Protein AF-0000000087428406 (afdb_homodimer)

Nearest PDB structures (foldseek):
  6ksy-assembly2_C-2  TM=9.044E-01  e=3.884E-27  Zymomonas mobilis subsp. mobilis ZM4 = ATCC 31821
  5zeh-assembly1_B  TM=7.906E-01  e=3.580E-17  Entamoeba histolytica
  5zeh-assembly1_A  TM=7.436E-01  e=1.240E-16  Entamoeba histolytica
  2ef4-assembly1_A  TM=6.966E-01  e=4.323E-14  Thermus thermophilus
  2eiv-assembly6_M  TM=6.649E-01  e=7.388E-13  Thermus thermophilus HB8

pLDDT: mean 95.69, std 5.15, range [63.97, 98.94]

Structure (mmCIF, N/CA/C/O backbone):
data_AF-0000000087428406-model_v1
#
loop_
_entity.id
_entity.type
_entity.pdbx_description
1 polymer Arginase
#
loop_
_atom_site.group_PDB
_atom_site.id
_atom_site.type_symbol
_atom_site.label_atom_id
_atom_site.label_alt_id
_atom_site.label_comp_id
_atom_site.label_asym_id
_atom_site.label_entity_id
_atom_site.label_seq_id
_atom_site.pdbx_PDB_ins_code
_atom_site.Cartn_x
_atom_site.Cartn_y
_atom_site.Cartn_z
_atom_site.occupancy
_atom_site.B_iso_or_equiv
_atom_site.auth_seq_id
_atom_site.auth_comp_id
_atom_site.auth_asym_id
_atom_site.auth_atom_id
_atom_site.pdbx_PDB_model_num
ATOM 1 N N . MET A 1 1 ? -5.113 -12.875 -32.406 1 76.5 1 MET A N 1
ATOM 2 C CA . MET A 1 1 ? -4.117 -13.367 -31.469 1 76.5 1 MET A CA 1
ATOM 3 C C . MET A 1 1 ? -3.248 -12.227 -30.953 1 76.5 1 MET A C 1
ATOM 5 O O . MET A 1 1 ? -2.801 -11.383 -31.734 1 76.5 1 MET A O 1
ATOM 9 N N . THR A 1 2 ? -3.277 -12.078 -29.562 1 89.12 2 THR A N 1
ATOM 10 C CA . THR A 1 2 ? -2.488 -11 -28.984 1 89.12 2 THR A CA 1
ATOM 11 C C . THR A 1 2 ? -1.161 -11.531 -28.453 1 89.12 2 THR A C 1
ATOM 13 O O . THR A 1 2 ? -1.06 -12.703 -28.078 1 89.12 2 THR A O 1
ATOM 16 N N . GLU A 1 3 ? -0.2 -10.797 -28.594 1 94.81 3 GLU A N 1
ATOM 17 C CA . GLU A 1 3 ? 1.14 -11.203 -28.188 1 94.81 3 GLU A CA 1
ATOM 18 C C . GLU A 1 3 ? 1.21 -11.43 -26.672 1 94.81 3 GLU A C 1
ATOM 20 O O . GLU A 1 3 ? 1.796 -12.406 -26.219 1 94.81 3 GLU A O 1
ATOM 25 N N . ALA A 1 4 ? 0.564 -10.539 -25.906 1 97.5 4 ALA A N 1
ATOM 26 C CA . ALA A 1 4 ? 0.574 -10.633 -24.453 1 97.5 4 ALA A CA 1
ATOM 27 C C . ALA A 1 4 ? -0.717 -10.078 -23.859 1 97.5 4 ALA A C 1
ATOM 29 O O . ALA A 1 4 ? -1.376 -9.234 -24.469 1 97.5 4 ALA A O 1
ATOM 30 N N . LEU A 1 5 ? -1.12 -10.656 -22.75 1 98.5 5 LEU A N 1
ATOM 31 C CA . LEU A 1 5 ? -2.293 -10.203 -22.016 1 98.5 5 LEU A CA 1
ATOM 32 C C . LEU A 1 5 ? -1.949 -9.977 -20.547 1 98.5 5 LEU A C 1
ATOM 34 O O . LEU A 1 5 ? -1.285 -10.805 -19.922 1 98.5 5 LEU A O 1
ATOM 38 N N . ARG A 1 6 ? -2.262 -8.859 -20.047 1 98.69 6 ARG A N 1
ATOM 39 C CA . ARG A 1 6 ? -2.268 -8.641 -18.609 1 98.69 6 ARG A CA 1
ATOM 40 C C . ARG A 1 6 ? -3.645 -8.922 -18.016 1 98.69 6 ARG A C 1
ATOM 42 O O . ARG A 1 6 ? -4.625 -8.266 -18.375 1 98.69 6 ARG A O 1
ATOM 49 N N . LEU A 1 7 ? -3.701 -9.867 -17.156 1 98.88 7 LEU A N 1
ATOM 50 C CA . LEU A 1 7 ? -4.941 -10.312 -16.531 1 98.88 7 LEU A CA 1
ATOM 51 C C . LEU A 1 7 ? -4.988 -9.922 -15.062 1 98.88 7 LEU A C 1
ATOM 53 O O . LEU A 1 7 ? -4.176 -10.391 -14.266 1 98.88 7 LEU A O 1
ATOM 57 N N . ILE A 1 8 ? -5.848 -9 -14.711 1 98.81 8 ILE A N 1
ATOM 58 C CA . ILE A 1 8 ? -6.129 -8.695 -13.312 1 98.81 8 ILE A CA 1
ATOM 59 C C . ILE A 1 8 ? -7.188 -9.656 -12.773 1 98.81 8 ILE A C 1
ATOM 61 O O . ILE A 1 8 ? -8.305 -9.711 -13.289 1 98.81 8 ILE A O 1
ATOM 65 N N . PHE A 1 9 ? -6.828 -10.43 -11.805 1 98.88 9 PHE A N 1
ATOM 66 C CA . PHE A 1 9 ? -7.711 -11.469 -11.289 1 98.88 9 PHE A CA 1
ATOM 67 C C . PHE A 1 9 ? -7.863 -11.344 -9.773 1 98.88 9 PHE A C 1
ATOM 69 O O . PHE A 1 9 ? -7.27 -12.125 -9.023 1 98.88 9 PHE A O 1
ATOM 76 N N . PRO A 1 10 ? -8.766 -10.406 -9.32 1 98.62 10 PRO A N 1
ATOM 77 C CA . PRO A 1 10 ? -8.828 -10.062 -7.895 1 98.62 10 PRO A CA 1
ATOM 78 C C . PRO A 1 10 ? -9.656 -11.062 -7.086 1 98.62 10 PRO A C 1
ATOM 80 O O . PRO A 1 10 ? -10.453 -10.664 -6.23 1 98.62 10 PRO A O 1
ATOM 83 N N . GLN A 1 11 ? -9.469 -12.328 -7.383 1 97.88 11 GLN A N 1
ATOM 84 C CA . GLN A 1 11 ? -10.18 -13.383 -6.672 1 97.88 11 GLN A CA 1
ATOM 85 C C . GLN A 1 11 ? -9.719 -13.477 -5.219 1 97.88 11 GLN A C 1
ATOM 87 O O . GLN A 1 11 ? -8.523 -13.453 -4.941 1 97.88 11 GLN A O 1
ATOM 92 N N . TRP A 1 12 ? -10.734 -13.492 -4.328 1 96.69 12 TRP A N 1
ATOM 93 C CA . TRP A 1 12 ? -10.438 -13.602 -2.906 1 96.69 12 TRP A CA 1
ATOM 94 C C . TRP A 1 12 ? -11.086 -14.844 -2.305 1 96.69 12 TRP A C 1
ATOM 96 O O . TRP A 1 12 ? -10.641 -15.336 -1.267 1 96.69 12 TRP A O 1
ATOM 106 N N . GLN A 1 13 ? -11.953 -15.453 -2.963 1 96.69 13 GLN A N 1
ATOM 107 C CA . GLN A 1 13 ? -12.82 -16.484 -2.406 1 96.69 13 GLN A CA 1
ATOM 108 C C . GLN A 1 13 ? -12.141 -17.859 -2.432 1 96.69 13 GLN A C 1
ATOM 110 O O . GLN A 1 13 ? -12.648 -18.812 -1.857 1 96.69 13 GLN A O 1
ATOM 115 N N . GLY A 1 14 ? -11.023 -17.953 -3.068 1 96.5 14 GLY A N 1
ATOM 116 C CA . GLY A 1 14 ? -10.281 -19.203 -2.994 1 96.5 14 GLY A CA 1
ATOM 117 C C . GLY A 1 14 ? -9.758 -19.5 -1.604 1 96.5 14 GLY A C 1
ATOM 118 O O . GLY A 1 14 ? -9.375 -20.625 -1.311 1 96.5 14 GLY A O 1
ATOM 119 N N . ALA A 1 15 ? -9.609 -18.484 -0.852 1 94.44 15 ALA A N 1
ATOM 120 C CA . ALA A 1 15 ? -9.156 -18.641 0.527 1 94.44 15 ALA A CA 1
ATOM 121 C C . ALA A 1 15 ? -10.336 -18.672 1.493 1 94.44 15 ALA A C 1
ATOM 123 O O . ALA A 1 15 ? -11.148 -17.75 1.52 1 94.44 15 ALA A O 1
ATOM 124 N N . ASP A 1 16 ? -10.461 -19.719 2.23 1 90.88 16 ASP A N 1
ATOM 125 C CA . ASP A 1 16 ? -11.516 -19.844 3.236 1 90.88 16 ASP A CA 1
ATOM 126 C C . ASP A 1 16 ? -11.445 -18.688 4.238 1 90.88 16 ASP A C 1
ATOM 128 O O . ASP A 1 16 ? -10.445 -18.547 4.949 1 90.88 16 ASP A O 1
ATOM 132 N N . SER A 1 17 ? -12.562 -17.938 4.367 1 85.81 17 SER A N 1
ATOM 133 C CA . SER A 1 17 ? -12.578 -16.688 5.133 1 85.81 17 SER A CA 1
ATOM 134 C C . SER A 1 17 ? -12.266 -16.953 6.602 1 85.81 17 SER A C 1
ATOM 136 O O . SER A 1 17 ? -11.602 -16.141 7.254 1 85.81 17 SER A O 1
ATOM 138 N N . ALA A 1 18 ? -12.781 -18.062 7.094 1 84.81 18 ALA A N 1
ATOM 139 C CA . ALA A 1 18 ? -12.516 -18.391 8.492 1 84.81 18 ALA A CA 1
ATOM 140 C C . ALA A 1 18 ? -11.031 -18.656 8.727 1 84.81 18 ALA A C 1
ATOM 142 O O . ALA A 1 18 ? -10.469 -18.203 9.727 1 84.81 18 ALA A O 1
ATOM 143 N N . GLY A 1 19 ? -10.43 -19.375 7.781 1 84.06 19 GLY A N 1
ATOM 144 C CA . GLY A 1 19 ? -9.008 -19.641 7.875 1 84.06 19 GLY A CA 1
ATOM 145 C C . GLY A 1 19 ? -8.156 -18.391 7.801 1 84.06 19 GLY A C 1
ATOM 146 O O . GLY A 1 19 ? -7.207 -18.234 8.562 1 84.06 19 GLY A O 1
ATOM 147 N N . ILE A 1 20 ? -8.477 -17.453 6.938 1 88.44 20 ILE A N 1
ATOM 148 C CA . ILE A 1 20 ? -7.695 -16.25 6.715 1 88.44 20 ILE A CA 1
ATOM 149 C C . ILE A 1 20 ? -7.852 -15.305 7.906 1 88.44 20 ILE A C 1
ATOM 151 O O . ILE A 1 20 ? -6.867 -14.734 8.383 1 88.44 20 ILE A O 1
ATOM 155 N N . SER A 1 21 ? -9.109 -15.18 8.391 1 87.75 21 SER A N 1
ATOM 156 C CA . SER A 1 21 ? -9.391 -14.266 9.5 1 87.75 21 SER A CA 1
ATOM 157 C C . SER A 1 21 ? -8.672 -14.711 10.766 1 87.75 21 SER A C 1
ATOM 159 O O . SER A 1 21 ? -8.352 -13.883 11.625 1 87.75 21 SER A O 1
ATOM 161 N N . HIS A 1 22 ? -8.43 -16 10.875 1 87.94 22 HIS A N 1
ATOM 162 C CA . HIS A 1 22 ? -7.699 -16.547 12.008 1 87.94 22 HIS A CA 1
ATOM 163 C C . HIS A 1 22 ? -6.309 -15.938 12.109 1 87.94 22 HIS A C 1
ATOM 165 O O . HIS A 1 22 ? -5.793 -15.742 13.219 1 87.94 22 HIS A O 1
ATOM 171 N N . TYR A 1 23 ? -5.758 -15.648 10.984 1 89.44 23 TYR A N 1
ATOM 172 C CA . TYR A 1 23 ? -4.383 -15.156 10.961 1 89.44 23 TYR A CA 1
ATOM 173 C C . TYR A 1 23 ? -4.348 -13.633 10.898 1 89.44 23 TYR A C 1
ATOM 175 O O . TYR A 1 23 ? -3.326 -13.016 11.219 1 89.44 23 TYR A O 1
ATOM 183 N N . LEU A 1 24 ? -5.41 -12.992 10.469 1 92.62 24 LEU A N 1
ATOM 184 C CA . LEU A 1 24 ? -5.457 -11.547 10.281 1 92.62 24 LEU A CA 1
ATOM 185 C C . LEU A 1 24 ? -6.344 -10.891 11.336 1 92.62 24 LEU A C 1
ATOM 187 O O . LEU A 1 24 ? -7.301 -10.195 10.992 1 92.62 24 LEU A O 1
ATOM 191 N N . THR A 1 25 ? -6 -11.023 12.594 1 90 25 THR A N 1
ATOM 192 C CA . THR A 1 25 ? -6.832 -10.602 13.719 1 90 25 THR A CA 1
ATOM 193 C C . THR A 1 25 ? -6.816 -9.078 13.859 1 90 25 THR A C 1
ATOM 195 O O . THR A 1 25 ? -7.656 -8.508 14.562 1 90 25 THR A O 1
ATOM 198 N N . ASP A 1 26 ? -5.855 -8.484 13.203 1 89.75 26 ASP A N 1
ATOM 199 C CA . ASP A 1 26 ? -5.719 -7.031 13.305 1 89.75 26 ASP A CA 1
ATOM 200 C C . ASP A 1 26 ? -6.605 -6.324 12.273 1 89.75 26 ASP A C 1
ATOM 202 O O . ASP A 1 26 ? -6.652 -5.094 12.234 1 89.75 26 ASP A O 1
ATOM 206 N N . LEU A 1 27 ? -7.312 -7.082 11.469 1 92.88 27 LEU A N 1
ATOM 207 C CA . LEU A 1 27 ? -8.234 -6.535 10.477 1 92.88 27 LEU A CA 1
ATOM 208 C C . LEU A 1 27 ? -9.672 -6.938 10.789 1 92.88 27 LEU A C 1
ATOM 210 O O . LEU A 1 27 ? -9.914 -7.996 11.367 1 92.88 27 LEU A O 1
ATOM 214 N N . HIS A 1 28 ? -10.555 -6.043 10.344 1 89.56 28 HIS A N 1
ATOM 215 C CA . HIS A 1 28 ? -11.953 -6.457 10.344 1 89.56 28 HIS A CA 1
ATOM 216 C C . HIS A 1 28 ? -12.156 -7.707 9.492 1 89.56 28 HIS A C 1
ATOM 218 O O . HIS A 1 28 ? -11.539 -7.848 8.438 1 89.56 28 HIS A O 1
ATOM 224 N N . PRO A 1 29 ? -13.031 -8.602 9.898 1 87.25 29 PRO A N 1
ATOM 225 C CA . PRO A 1 29 ? -13.203 -9.875 9.195 1 87.25 29 PRO A CA 1
ATOM 226 C C . PRO A 1 29 ? -13.477 -9.688 7.703 1 87.25 29 PRO A C 1
ATOM 228 O O . PRO A 1 29 ? -12.953 -10.438 6.875 1 87.25 29 PRO A O 1
ATOM 231 N N . THR A 1 30 ? -14.227 -8.664 7.41 1 88.31 30 THR A N 1
ATOM 232 C CA . THR A 1 30 ? -14.531 -8.406 6.008 1 88.31 30 THR A CA 1
ATOM 233 C C . THR A 1 30 ? -13.273 -7.98 5.25 1 88.31 30 THR A C 1
ATOM 235 O O . THR A 1 30 ? -13.047 -8.422 4.121 1 88.31 30 THR A O 1
ATOM 238 N N . GLU A 1 31 ? -12.469 -7.133 5.863 1 90.81 31 GLU A N 1
ATOM 239 C CA . GLU A 1 31 ? -11.211 -6.695 5.27 1 90.81 31 GLU A CA 1
ATOM 240 C C . GLU A 1 31 ? -10.234 -7.863 5.117 1 90.81 31 GLU A C 1
ATOM 242 O O . GLU A 1 31 ? -9.539 -7.965 4.105 1 90.81 31 GLU A O 1
ATOM 247 N N . ALA A 1 32 ? -10.289 -8.688 6.129 1 91.12 32 ALA A N 1
ATOM 248 C CA . ALA A 1 32 ? -9.422 -9.859 6.09 1 91.12 32 ALA A CA 1
ATOM 249 C C . ALA A 1 32 ? -9.82 -10.797 4.953 1 91.12 32 ALA A C 1
ATOM 251 O O . ALA A 1 32 ? -8.969 -11.242 4.18 1 91.12 32 ALA A O 1
ATOM 252 N N . ALA A 1 33 ? -11.109 -11.039 4.816 1 87.88 33 ALA A N 1
ATOM 253 C CA . ALA A 1 33 ? -11.633 -11.953 3.809 1 87.88 33 ALA A CA 1
ATOM 254 C C . ALA A 1 33 ? -11.336 -11.445 2.4 1 87.88 33 ALA A C 1
ATOM 256 O O . ALA A 1 33 ? -11.016 -12.234 1.503 1 87.88 33 ALA A O 1
ATOM 257 N N . GLN A 1 34 ? -11.383 -10.109 2.258 1 91.81 34 GLN A N 1
ATOM 258 C CA . GLN A 1 34 ? -11.258 -9.516 0.93 1 91.81 34 GLN A CA 1
ATOM 259 C C . GLN A 1 34 ? -9.883 -8.875 0.741 1 91.81 34 GLN A C 1
ATOM 261 O O . GLN A 1 34 ? -9.68 -8.102 -0.192 1 91.81 34 GLN A O 1
ATOM 266 N N . GLY A 1 35 ? -9.008 -9.211 1.67 1 95.19 35 GLY A N 1
ATOM 267 C CA . GLY A 1 35 ? -7.668 -8.648 1.598 1 95.19 35 GLY A CA 1
ATOM 268 C C . GLY A 1 35 ? -6.961 -8.953 0.289 1 95.19 35 GLY A C 1
ATOM 269 O O . GLY A 1 35 ? -6.242 -8.102 -0.245 1 95.19 35 GLY A O 1
ATOM 270 N N . TYR A 1 36 ? -7.238 -10.102 -0.257 1 97 36 TYR A N 1
ATOM 271 C CA . TYR A 1 36 ? -6.617 -10.516 -1.51 1 97 36 TYR A CA 1
ATOM 272 C C . TYR A 1 36 ? -7.141 -9.688 -2.678 1 97 36 TYR A C 1
ATOM 274 O O . TYR A 1 36 ? -6.418 -9.438 -3.643 1 97 36 TYR A O 1
ATOM 282 N N . HIS A 1 37 ? -8.383 -9.312 -2.551 1 97.5 37 HIS A N 1
ATOM 283 C CA . HIS A 1 37 ? -8.945 -8.461 -3.588 1 97.5 37 HIS A CA 1
ATOM 284 C C . HIS A 1 37 ? -8.203 -7.133 -3.676 1 97.5 37 HIS A C 1
ATOM 286 O O . HIS A 1 37 ? -7.746 -6.742 -4.754 1 97.5 37 HIS A O 1
ATOM 292 N N . LEU A 1 38 ? -8.023 -6.484 -2.531 1 97.25 38 LEU A N 1
ATOM 293 C CA . LEU A 1 38 ? -7.285 -5.23 -2.494 1 97.25 38 LEU A CA 1
ATOM 294 C C . LEU A 1 38 ? -5.828 -5.445 -2.891 1 97.25 38 LEU A C 1
ATOM 296 O O . LEU A 1 38 ? -5.227 -4.59 -3.541 1 97.25 38 LEU A O 1
ATOM 300 N N . GLY A 1 39 ? -5.309 -6.566 -2.461 1 98.19 39 GLY A N 1
ATOM 301 C CA . GLY A 1 39 ? -3.939 -6.898 -2.822 1 98.19 39 GLY A CA 1
ATOM 302 C C . GLY A 1 39 ? -3.717 -6.961 -4.32 1 98.19 39 GLY A C 1
ATOM 303 O O . GLY A 1 39 ? -2.711 -6.453 -4.828 1 98.19 39 GLY A O 1
ATOM 304 N N . SER A 1 40 ? -4.629 -7.559 -5.023 1 98.5 40 SER A N 1
ATOM 305 C CA . SER A 1 40 ? -4.535 -7.637 -6.477 1 98.5 40 SER A CA 1
ATOM 306 C C . SER A 1 40 ? -4.613 -6.254 -7.109 1 98.5 40 SER A C 1
ATOM 308 O O . SER A 1 40 ? -3.883 -5.957 -8.062 1 98.5 40 SER A O 1
ATOM 310 N N . GLN A 1 41 ? -5.477 -5.41 -6.594 1 97.94 41 GLN A N 1
ATOM 311 C CA . GLN A 1 41 ? -5.582 -4.039 -7.09 1 97.94 41 GLN A CA 1
ATOM 312 C C . GLN A 1 41 ? -4.293 -3.266 -6.844 1 97.94 41 GLN A C 1
ATOM 314 O O . GLN A 1 41 ? -3.889 -2.443 -7.668 1 97.94 41 GLN A O 1
ATOM 319 N N . LEU A 1 42 ? -3.727 -3.525 -5.711 1 98.56 42 LEU A N 1
ATOM 320 C CA . LEU A 1 42 ? -2.447 -2.904 -5.391 1 98.56 42 LEU A CA 1
ATOM 321 C C . LEU A 1 42 ? -1.375 -3.32 -6.395 1 98.56 42 LEU A C 1
ATOM 323 O O . LEU A 1 42 ? -0.599 -2.482 -6.863 1 98.56 42 LEU A O 1
ATOM 327 N N . LEU A 1 43 ? -1.34 -4.621 -6.723 1 98.75 43 LEU A N 1
ATOM 328 C CA . LEU A 1 43 ? -0.405 -5.102 -7.734 1 98.75 43 LEU A CA 1
ATOM 329 C C . LEU A 1 43 ? -0.596 -4.355 -9.047 1 98.75 43 LEU A C 1
ATOM 331 O O . LEU A 1 43 ? 0.377 -3.906 -9.656 1 98.75 43 LEU A O 1
ATOM 335 N N . PHE A 1 44 ? -1.809 -4.188 -9.477 1 98.5 44 PHE A N 1
ATOM 336 C CA . PHE A 1 44 ? -2.121 -3.529 -10.742 1 98.5 44 PHE A CA 1
ATOM 337 C C . PHE A 1 44 ? -1.701 -2.066 -10.703 1 98.5 44 PHE A C 1
ATOM 339 O O . PHE A 1 44 ? -1.142 -1.552 -11.68 1 98.5 44 PHE A O 1
ATOM 346 N N . TRP A 1 45 ? -1.999 -1.468 -9.578 1 97.81 45 TRP A N 1
ATOM 347 C CA . TRP A 1 45 ? -1.645 -0.061 -9.422 1 97.81 45 TRP A CA 1
ATOM 348 C C . TRP A 1 45 ? -0.135 0.133 -9.516 1 97.81 45 TRP A C 1
ATOM 350 O O . TRP A 1 45 ? 0.336 1.133 -10.062 1 97.81 45 TRP A O 1
ATOM 360 N N . LEU A 1 46 ? 0.67 -0.816 -9.008 1 97.88 46 LEU A N 1
ATOM 361 C CA . LEU A 1 46 ? 2.121 -0.686 -8.914 1 97.88 46 LEU A CA 1
ATOM 362 C C . LEU A 1 46 ? 2.799 -1.165 -10.188 1 97.88 46 LEU A C 1
ATOM 364 O O . LEU A 1 46 ? 3.957 -0.832 -10.445 1 97.88 46 LEU A O 1
ATOM 368 N N . ALA A 1 47 ? 2.121 -2.006 -10.93 1 97.06 47 ALA A N 1
ATOM 369 C CA . ALA A 1 47 ? 2.727 -2.607 -12.117 1 97.06 47 ALA A CA 1
ATOM 370 C C . ALA A 1 47 ? 3.062 -1.546 -13.156 1 97.06 47 ALA A C 1
ATOM 372 O O . ALA A 1 47 ? 2.363 -0.535 -13.273 1 97.06 47 ALA A O 1
ATOM 373 N N . SER A 1 48 ? 4.051 -1.738 -13.977 1 94.69 48 SER A N 1
ATOM 374 C CA . SER A 1 48 ? 4.484 -0.823 -15.023 1 94.69 48 SER A CA 1
ATOM 375 C C . SER A 1 48 ? 3.422 -0.68 -16.109 1 94.69 48 SER A C 1
ATOM 377 O O . SER A 1 48 ? 2.607 -1.584 -16.312 1 94.69 48 SER A O 1
ATOM 379 N N . ARG A 1 49 ? 3.5 0.413 -16.766 1 92.56 49 ARG A N 1
ATOM 380 C CA . ARG A 1 49 ? 2.639 0.586 -17.938 1 92.56 49 ARG A CA 1
ATOM 381 C C . ARG A 1 49 ? 3 -0.406 -19.031 1 92.56 49 ARG A C 1
ATOM 383 O O . ARG A 1 49 ? 4.168 -0.765 -19.203 1 92.56 49 ARG A O 1
ATOM 390 N N . THR A 1 50 ? 2.016 -0.931 -19.672 1 94.12 50 THR A N 1
ATOM 391 C CA . THR A 1 50 ? 2.229 -1.892 -20.75 1 94.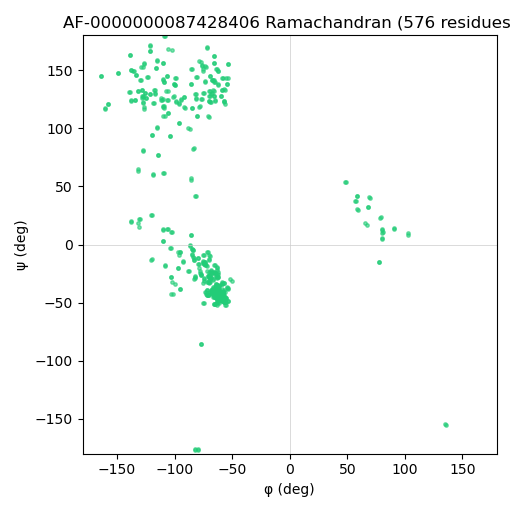12 50 THR A CA 1
ATOM 392 C C . THR A 1 50 ? 1.294 -1.604 -21.922 1 94.12 50 THR A C 1
ATOM 394 O O . THR A 1 50 ? 0.215 -1.036 -21.75 1 94.12 50 THR A O 1
ATOM 397 N N . ASP A 1 51 ? 1.75 -1.928 -23.078 1 93.62 51 ASP A N 1
ATOM 398 C CA . ASP A 1 51 ? 0.916 -1.801 -24.266 1 93.62 51 ASP A CA 1
ATOM 399 C C . ASP A 1 51 ? 0.024 -3.027 -24.453 1 93.62 51 ASP A C 1
ATOM 401 O O . ASP A 1 51 ? -0.91 -3.01 -25.25 1 93.62 51 ASP A O 1
ATOM 405 N N . ALA A 1 52 ? 0.287 -4.059 -23.688 1 95.25 52 ALA A N 1
ATOM 406 C CA . ALA A 1 52 ? -0.552 -5.25 -23.766 1 95.25 52 ALA A CA 1
ATOM 407 C C . ALA A 1 52 ? -1.966 -4.957 -23.266 1 95.25 52 ALA A C 1
ATOM 409 O O . ALA A 1 52 ? -2.152 -4.195 -22.312 1 95.25 52 ALA A O 1
ATOM 410 N N . PRO A 1 53 ? -2.934 -5.582 -23.984 1 97.56 53 PRO A N 1
ATOM 411 C CA . PRO A 1 53 ? -4.285 -5.449 -23.438 1 97.56 53 PRO A CA 1
ATOM 412 C C . PRO A 1 53 ? -4.375 -5.91 -21.984 1 97.56 53 PRO A C 1
ATOM 414 O O . PRO A 1 53 ? -3.738 -6.895 -21.609 1 97.56 53 PRO A O 1
ATOM 417 N N . THR A 1 54 ? -5.09 -5.148 -21.219 1 98.19 54 THR A N 1
ATOM 418 C CA . THR A 1 54 ? -5.363 -5.492 -19.828 1 98.19 54 THR A CA 1
ATOM 419 C C . THR A 1 54 ? -6.836 -5.828 -19.641 1 98.19 54 THR A C 1
ATOM 421 O O . THR A 1 54 ? -7.715 -5.086 -20.078 1 98.19 54 THR A O 1
ATOM 424 N N . GLU A 1 55 ? -7.125 -7.016 -19.078 1 98.5 55 GLU A N 1
ATOM 425 C CA . GLU A 1 55 ? -8.484 -7.453 -18.781 1 98.5 55 GLU A CA 1
ATOM 426 C C . GLU A 1 55 ? -8.641 -7.805 -17.297 1 98.5 55 GLU A C 1
ATOM 428 O O . GLU A 1 55 ? -7.699 -8.305 -16.672 1 98.5 55 GLU A O 1
ATOM 433 N N . THR A 1 56 ? -9.789 -7.52 -16.75 1 98.75 56 THR A N 1
ATOM 434 C CA . THR A 1 56 ? -10.094 -7.863 -15.367 1 98.75 56 THR A CA 1
ATOM 435 C C . THR A 1 56 ? -11.148 -8.961 -15.305 1 98.75 56 THR A C 1
ATOM 437 O O . THR A 1 56 ? -12.219 -8.836 -15.906 1 98.75 56 THR A O 1
ATOM 440 N N . VAL A 1 57 ? -10.828 -10.039 -14.633 1 98.81 57 VAL A N 1
ATOM 441 C CA . VAL A 1 57 ? -11.812 -11.086 -14.383 1 98.81 57 VAL A CA 1
ATOM 442 C C . VAL A 1 57 ? -12.867 -10.586 -13.398 1 98.81 57 VAL A C 1
ATOM 444 O O . VAL A 1 57 ? -12.531 -10.078 -12.328 1 98.81 57 VAL A O 1
ATOM 447 N N . PRO A 1 58 ? -14.102 -10.711 -13.75 1 97.56 58 PRO A N 1
ATOM 448 C CA . PRO A 1 58 ? -15.133 -10.281 -12.805 1 97.56 58 PRO A CA 1
ATOM 449 C C . PRO A 1 58 ? -15.156 -11.125 -11.531 1 97.56 58 PRO A C 1
ATOM 451 O O . PRO A 1 58 ? -15.219 -12.352 -11.602 1 97.56 58 PRO A O 1
ATOM 454 N N . VAL A 1 59 ? -15.031 -10.531 -10.43 1 97.44 59 VAL A N 1
ATOM 455 C CA . VAL A 1 59 ? -15.047 -11.195 -9.141 1 97.44 59 VAL A CA 1
ATOM 456 C C . VAL A 1 59 ? -16.062 -10.523 -8.219 1 97.44 59 VAL A C 1
ATOM 458 O O . VAL A 1 59 ? -16.031 -9.305 -8.031 1 97.44 59 VAL A O 1
ATOM 461 N N . SER A 1 60 ? -16.969 -11.289 -7.68 1 92.12 60 SER A N 1
ATOM 462 C CA . SER A 1 60 ? -17.984 -10.758 -6.77 1 92.12 60 SER A CA 1
ATOM 463 C C . SER A 1 60 ? -17.391 -10.43 -5.406 1 92.12 60 SER A C 1
ATOM 465 O O . SER A 1 60 ? -16.547 -11.172 -4.895 1 92.12 60 SER A O 1
ATOM 467 N N . LEU A 1 61 ? -17.828 -9.32 -4.824 1 91.69 61 LEU A N 1
ATOM 468 C CA . LEU A 1 61 ? -17.422 -8.977 -3.465 1 91.69 61 LEU A CA 1
ATOM 469 C C . LEU A 1 61 ? -18.547 -9.289 -2.477 1 91.69 61 LEU A C 1
ATOM 471 O O . LEU A 1 61 ? -18.469 -8.914 -1.304 1 91.69 61 LEU A O 1
ATOM 475 N N . ASP A 1 62 ? -19.547 -10.008 -2.988 1 89.81 62 ASP A N 1
ATOM 476 C CA . ASP A 1 62 ? -20.656 -10.422 -2.137 1 89.81 62 ASP A CA 1
ATOM 477 C C . ASP A 1 62 ? -20.219 -11.453 -1.107 1 89.81 62 ASP A C 1
ATOM 479 O O . ASP A 1 62 ? -19.828 -12.562 -1.468 1 89.81 62 ASP A O 1
ATOM 483 N N . LEU A 1 63 ? -20.422 -11.141 0.131 1 85.62 63 LEU A N 1
ATOM 484 C CA . LEU A 1 63 ? -19.953 -12 1.212 1 85.62 63 LEU A CA 1
ATOM 485 C C . LEU A 1 63 ? -20.812 -13.25 1.33 1 85.62 63 LEU A C 1
ATOM 487 O O . LEU A 1 63 ? -20.406 -14.234 1.944 1 85.62 63 LEU A O 1
ATOM 491 N N . GLU A 1 64 ? -21.969 -13.188 0.718 1 86.44 64 GLU A N 1
ATOM 492 C CA . GLU A 1 64 ? -22.891 -14.32 0.806 1 86.44 64 GLU A CA 1
ATOM 493 C C . GLU A 1 64 ? -22.531 -15.391 -0.226 1 86.44 64 GLU A C 1
ATOM 495 O O . GLU A 1 64 ? -23 -16.531 -0.126 1 86.44 64 GLU A O 1
ATOM 500 N N . ASP A 1 65 ? -21.734 -15.094 -1.141 1 89.88 65 ASP A N 1
ATOM 501 C CA . ASP A 1 65 ? -21.312 -16.016 -2.186 1 89.88 65 ASP A CA 1
ATOM 502 C C . ASP A 1 65 ? -20.125 -16.859 -1.728 1 89.88 65 ASP A C 1
ATOM 504 O O . ASP A 1 65 ? -19.094 -16.891 -2.393 1 89.88 65 ASP A O 1
ATOM 508 N N . THR A 1 66 ? -20.281 -17.578 -0.584 1 93.56 66 THR A N 1
ATOM 509 C CA . THR A 1 66 ? -19.141 -18.25 0.019 1 93.56 66 THR A CA 1
ATOM 510 C C . THR A 1 66 ? -19.547 -19.641 0.501 1 93.56 66 THR A C 1
ATOM 512 O O . THR A 1 66 ? -18.875 -20.219 1.365 1 93.56 66 THR A O 1
ATOM 515 N N . LYS A 1 67 ? -20.688 -20.219 -0.039 1 94.44 67 LYS A N 1
ATOM 516 C CA . LYS A 1 67 ? -21.156 -21.531 0.39 1 94.44 67 LYS A CA 1
ATOM 517 C C . LYS A 1 67 ? -20.172 -22.625 -0.028 1 94.44 67 LYS A C 1
ATOM 519 O O . LYS A 1 67 ? -19.688 -22.625 -1.163 1 94.44 67 LYS A O 1
ATOM 524 N N . THR A 1 68 ? -19.828 -23.5 0.863 1 97 68 THR A N 1
ATOM 525 C CA . THR A 1 68 ? -18.953 -24.641 0.57 1 97 68 THR A CA 1
ATOM 526 C C . THR A 1 68 ? -19.734 -25.75 -0.136 1 97 68 THR A C 1
ATOM 528 O O . THR A 1 68 ? -20.812 -26.141 0.317 1 97 68 THR A O 1
ATOM 531 N N . GLU A 1 69 ? -19.359 -26.078 -1.301 1 97.69 69 GLU A N 1
ATOM 532 C CA . GLU A 1 69 ? -19.891 -27.219 -2.053 1 97.69 69 GLU A CA 1
ATOM 533 C C . GLU A 1 69 ? -18.781 -28.109 -2.586 1 97.69 69 GLU A C 1
ATOM 535 O O . GLU A 1 69 ? -17.688 -27.625 -2.91 1 97.69 69 GLU A O 1
ATOM 540 N N . ASN A 1 70 ? -18.984 -29.453 -2.564 1 97.81 70 ASN A N 1
ATOM 541 C CA . ASN A 1 70 ? -18.031 -30.438 -3.09 1 97.81 70 ASN A CA 1
ATOM 542 C C . ASN A 1 70 ? -16.688 -30.344 -2.398 1 97.81 70 ASN A C 1
ATOM 544 O O . ASN A 1 70 ? -15.641 -30.531 -3.031 1 97.81 70 ASN A O 1
ATOM 548 N N . GLY A 1 71 ? -16.75 -29.906 -1.104 1 97.5 71 GLY A N 1
ATOM 549 C CA . GLY A 1 71 ? -15.539 -29.844 -0.316 1 97.5 71 GLY A CA 1
ATOM 550 C C . GLY A 1 71 ? -14.711 -28.609 -0.606 1 97.5 71 GLY A C 1
ATOM 551 O O . GLY A 1 71 ? -13.547 -28.516 -0.203 1 97.5 71 GLY A O 1
ATOM 552 N N . ILE A 1 72 ? -15.234 -27.641 -1.286 1 98.25 72 ILE A N 1
ATOM 553 C CA . ILE A 1 72 ? -14.5 -26.438 -1.688 1 98.25 72 ILE A CA 1
ATOM 554 C C . ILE A 1 72 ? -15.266 -25.188 -1.248 1 98.25 72 ILE A C 1
ATOM 556 O O . ILE A 1 72 ? -16.438 -25.031 -1.585 1 98.25 72 ILE A O 1
ATOM 560 N N . PHE A 1 73 ? -14.664 -24.344 -0.478 1 97.31 73 PHE A N 1
ATOM 561 C CA . PHE A 1 73 ? -15.227 -23.062 -0.041 1 97.31 73 PHE A CA 1
ATOM 562 C C . PHE A 1 73 ? -15.555 -22.188 -1.237 1 97.31 73 PHE A C 1
ATOM 564 O O . PHE A 1 73 ? -14.758 -22.078 -2.172 1 97.31 73 PHE A O 1
ATOM 571 N N . ALA A 1 74 ? -16.812 -21.578 -1.252 1 97.56 74 ALA A N 1
ATOM 572 C CA . ALA A 1 74 ? -17.266 -20.656 -2.277 1 97.56 74 ALA A CA 1
ATOM 573 C C . ALA A 1 74 ? -17.234 -21.297 -3.662 1 97.56 74 ALA A C 1
ATOM 575 O O . ALA A 1 74 ? -16.781 -20.672 -4.625 1 97.56 74 ALA A O 1
ATOM 576 N N . TYR A 1 75 ? -17.641 -22.5 -3.754 1 97.94 75 TYR A N 1
ATOM 577 C CA . TYR A 1 75 ? -17.531 -23.344 -4.938 1 97.94 75 TYR A CA 1
ATOM 578 C C . TYR A 1 75 ? -18.141 -22.656 -6.156 1 97.94 75 TYR A C 1
ATOM 580 O O . TYR A 1 75 ? -17.5 -22.562 -7.207 1 97.94 75 TYR A O 1
ATOM 588 N N . GLN A 1 76 ? -19.312 -22.141 -6.055 1 97.94 76 GLN A N 1
ATOM 589 C CA . GLN A 1 76 ? -20 -21.547 -7.199 1 97.94 76 GLN A CA 1
ATOM 590 C C . GLN A 1 76 ? -19.297 -20.266 -7.652 1 97.94 76 GLN A C 1
ATOM 592 O O . GLN A 1 76 ? -19.219 -19.984 -8.852 1 97.94 76 GLN A O 1
ATOM 597 N N . ALA A 1 77 ? -18.844 -19.469 -6.695 1 97.75 77 ALA A N 1
ATOM 598 C CA . ALA A 1 77 ? -18.094 -18.266 -7.039 1 97.75 77 ALA A CA 1
ATOM 599 C C . ALA A 1 77 ? -16.812 -18.609 -7.789 1 97.75 77 ALA A C 1
ATOM 601 O O . ALA A 1 77 ? -16.5 -17.984 -8.805 1 97.75 77 ALA A O 1
ATOM 602 N N . ILE A 1 78 ? -16.109 -19.625 -7.285 1 98.19 78 ILE A N 1
ATOM 603 C CA . ILE A 1 78 ? -14.867 -20.062 -7.914 1 98.19 78 ILE A CA 1
ATOM 604 C C . ILE A 1 78 ? -15.148 -20.516 -9.344 1 98.19 78 ILE A C 1
ATOM 606 O O . ILE A 1 78 ? -14.453 -20.125 -10.273 1 98.19 78 ILE A O 1
ATOM 610 N N . LYS A 1 79 ? -16.172 -21.328 -9.484 1 98.38 79 LYS A N 1
ATOM 611 C CA . LYS A 1 79 ? -16.531 -21.844 -10.805 1 98.38 79 LYS A CA 1
ATOM 612 C C . LYS A 1 79 ? -16.859 -20.719 -11.773 1 98.38 79 LYS A C 1
ATOM 614 O O . LYS A 1 79 ? -16.391 -20.703 -12.914 1 98.38 79 LYS A O 1
ATOM 619 N N . ARG A 1 80 ? -17.625 -19.75 -11.328 1 98.19 80 ARG A N 1
ATOM 620 C CA . ARG A 1 80 ? -17.969 -18.594 -12.156 1 98.19 80 ARG A CA 1
ATOM 621 C C . ARG A 1 80 ? -16.734 -17.797 -12.547 1 98.19 80 ARG A C 1
ATOM 623 O O . ARG A 1 80 ? -16.609 -17.359 -13.695 1 98.19 80 ARG A O 1
ATOM 630 N N . GLN A 1 81 ? -15.852 -17.625 -11.672 1 98.31 81 GLN A N 1
ATOM 631 C CA . GLN A 1 81 ? -14.648 -16.844 -11.922 1 98.31 81 GLN A CA 1
ATOM 632 C C . GLN A 1 81 ? -13.695 -17.578 -12.859 1 98.31 81 GLN A C 1
ATOM 634 O O . GLN A 1 81 ? -13.07 -16.969 -13.719 1 98.31 81 GLN A O 1
ATOM 639 N N . LEU A 1 82 ? -13.555 -18.953 -12.695 1 98.56 82 LEU A N 1
ATOM 640 C CA . LEU A 1 82 ? -12.766 -19.734 -13.641 1 98.56 82 LEU A CA 1
ATOM 641 C C . LEU A 1 82 ? -13.328 -19.609 -15.055 1 98.56 82 LEU A C 1
ATOM 643 O O . LEU A 1 82 ? -12.57 -19.391 -16 1 98.56 82 LEU A O 1
ATOM 647 N N . ARG A 1 83 ? -14.641 -19.672 -15.156 1 98.62 83 ARG A N 1
ATOM 648 C CA . ARG A 1 83 ? -15.289 -19.547 -16.469 1 98.62 83 ARG A CA 1
ATOM 649 C C . ARG A 1 83 ? -15.07 -18.156 -17.047 1 98.62 83 ARG A C 1
ATOM 651 O O . ARG A 1 83 ? -14.836 -18 -18.25 1 98.62 83 ARG A O 1
ATOM 658 N N . GLY A 1 84 ? -15.203 -17.141 -16.156 1 98.75 84 GLY A N 1
ATOM 659 C CA . GLY A 1 84 ? -14.938 -15.773 -16.594 1 98.75 84 GLY A CA 1
ATOM 660 C C . GLY A 1 84 ? -13.531 -15.586 -17.125 1 98.75 84 GLY A C 1
ATOM 661 O O . GLY A 1 84 ? -13.336 -14.953 -18.172 1 98.75 84 GLY A O 1
ATOM 662 N N . ALA A 1 85 ? -12.57 -16.109 -16.438 1 98.88 85 ALA A N 1
ATOM 663 C CA . ALA A 1 85 ? -11.18 -16.031 -16.875 1 98.88 85 ALA A CA 1
ATOM 664 C C . ALA A 1 85 ? -10.977 -16.781 -18.188 1 98.88 85 ALA A C 1
ATOM 666 O O . ALA A 1 85 ? -10.281 -16.312 -19.094 1 98.88 85 ALA A O 1
ATOM 667 N N . LEU A 1 86 ? -11.586 -17.984 -18.266 1 98.75 86 LEU A N 1
ATOM 668 C CA . LEU A 1 86 ? -11.484 -18.781 -19.484 1 98.75 86 LEU A CA 1
ATOM 669 C C . LEU A 1 86 ? -12.047 -18.031 -20.688 1 98.75 86 LEU A C 1
ATOM 671 O O . LEU A 1 86 ? -11.461 -18.062 -21.766 1 98.75 86 LEU A O 1
ATOM 675 N N . ASP A 1 87 ? -13.18 -17.375 -20.469 1 98.75 87 ASP A N 1
ATOM 676 C CA . ASP A 1 87 ? -13.789 -16.578 -21.531 1 98.75 87 ASP A CA 1
ATOM 677 C C . ASP A 1 87 ? -12.844 -15.492 -22.031 1 98.75 87 ASP A C 1
ATOM 679 O O . ASP A 1 87 ? -12.664 -15.32 -23.234 1 98.75 87 ASP A O 1
ATOM 683 N N . ILE A 1 88 ? -12.195 -14.812 -21.141 1 98.75 88 ILE A N 1
ATOM 684 C CA . ILE A 1 88 ? -11.305 -13.711 -21.469 1 98.75 88 ILE A CA 1
ATOM 685 C C . ILE A 1 88 ? -10.117 -14.234 -22.266 1 98.75 88 ILE A C 1
ATOM 687 O O . ILE A 1 88 ? -9.812 -13.719 -23.344 1 98.75 88 ILE A O 1
ATOM 691 N N . VAL A 1 89 ? -9.445 -15.289 -21.75 1 98.62 89 VAL A N 1
ATOM 692 C CA . VAL A 1 89 ? -8.211 -15.742 -22.391 1 98.62 89 VAL A CA 1
ATOM 693 C C . VAL A 1 89 ? -8.531 -16.406 -23.719 1 98.62 89 VAL A C 1
ATOM 695 O O . VAL A 1 89 ? -7.742 -16.328 -24.672 1 98.62 89 VAL A O 1
ATOM 698 N N . SER A 1 90 ? -9.688 -17.062 -23.812 1 98 90 SER A N 1
ATOM 699 C CA . SER A 1 90 ? -10.086 -17.672 -25.078 1 98 90 SER A CA 1
ATOM 700 C C . SER A 1 90 ? -10.352 -16.609 -26.141 1 98 90 SER A C 1
ATOM 702 O O . SER A 1 90 ? -9.977 -16.781 -27.312 1 98 90 SER A O 1
ATOM 704 N N . ARG A 1 91 ? -10.984 -15.547 -25.719 1 98.12 91 ARG A N 1
ATOM 705 C CA . ARG A 1 91 ? -11.312 -14.461 -26.641 1 98.12 91 ARG A CA 1
ATOM 706 C C . ARG A 1 91 ? -10.062 -13.719 -27.078 1 98.12 91 ARG A C 1
ATOM 708 O O . ARG A 1 91 ? -9.883 -13.43 -28.266 1 98.12 91 ARG A O 1
ATOM 715 N N . ARG A 1 92 ? -9.148 -13.461 -26.172 1 98.12 92 ARG A N 1
ATOM 716 C CA . ARG A 1 92 ? -7.957 -12.672 -26.453 1 98.12 92 ARG A CA 1
ATOM 717 C C . ARG A 1 92 ? -6.875 -13.523 -27.109 1 98.12 92 ARG A C 1
ATOM 719 O O . ARG A 1 92 ? -6.016 -13 -27.828 1 98.12 92 ARG A O 1
ATOM 726 N N . ALA A 1 93 ? -6.852 -14.828 -26.859 1 98.31 93 ALA A N 1
ATOM 727 C CA . ALA A 1 93 ? -5.934 -15.82 -27.406 1 98.31 93 ALA A CA 1
ATOM 728 C C . ALA A 1 93 ? -4.488 -15.344 -27.297 1 98.31 93 ALA A C 1
ATOM 730 O O . ALA A 1 93 ? -3.754 -15.344 -28.297 1 98.31 93 ALA A O 1
ATOM 731 N N . PRO A 1 94 ? -4.055 -14.977 -26.094 1 98.5 94 PRO A N 1
ATOM 732 C CA . PRO A 1 94 ? -2.709 -14.43 -25.922 1 98.5 94 PRO A CA 1
ATOM 733 C C . PRO A 1 94 ? -1.621 -15.492 -26 1 98.5 94 PRO A C 1
ATOM 735 O O . PRO A 1 94 ? -1.843 -16.641 -25.578 1 98.5 94 PRO A O 1
ATOM 738 N N . LYS A 1 95 ? -0.432 -15.125 -26.469 1 98.5 95 LYS A N 1
ATOM 739 C CA . LYS A 1 95 ? 0.727 -16.016 -26.453 1 98.5 95 LYS A CA 1
ATOM 740 C C . LYS A 1 95 ? 1.406 -16 -25.078 1 98.5 95 LYS A C 1
ATOM 742 O O . LYS A 1 95 ? 2.084 -16.969 -24.719 1 98.5 95 LYS A O 1
ATOM 747 N N . LYS A 1 96 ? 1.305 -14.906 -24.375 1 98.62 96 LYS A N 1
ATOM 748 C CA . LYS A 1 96 ? 1.854 -14.727 -23.031 1 98.62 96 LYS A CA 1
ATOM 749 C C . LYS A 1 96 ? 0.833 -14.078 -22.109 1 98.62 96 LYS A C 1
ATOM 751 O O . LYS A 1 96 ? 0.024 -13.25 -22.547 1 98.62 96 LYS A O 1
ATOM 756 N N . ILE A 1 97 ? 0.833 -14.453 -20.828 1 98.75 97 ILE A N 1
ATOM 757 C CA . ILE A 1 97 ? -0.118 -13.875 -19.891 1 98.75 97 ILE A CA 1
ATOM 758 C C . ILE A 1 97 ? 0.607 -13.484 -18.594 1 98.75 97 ILE A C 1
ATOM 760 O O . ILE A 1 97 ? 1.35 -14.289 -18.031 1 98.75 97 ILE A O 1
ATOM 764 N N . THR A 1 98 ? 0.513 -12.289 -18.203 1 98.69 98 THR A N 1
ATOM 765 C CA . THR A 1 98 ? 0.848 -11.844 -16.844 1 98.69 98 THR A CA 1
ATOM 766 C C . THR A 1 98 ? -0.409 -11.711 -15.992 1 98.69 98 THR A C 1
ATOM 768 O O . THR A 1 98 ? -1.355 -11.023 -16.375 1 98.69 98 THR A O 1
ATOM 771 N N . THR A 1 99 ? -0.427 -12.414 -14.883 1 98.88 99 THR A N 1
ATOM 772 C CA . THR A 1 99 ? -1.585 -12.367 -14 1 98.88 99 THR A CA 1
ATOM 773 C C . THR A 1 99 ? -1.248 -11.633 -12.711 1 98.88 99 THR A C 1
ATOM 775 O O . THR A 1 99 ? -0.312 -12.008 -12 1 98.88 99 THR A O 1
ATOM 778 N N . LEU A 1 100 ? -1.88 -10.578 -12.445 1 98.81 100 LEU A N 1
ATOM 779 C CA . LEU A 1 100 ? -1.874 -9.891 -11.156 1 98.81 100 LEU A CA 1
ATOM 780 C C . LEU A 1 100 ? -3.084 -10.297 -10.32 1 98.81 100 LEU A C 1
ATOM 782 O O . LEU A 1 100 ? -4.203 -9.859 -10.594 1 98.81 100 LEU A O 1
ATOM 786 N N . GLY A 1 101 ? -2.791 -11.148 -9.312 1 98.5 101 GLY A N 1
ATOM 787 C CA . GLY A 1 101 ? -3.893 -11.898 -8.734 1 98.5 101 GLY A CA 1
ATOM 788 C C . GLY A 1 101 ? -4.07 -11.656 -7.25 1 98.5 101 GLY A C 1
ATOM 789 O O . GLY A 1 101 ? -3.236 -11 -6.621 1 98.5 101 GLY A O 1
ATOM 790 N N . GLY A 1 102 ? -5.254 -12.117 -6.758 1 98.12 102 GLY A N 1
ATOM 791 C CA . GLY A 1 102 ? -5.535 -12.164 -5.332 1 98.12 102 GLY A CA 1
ATOM 792 C C . GLY A 1 102 ? -4.859 -13.328 -4.633 1 98.12 102 GLY A C 1
ATOM 793 O O . GLY A 1 102 ? -3.762 -13.188 -4.09 1 98.12 102 GLY A O 1
ATOM 794 N N . GLU A 1 103 ? -5.547 -14.461 -4.676 1 97.38 103 GLU A N 1
ATOM 795 C CA . GLU A 1 103 ? -4.922 -15.633 -4.07 1 97.38 103 GLU A CA 1
ATOM 796 C C . GLU A 1 103 ? -4.477 -16.641 -5.133 1 97.38 103 GLU A C 1
ATOM 798 O O . GLU A 1 103 ? -4.488 -16.328 -6.324 1 97.38 103 GLU A O 1
ATOM 803 N N . CYS A 1 104 ? -3.881 -17.781 -4.852 1 98.19 104 CYS A N 1
ATOM 804 C CA . CYS A 1 104 ? -3.035 -18.625 -5.688 1 98.19 104 CYS A CA 1
ATOM 805 C C . CYS A 1 104 ? -3.836 -19.219 -6.836 1 98.19 104 CYS A C 1
ATOM 807 O O . CYS A 1 104 ? -3.283 -19.5 -7.902 1 98.19 104 CYS A O 1
ATOM 809 N N . SER A 1 105 ? -5.086 -19.469 -6.699 1 98.56 105 SER A N 1
ATOM 810 C CA . SER A 1 105 ? -5.832 -20.188 -7.723 1 98.56 105 SER A CA 1
ATOM 811 C C . SER A 1 105 ? -6.035 -19.328 -8.969 1 98.56 105 SER A C 1
ATOM 813 O O . SER A 1 105 ? -6.449 -19.828 -10.016 1 98.56 105 SER A O 1
ATOM 815 N N . VAL A 1 106 ? -5.645 -18.062 -8.883 1 98.81 106 VAL A N 1
ATOM 816 C CA . VAL A 1 106 ? -5.754 -17.156 -10.023 1 98.81 106 VAL A CA 1
ATOM 817 C C . VAL A 1 106 ? -4.824 -17.625 -11.141 1 98.81 106 VAL A C 1
ATOM 819 O O . VAL A 1 106 ? -4.961 -17.203 -12.289 1 98.81 106 VAL A O 1
ATOM 822 N N . SER A 1 107 ? -3.873 -18.453 -10.844 1 98.88 107 SER A N 1
ATOM 823 C CA . SER A 1 107 ? -2.93 -18.984 -11.828 1 98.88 107 SER A CA 1
ATOM 824 C C . SER A 1 107 ? -3.549 -20.109 -12.641 1 98.88 107 SER A C 1
ATOM 826 O O . SER A 1 107 ? -3.037 -20.469 -13.703 1 98.88 107 SER A O 1
ATOM 828 N N . VAL A 1 108 ? -4.637 -20.703 -12.195 1 98.94 108 VAL A N 1
ATOM 829 C CA . VAL A 1 108 ? -5.125 -21.969 -12.711 1 98.94 108 VAL A CA 1
ATOM 830 C C . VAL A 1 108 ? -5.566 -21.812 -14.164 1 98.94 108 VAL A C 1
ATOM 832 O O . VAL A 1 108 ? -5.059 -22.5 -15.055 1 98.94 108 VAL A O 1
ATOM 835 N N . VAL A 1 109 ? -6.383 -20.844 -14.461 1 98.94 109 VAL A N 1
ATOM 836 C CA . VAL A 1 109 ? -6.965 -20.734 -15.789 1 98.94 109 VAL A CA 1
ATOM 837 C C . VAL A 1 109 ? -5.918 -20.219 -16.781 1 98.94 109 VAL A C 1
ATOM 839 O O . VAL A 1 109 ? -5.68 -20.828 -17.812 1 98.94 109 VAL A O 1
ATOM 842 N N . PRO A 1 110 ? -5.227 -19.125 -16.469 1 98.94 110 PRO A N 1
ATOM 843 C CA . PRO A 1 110 ? -4.262 -18.641 -17.453 1 98.94 110 PRO A CA 1
ATOM 844 C C . PRO A 1 110 ? -3.156 -19.656 -17.75 1 98.94 110 PRO A C 1
ATOM 846 O O . PRO A 1 110 ? -2.729 -19.812 -18.891 1 98.94 110 PRO A O 1
ATOM 849 N N . PHE A 1 111 ? -2.684 -20.391 -16.719 1 98.94 111 PHE A N 1
ATOM 850 C CA . PHE A 1 111 ? -1.645 -21.391 -16.922 1 98.94 111 PHE A CA 1
ATOM 851 C C . PHE A 1 111 ? -2.189 -22.594 -17.703 1 98.94 111 PHE A C 1
ATOM 853 O O . PHE A 1 111 ? -1.534 -23.094 -18.625 1 98.94 111 PHE A O 1
ATOM 860 N N . SER A 1 112 ? -3.402 -23.031 -17.328 1 98.94 112 SER A N 1
ATOM 861 C CA . SER A 1 112 ? -4.016 -24.125 -18.062 1 98.94 112 SER A CA 1
ATOM 862 C C . SER A 1 112 ? -4.184 -23.781 -19.547 1 98.94 112 SER A C 1
ATOM 864 O O . SER A 1 112 ? -3.916 -24.625 -20.406 1 98.94 112 SER A O 1
ATOM 866 N N . TYR A 1 113 ? -4.641 -22.578 -19.828 1 98.88 113 TYR A N 1
ATOM 867 C CA . TYR A 1 113 ? -4.773 -22.109 -21.203 1 98.88 113 TYR A CA 1
ATOM 868 C C . TYR A 1 113 ? -3.436 -22.172 -21.922 1 98.88 113 TYR A C 1
ATOM 870 O O . TYR A 1 113 ? -3.346 -22.734 -23.016 1 98.88 113 TYR A O 1
ATOM 878 N N . LEU A 1 114 ? -2.361 -21.641 -21.328 1 98.88 114 LEU A N 1
ATOM 879 C CA . LEU A 1 114 ? -1.055 -21.609 -21.969 1 98.88 114 LEU A CA 1
ATOM 880 C C . LEU A 1 114 ? -0.496 -23 -22.172 1 98.88 114 LEU A C 1
ATOM 882 O O . LEU A 1 114 ? 0.143 -23.297 -23.188 1 98.88 114 LEU A O 1
ATOM 886 N N . ILE A 1 115 ? -0.751 -23.891 -21.188 1 98.81 115 ILE A N 1
ATOM 887 C CA . ILE A 1 115 ? -0.344 -25.297 -21.312 1 98.81 115 ILE A CA 1
ATOM 888 C C . ILE A 1 115 ? -0.986 -25.906 -22.562 1 98.81 115 ILE A C 1
ATOM 890 O O . ILE A 1 115 ? -0.33 -26.625 -23.312 1 98.81 115 ILE A O 1
ATOM 894 N N . SER A 1 116 ? -2.266 -25.562 -22.797 1 98.69 116 SER A N 1
ATOM 895 C CA . SER A 1 116 ? -2.984 -26.094 -23.953 1 98.69 116 SER A CA 1
ATOM 896 C C . SER A 1 116 ? -2.461 -25.5 -25.25 1 98.69 116 SER A C 1
ATOM 898 O O . SER A 1 116 ? -2.52 -26.141 -26.297 1 98.69 116 SER A O 1
ATOM 900 N N . GLN A 1 117 ? -1.916 -24.312 -25.234 1 98.19 117 GLN A N 1
ATOM 901 C CA . GLN A 1 117 ? -1.398 -23.641 -26.438 1 98.19 117 GLN A CA 1
ATOM 902 C C . GLN A 1 117 ? -0.029 -24.188 -26.812 1 98.19 117 GLN A C 1
ATOM 904 O O . GLN A 1 117 ? 0.376 -24.109 -27.984 1 98.19 117 GLN A O 1
ATOM 909 N N . TYR A 1 118 ? 0.648 -24.812 -25.828 1 98.44 118 TYR A N 1
ATOM 910 C CA . TYR A 1 118 ? 2.004 -25.297 -26.062 1 98.44 118 TYR A CA 1
ATOM 911 C C . TYR A 1 118 ? 2.15 -26.734 -25.578 1 98.44 118 TYR A C 1
ATOM 913 O O . TYR A 1 118 ? 2.967 -27.031 -24.703 1 98.44 118 TYR A O 1
ATOM 921 N N . PRO A 1 119 ? 1.398 -27.641 -26.203 1 97.44 119 PRO A N 1
ATOM 922 C CA . PRO A 1 119 ? 1.371 -29.031 -25.734 1 97.44 119 PRO A CA 1
ATOM 923 C C . PRO A 1 119 ? 2.758 -29.672 -25.703 1 97.44 119 PRO A C 1
ATOM 925 O O . PRO A 1 119 ? 3.471 -29.656 -26.703 1 97.44 119 PRO A O 1
ATOM 928 N N . GLY A 1 120 ? 3.127 -30.125 -24.531 1 97.38 120 GLY A N 1
ATOM 929 C CA . GLY A 1 120 ? 4.359 -30.875 -24.359 1 97.38 120 GLY A CA 1
ATOM 930 C C . GLY A 1 120 ? 5.59 -29.984 -24.281 1 97.38 120 GLY A C 1
ATOM 931 O O . GLY A 1 120 ? 6.719 -30.484 -24.281 1 97.38 120 GLY A O 1
ATOM 932 N N . ASP A 1 121 ? 5.434 -28.688 -24.172 1 98.69 121 ASP A N 1
ATOM 933 C CA . ASP A 1 121 ? 6.582 -27.797 -24.25 1 98.69 121 ASP A CA 1
ATOM 934 C C . ASP A 1 121 ? 6.598 -26.812 -23.078 1 98.69 121 ASP A C 1
ATOM 936 O O . ASP A 1 121 ? 7.125 -25.703 -23.203 1 98.69 121 ASP A O 1
ATOM 940 N N . VAL A 1 122 ? 5.918 -27.172 -22 1 98.81 122 VAL A N 1
ATOM 941 C CA . VAL A 1 122 ? 5.781 -26.234 -20.906 1 98.81 122 VAL A CA 1
ATOM 942 C C . VAL A 1 122 ? 6.352 -26.844 -19.625 1 98.81 122 VAL A C 1
ATOM 944 O O . VAL A 1 122 ? 6.098 -28.016 -19.328 1 98.81 122 VAL A O 1
ATOM 947 N N . ALA A 1 123 ? 7.199 -26.141 -18.938 1 98.94 123 ALA A N 1
ATOM 948 C CA . ALA A 1 123 ? 7.59 -26.391 -17.562 1 98.94 123 ALA A CA 1
ATOM 949 C C . ALA A 1 123 ? 6.977 -25.359 -16.609 1 98.94 123 ALA A C 1
ATOM 951 O O . ALA A 1 123 ? 6.758 -24.219 -17 1 98.94 123 ALA A O 1
ATOM 952 N N . LEU A 1 124 ? 6.637 -25.812 -15.438 1 98.94 124 LEU A N 1
ATOM 953 C CA . LEU A 1 124 ? 6.004 -24.953 -14.438 1 98.94 124 LEU A CA 1
ATOM 954 C C . LEU A 1 124 ? 6.871 -24.844 -13.188 1 98.94 124 LEU A C 1
ATOM 956 O O . LEU A 1 124 ? 7.242 -25.859 -12.594 1 98.94 124 LEU A O 1
ATOM 960 N N . VAL A 1 125 ? 7.273 -23.625 -12.812 1 98.94 125 VAL A N 1
ATOM 961 C CA . VAL A 1 125 ? 7.949 -23.328 -11.555 1 98.94 125 VAL A CA 1
ATOM 962 C C . VAL A 1 125 ? 6.98 -22.625 -10.602 1 98.94 125 VAL A C 1
ATOM 964 O O . VAL A 1 125 ? 6.535 -21.516 -10.859 1 98.94 125 VAL A O 1
ATOM 967 N N . TRP A 1 126 ? 6.637 -23.297 -9.531 1 98.81 126 TRP A N 1
ATOM 968 C CA . TRP A 1 126 ? 5.672 -22.859 -8.531 1 98.81 126 TRP A CA 1
ATOM 969 C C . TRP A 1 126 ? 6.379 -22.375 -7.27 1 98.81 126 TRP A C 1
ATOM 971 O O . TRP A 1 126 ? 6.688 -23.172 -6.383 1 98.81 126 TRP A O 1
ATOM 981 N N . LEU A 1 127 ? 6.629 -21.047 -7.211 1 98.5 127 LEU A N 1
ATOM 982 C CA . LEU A 1 127 ? 7.23 -20.453 -6.023 1 98.5 127 LEU A CA 1
ATOM 983 C C . LEU A 1 127 ? 6.188 -20.219 -4.938 1 98.5 127 LEU A C 1
ATOM 985 O O . LEU A 1 127 ? 5.312 -19.359 -5.078 1 98.5 127 LEU A O 1
ATOM 989 N N . ASP A 1 128 ? 6.273 -20.953 -3.908 1 97.25 128 ASP A N 1
ATOM 990 C CA . ASP A 1 128 ? 5.25 -20.953 -2.867 1 97.25 128 ASP A CA 1
ATOM 991 C C . ASP A 1 128 ? 5.773 -21.594 -1.584 1 97.25 128 ASP A C 1
ATOM 993 O O . ASP A 1 128 ? 6.543 -22.547 -1.633 1 97.25 128 ASP A O 1
ATOM 997 N N . ALA A 1 129 ? 5.305 -21.047 -0.465 1 95.5 129 ALA A N 1
ATOM 998 C CA . ALA A 1 129 ? 5.645 -21.656 0.824 1 95.5 129 ALA A CA 1
ATOM 999 C C . ALA A 1 129 ? 4.844 -22.922 1.062 1 95.5 129 ALA A C 1
ATOM 1001 O O . ALA A 1 129 ? 5.172 -23.719 1.953 1 95.5 129 ALA A O 1
ATOM 1002 N N . HIS A 1 130 ? 3.793 -23.188 0.314 1 94.06 130 HIS A N 1
ATOM 1003 C CA . HIS A 1 130 ? 2.877 -24.312 0.458 1 94.06 130 HIS A CA 1
ATOM 1004 C C . HIS A 1 130 ? 2.74 -25.078 -0.851 1 94.06 130 HIS A C 1
ATOM 1006 O O . HIS A 1 130 ? 2.945 -24.516 -1.93 1 94.06 130 HIS A O 1
ATOM 1012 N N . PRO A 1 131 ? 2.377 -26.312 -0.744 1 95.62 131 PRO A N 1
ATOM 1013 C CA . PRO A 1 131 ? 2.42 -27.125 -1.963 1 95.62 131 PRO A CA 1
ATOM 1014 C C . PRO A 1 131 ? 1.242 -26.844 -2.895 1 95.62 131 PRO A C 1
ATOM 1016 O O . PRO A 1 131 ? 1.338 -27.078 -4.102 1 95.62 131 PRO A O 1
ATOM 1019 N N . ASP A 1 132 ? 0.104 -26.375 -2.324 1 96.69 132 ASP A N 1
ATOM 1020 C CA . ASP A 1 132 ? -1.121 -26.172 -3.088 1 96.69 132 ASP A CA 1
ATOM 1021 C C . ASP A 1 132 ? -1.568 -27.453 -3.779 1 96.69 132 ASP A C 1
ATOM 1023 O O . ASP A 1 132 ? -1.994 -27.422 -4.938 1 96.69 132 ASP A O 1
ATOM 1027 N N . LEU A 1 133 ? -1.388 -28.516 -3.098 1 97.44 133 LEU A N 1
ATOM 1028 C CA . LEU A 1 133 ? -1.71 -29.844 -3.611 1 97.44 133 LEU A CA 1
ATOM 1029 C C . LEU A 1 133 ? -2.754 -30.531 -2.738 1 97.44 133 LEU A C 1
ATOM 1031 O O . LEU A 1 133 ? -2.785 -31.766 -2.646 1 97.44 133 LEU A O 1
ATOM 1035 N N . THR A 1 134 ? -3.543 -29.734 -2.059 1 96 134 THR A N 1
ATOM 1036 C CA . THR A 1 134 ? -4.68 -30.266 -1.32 1 96 134 THR A CA 1
ATOM 1037 C C . THR A 1 134 ? -5.793 -30.688 -2.275 1 96 134 THR A C 1
ATOM 1039 O O . THR A 1 134 ? -5.852 -30.219 -3.416 1 96 134 THR A O 1
ATOM 1042 N N . LEU A 1 135 ? -6.598 -31.656 -1.834 1 97.12 135 LEU A N 1
ATOM 1043 C CA . LEU A 1 135 ? -7.719 -32.125 -2.631 1 97.12 135 LEU A CA 1
ATOM 1044 C C . LEU A 1 135 ? -9.047 -31.812 -1.952 1 97.12 135 LEU A C 1
ATOM 1046 O O . LEU A 1 135 ? -9.086 -31.531 -0.75 1 97.12 135 LEU A O 1
ATOM 1050 N N . PRO A 1 136 ? -10.141 -31.766 -2.771 1 97.5 136 PRO A N 1
ATOM 1051 C CA . PRO A 1 136 ? -11.445 -31.562 -2.148 1 97.5 136 PRO A CA 1
ATOM 1052 C C . PRO A 1 136 ? -11.75 -32.562 -1.049 1 97.5 136 PRO A C 1
ATOM 1054 O O . PRO A 1 136 ? -11.32 -33.719 -1.135 1 97.5 136 PRO A O 1
ATOM 1057 N N . HIS A 1 137 ? -12.422 -32.156 0.031 1 96.25 137 HIS A N 1
ATOM 1058 C CA . HIS A 1 137 ? -12.914 -32.969 1.136 1 96.25 137 HIS A CA 1
ATOM 1059 C C . HIS A 1 137 ? -11.797 -33.281 2.125 1 96.25 137 HIS A C 1
ATOM 1061 O O . HIS A 1 137 ? -11.977 -34.094 3.033 1 96.25 137 HIS A O 1
ATOM 1067 N N . GLU A 1 138 ? -10.641 -32.75 1.942 1 94.12 138 GLU A N 1
ATOM 1068 C CA . GLU A 1 138 ? -9.641 -32.75 3.004 1 94.12 138 GLU A CA 1
ATOM 1069 C C . GLU A 1 138 ? -9.914 -31.656 4.027 1 94.12 138 GLU A C 1
ATOM 1071 O O . GLU A 1 138 ? -10.977 -31.031 4.008 1 94.12 138 GLU A O 1
ATOM 1076 N N . ASP A 1 139 ? -9.062 -31.453 5.023 1 89.12 139 ASP A N 1
ATOM 1077 C CA . ASP A 1 139 ? -9.312 -30.625 6.203 1 89.12 139 ASP A CA 1
ATOM 1078 C C . ASP A 1 139 ? -9.516 -29.172 5.816 1 89.12 139 ASP A C 1
ATOM 1080 O O . ASP A 1 139 ? -10.32 -28.453 6.422 1 89.12 139 ASP A O 1
ATOM 1084 N N . TYR A 1 140 ? -8.781 -28.766 4.797 1 92.69 140 TYR A N 1
ATOM 1085 C CA . TYR A 1 140 ? -8.875 -27.375 4.379 1 92.69 140 TYR A CA 1
ATOM 1086 C C . TYR A 1 140 ? -9.625 -27.25 3.059 1 92.69 140 TYR A C 1
ATOM 1088 O O . TYR A 1 140 ? -9.305 -27.938 2.088 1 92.69 140 TYR A O 1
ATOM 1096 N N . THR A 1 141 ? -10.602 -26.312 2.994 1 96.44 141 THR A N 1
ATOM 1097 C CA . THR A 1 141 ? -11.555 -26.312 1.893 1 96.44 141 THR A CA 1
ATOM 1098 C C . THR A 1 141 ? -11.219 -25.219 0.886 1 96.44 141 THR A C 1
ATOM 1100 O O . THR A 1 141 ? -11.898 -25.078 -0.136 1 96.44 141 THR A O 1
ATOM 1103 N N . GLY A 1 142 ? -10.195 -24.391 1.137 1 97.06 142 GLY A N 1
ATOM 1104 C CA . GLY A 1 142 ? -9.852 -23.312 0.219 1 97.06 142 GLY A CA 1
ATOM 1105 C C . GLY A 1 142 ? -9.273 -23.812 -1.092 1 97.06 142 GLY A C 1
ATOM 1106 O O . GLY A 1 142 ? -8.336 -24.609 -1.097 1 97.06 142 GLY A O 1
ATOM 1107 N N . PHE A 1 143 ? -9.781 -23.297 -2.201 1 98.19 143 PHE A N 1
ATOM 1108 C CA . PHE A 1 143 ? -9.375 -23.734 -3.531 1 98.19 143 PHE A CA 1
ATOM 1109 C C . PHE A 1 143 ? -7.953 -23.297 -3.842 1 98.19 143 PHE A C 1
ATOM 1111 O O . PHE A 1 143 ? -7.246 -23.938 -4.613 1 98.19 143 PHE A O 1
ATOM 1118 N N . HIS A 1 144 ? -7.508 -22.156 -3.223 1 97.75 144 HIS A N 1
ATOM 1119 C CA . HIS A 1 144 ? -6.156 -21.672 -3.502 1 97.75 144 HIS A CA 1
ATOM 1120 C C . HIS A 1 144 ? -5.109 -22.703 -3.068 1 97.75 144 HIS A C 1
ATOM 1122 O O . HIS A 1 144 ? -4.027 -22.766 -3.65 1 97.75 144 HIS A O 1
ATOM 1128 N N . ALA A 1 145 ? -5.469 -23.594 -2.115 1 96.62 145 ALA A N 1
ATOM 1129 C CA . ALA A 1 145 ? -4.578 -24.656 -1.665 1 96.62 145 ALA A CA 1
ATOM 1130 C C . ALA A 1 145 ? -4.664 -25.875 -2.59 1 96.62 145 ALA A C 1
ATOM 1132 O O . ALA A 1 145 ? -3.932 -26.844 -2.414 1 96.62 145 ALA A O 1
ATOM 1133 N N . MET A 1 146 ? -5.555 -25.844 -3.566 1 98.25 146 MET A N 1
ATOM 1134 C CA . MET A 1 146 ? -5.789 -26.922 -4.512 1 98.25 146 MET A CA 1
ATOM 1135 C C . MET A 1 146 ? -5.309 -26.547 -5.906 1 98.25 146 MET A C 1
ATOM 1137 O O . MET A 1 146 ? -5.445 -27.328 -6.848 1 98.25 146 MET A O 1
ATOM 1141 N N . ALA A 1 147 ? -4.715 -25.375 -6.027 1 98.69 147 ALA A N 1
ATOM 1142 C CA . ALA A 1 147 ? -4.449 -24.75 -7.32 1 98.69 147 ALA A CA 1
ATOM 1143 C C . ALA A 1 147 ? -3.49 -25.609 -8.148 1 98.69 147 ALA A C 1
ATOM 1145 O O . ALA A 1 147 ? -3.777 -25.922 -9.305 1 98.69 147 ALA A O 1
ATOM 1146 N N . LEU A 1 148 ? -2.355 -25.984 -7.578 1 98.75 148 LEU A N 1
ATOM 1147 C CA . LEU A 1 148 ? -1.392 -26.781 -8.32 1 98.75 148 LEU A CA 1
ATOM 1148 C C . LEU A 1 148 ? -1.961 -28.172 -8.633 1 98.75 148 LEU A C 1
ATOM 1150 O O . LEU A 1 148 ? -1.771 -28.688 -9.734 1 98.75 148 LEU A O 1
ATOM 1154 N N . ALA A 1 149 ? -2.717 -28.766 -7.672 1 98.62 149 ALA A N 1
ATOM 1155 C CA . ALA A 1 149 ? -3.371 -30.047 -7.926 1 98.62 149 ALA A CA 1
ATOM 1156 C C . ALA A 1 149 ? -4.301 -29.953 -9.133 1 98.62 149 ALA A C 1
ATOM 1158 O O . ALA A 1 149 ? -4.312 -30.859 -9.977 1 98.62 149 ALA A O 1
ATOM 1159 N N . ALA A 1 150 ? -5.043 -28.891 -9.242 1 98.81 150 ALA A N 1
ATOM 1160 C CA . ALA A 1 150 ? -5.961 -28.688 -10.359 1 98.81 150 ALA A CA 1
ATOM 1161 C C . ALA A 1 150 ? -5.215 -28.656 -11.688 1 98.81 150 ALA A C 1
ATOM 1163 O O . ALA A 1 150 ? -5.652 -29.266 -12.672 1 98.81 150 ALA A O 1
ATOM 1164 N N . LEU A 1 151 ? -4.031 -28 -11.719 1 98.88 151 LEU A N 1
ATOM 1165 C CA . LEU A 1 151 ? -3.223 -27.906 -12.93 1 98.88 151 LEU A CA 1
ATOM 1166 C C . LEU A 1 151 ? -2.654 -29.266 -13.32 1 98.88 151 LEU A C 1
ATOM 1168 O O . LEU A 1 151 ? -2.346 -29.5 -14.484 1 98.88 151 LEU A O 1
ATOM 1172 N N . LEU A 1 152 ? -2.539 -30.156 -12.32 1 98.62 152 LEU A N 1
ATOM 1173 C CA . LEU A 1 152 ? -2.068 -31.516 -12.57 1 98.62 152 LEU A CA 1
ATOM 1174 C C . LEU A 1 152 ? -3.219 -32.406 -13.008 1 98.62 152 LEU A C 1
ATOM 1176 O O . LEU A 1 152 ? -3.008 -33.594 -13.312 1 98.62 152 LEU A O 1
ATOM 1180 N N . GLY A 1 153 ? -4.426 -31.875 -13.023 1 98.25 153 GLY A N 1
ATOM 1181 C CA . GLY A 1 153 ? -5.598 -32.625 -13.445 1 98.25 153 GLY A CA 1
ATOM 1182 C C . GLY A 1 153 ? -6.289 -33.344 -12.305 1 98.25 153 GLY A C 1
ATOM 1183 O O . GLY A 1 153 ? -7.09 -34.25 -12.531 1 98.25 153 GLY A O 1
ATOM 1184 N N . LYS A 1 154 ? -5.938 -33 -11.078 1 98.12 154 LYS A N 1
ATOM 1185 C CA . LYS A 1 154 ? -6.496 -33.625 -9.891 1 98.12 154 LYS A CA 1
ATOM 1186 C C . LYS A 1 154 ? -7.43 -32.688 -9.141 1 98.12 154 LYS A C 1
ATOM 1188 O O . LYS A 1 154 ? -7.16 -31.484 -9.047 1 98.12 154 LYS A O 1
ATOM 1193 N N . GLY A 1 155 ? -8.508 -33.156 -8.633 1 97.94 155 GLY A N 1
ATOM 1194 C CA . GLY A 1 155 ? -9.43 -32.344 -7.855 1 97.94 155 GLY A CA 1
ATOM 1195 C C . GLY A 1 155 ? -10.883 -32.562 -8.242 1 97.94 155 GLY A C 1
ATOM 1196 O O . GLY A 1 155 ? -11.258 -33.625 -8.711 1 97.94 155 GLY A O 1
ATOM 1197 N N . ASP A 1 156 ? -11.711 -31.562 -7.996 1 98.25 156 ASP A N 1
ATOM 1198 C CA . ASP A 1 156 ? -13.141 -31.625 -8.273 1 98.25 156 ASP A CA 1
ATOM 1199 C C . ASP A 1 156 ? -13.414 -31.625 -9.773 1 98.25 156 ASP A C 1
ATOM 1201 O O . ASP A 1 156 ? -13.031 -30.688 -10.484 1 98.25 156 ASP A O 1
ATOM 1205 N N . PRO A 1 157 ? -14.109 -32.625 -10.312 1 98 157 PRO A N 1
ATOM 1206 C CA . PRO A 1 157 ? -14.336 -32.719 -11.75 1 98 157 PRO A CA 1
ATOM 1207 C C . PRO A 1 157 ? -15.07 -31.5 -12.312 1 98 157 PRO A C 1
ATOM 1209 O O . PRO A 1 157 ? -14.812 -31.094 -13.445 1 98 157 PRO A O 1
ATOM 1212 N N . GLY A 1 158 ? -15.953 -30.922 -11.523 1 98.19 158 GLY A N 1
ATOM 1213 C CA . GLY A 1 158 ? -16.703 -29.766 -11.961 1 98.19 158 GLY A CA 1
ATOM 1214 C C . GLY A 1 158 ? -15.828 -28.562 -12.25 1 98.19 158 GLY A C 1
ATOM 1215 O O . GLY A 1 158 ? -16.203 -27.688 -13.039 1 98.19 158 GLY A O 1
ATOM 1216 N N . LEU A 1 159 ? -14.625 -28.484 -11.617 1 98.56 159 LEU A N 1
ATOM 1217 C CA . LEU A 1 159 ? -13.68 -27.391 -11.828 1 98.56 159 LEU A CA 1
ATOM 1218 C C . LEU A 1 159 ? -12.555 -27.812 -12.758 1 98.56 159 LEU A C 1
ATOM 1220 O O . LEU A 1 159 ? -12.219 -27.094 -13.703 1 98.56 159 LEU A O 1
ATOM 1224 N N . VAL A 1 160 ? -12.039 -29 -12.578 1 98.56 160 VAL A N 1
ATOM 1225 C CA . VAL A 1 160 ? -10.867 -29.484 -13.305 1 98.56 160 VAL A CA 1
ATOM 1226 C C . VAL A 1 160 ? -11.219 -29.703 -14.773 1 98.56 160 VAL A C 1
ATOM 1228 O O . VAL A 1 160 ? -10.398 -29.453 -15.656 1 98.56 160 VAL A O 1
ATOM 1231 N N . ASP A 1 161 ? -12.461 -30.094 -15.086 1 97.94 161 ASP A N 1
ATOM 1232 C CA . ASP A 1 161 ? -12.883 -30.375 -16.453 1 97.94 161 ASP A CA 1
ATOM 1233 C C . ASP A 1 161 ? -13.031 -29.078 -17.266 1 97.94 161 ASP A C 1
ATOM 1235 O O . ASP A 1 161 ? -13.086 -29.109 -18.5 1 97.94 161 ASP A O 1
ATOM 1239 N N . LEU A 1 162 ? -13.117 -27.953 -16.547 1 98.25 162 LEU A N 1
ATOM 1240 C CA . LEU A 1 162 ? -13.188 -26.672 -17.234 1 98.25 162 LEU A CA 1
ATOM 1241 C C . LEU A 1 162 ? -11.844 -26.328 -17.891 1 98.25 162 LEU A C 1
ATOM 1243 O O . LEU A 1 162 ? -11.781 -25.484 -18.781 1 98.25 162 LEU A O 1
ATOM 1247 N N . LEU A 1 163 ? -10.75 -26.891 -17.406 1 98.62 163 LEU A N 1
ATOM 1248 C CA . LEU A 1 163 ? -9.398 -26.469 -17.75 1 98.62 163 LEU A CA 1
ATOM 1249 C C . LEU A 1 163 ? -8.953 -27.078 -19.062 1 98.62 163 LEU A C 1
ATOM 1251 O O . LEU A 1 163 ? -8.992 -28.297 -19.234 1 98.62 163 LEU A O 1
ATOM 1255 N N . PRO A 1 164 ? -8.453 -26.297 -19.984 1 98.5 164 PRO A N 1
ATOM 1256 C CA . PRO A 1 164 ? -8.125 -26.797 -21.312 1 98.5 164 PRO A CA 1
ATOM 1257 C C . PRO A 1 164 ? -6.816 -27.578 -21.344 1 98.5 164 PRO A C 1
ATOM 1259 O O . PRO A 1 164 ? -6.598 -28.391 -22.25 1 98.5 164 PRO A O 1
ATOM 1262 N N . GLY A 1 165 ? -5.902 -27.328 -20.422 1 98.56 165 GLY A N 1
ATOM 1263 C CA . GLY A 1 165 ? -4.617 -28 -20.375 1 98.56 165 GLY A CA 1
ATOM 1264 C C . GLY A 1 165 ? -4.223 -28.453 -18.984 1 98.56 165 GLY A C 1
ATOM 1265 O O . GLY A 1 165 ? -4.641 -27.859 -18 1 98.56 165 GLY A O 1
ATOM 1266 N N . LYS A 1 166 ? -3.506 -29.484 -18.938 1 98.38 166 LYS A N 1
ATOM 1267 C CA . LYS A 1 166 ? -2.932 -30.016 -17.703 1 98.38 166 LYS A CA 1
ATOM 1268 C C . LYS A 1 166 ? -1.433 -30.266 -17.844 1 98.38 166 LYS A C 1
ATOM 1270 O O . LYS A 1 166 ? -0.947 -30.516 -18.953 1 98.38 166 LYS A O 1
ATOM 1275 N N . ILE A 1 167 ? -0.764 -30.203 -16.797 1 98.5 167 ILE A N 1
ATOM 1276 C CA . ILE A 1 167 ? 0.685 -30.359 -16.859 1 98.5 167 ILE A CA 1
ATOM 1277 C C . ILE A 1 167 ? 1.086 -31.688 -16.234 1 98.5 167 ILE A C 1
ATOM 1279 O O . ILE A 1 167 ? 0.461 -32.156 -15.273 1 98.5 167 ILE A O 1
ATOM 1283 N N . ASP A 1 168 ? 2.07 -32.344 -16.812 1 98.12 168 ASP A N 1
ATOM 1284 C CA . ASP A 1 168 ? 2.662 -33.531 -16.234 1 98.12 168 ASP A CA 1
ATOM 1285 C C . ASP A 1 168 ? 3.398 -33.219 -14.93 1 98.12 168 ASP A C 1
ATOM 1287 O O . ASP A 1 168 ? 4.168 -32.25 -14.883 1 98.12 168 ASP A O 1
ATOM 1291 N N . PRO A 1 169 ? 3.107 -33.938 -13.859 1 98.31 169 PRO A N 1
ATOM 1292 C CA . PRO A 1 169 ? 3.771 -33.625 -12.594 1 98.31 169 PRO A CA 1
ATOM 1293 C C . PRO A 1 169 ? 5.289 -33.562 -12.719 1 98.31 169 PRO A C 1
ATOM 1295 O O . PRO A 1 169 ? 5.941 -32.812 -12 1 98.31 169 PRO A O 1
ATOM 1298 N N . SER A 1 170 ? 5.898 -34.312 -13.641 1 98.12 170 SER A N 1
ATOM 1299 C CA . SER A 1 170 ? 7.344 -34.312 -13.828 1 98.12 170 SER A CA 1
ATOM 1300 C C . SER A 1 170 ? 7.824 -33 -14.43 1 98.12 170 SER A C 1
ATOM 1302 O O . SER A 1 170 ? 9.023 -32.719 -14.438 1 98.12 170 SER A O 1
ATOM 1304 N N . CYS A 1 171 ? 6.891 -32.156 -14.867 1 98.69 171 CYS A N 1
ATOM 1305 C CA . CYS A 1 171 ? 7.223 -30.859 -15.453 1 98.69 171 CYS A CA 1
ATOM 1306 C C . CYS A 1 171 ? 6.82 -29.719 -14.531 1 98.69 171 CYS A C 1
ATOM 1308 O O . CYS A 1 171 ? 6.742 -28.562 -14.953 1 98.69 171 CYS A O 1
ATOM 1310 N N . ALA A 1 172 ? 6.512 -30.016 -13.289 1 98.81 172 ALA A N 1
ATOM 1311 C CA . ALA A 1 172 ? 6.207 -29.016 -12.266 1 98.81 172 ALA A CA 1
ATOM 1312 C C . ALA A 1 172 ? 7.219 -29.078 -11.125 1 98.81 172 ALA A C 1
ATOM 1314 O O . ALA A 1 172 ? 7.578 -30.156 -10.664 1 98.81 172 ALA A O 1
ATOM 1315 N N . LEU A 1 173 ? 7.699 -27.938 -10.75 1 98.81 173 LEU A N 1
ATOM 1316 C CA . LEU A 1 173 ? 8.648 -27.828 -9.648 1 98.81 173 LEU A CA 1
ATOM 1317 C C . LEU A 1 173 ? 8.141 -26.859 -8.586 1 98.81 173 LEU A C 1
ATOM 1319 O O . LEU A 1 173 ? 7.734 -25.734 -8.898 1 98.81 173 LEU A O 1
ATOM 1323 N N . LEU A 1 174 ? 8.102 -27.344 -7.375 1 98.12 174 LEU A N 1
ATOM 1324 C CA . LEU A 1 174 ? 7.793 -26.484 -6.234 1 98.12 174 LEU A CA 1
ATOM 1325 C C . LEU A 1 174 ? 9.062 -25.906 -5.625 1 98.12 174 LEU A C 1
ATOM 1327 O O . LEU A 1 174 ? 10.016 -26.641 -5.348 1 98.12 174 LEU A O 1
ATOM 1331 N N . VAL A 1 175 ? 9.102 -24.594 -5.484 1 97.94 175 VAL A N 1
ATOM 1332 C CA . VAL A 1 175 ? 10.273 -23.922 -4.938 1 97.94 175 VAL A CA 1
ATOM 1333 C C . VAL A 1 175 ? 9.859 -23.047 -3.758 1 97.94 175 VAL A C 1
ATOM 1335 O O . VAL A 1 175 ? 8.914 -22.266 -3.859 1 97.94 175 VAL A O 1
ATOM 1338 N N . GLY A 1 176 ? 10.562 -23.172 -2.633 1 95.38 176 GLY A N 1
ATOM 1339 C CA . GLY A 1 176 ? 10.406 -22.188 -1.569 1 95.38 176 GLY A CA 1
ATOM 1340 C C . GLY A 1 176 ? 9.555 -22.688 -0.418 1 95.38 176 GLY A C 1
ATOM 1341 O O . GLY A 1 176 ? 9.148 -21.906 0.445 1 95.38 176 GLY A O 1
ATOM 1342 N N . MET A 1 177 ? 9.203 -23.969 -0.415 1 90.44 177 MET A N 1
ATOM 1343 C CA . MET A 1 177 ? 8.398 -24.5 0.678 1 90.44 177 MET A CA 1
ATOM 1344 C C . MET A 1 177 ? 9.07 -24.25 2.025 1 90.44 177 MET A C 1
ATOM 1346 O O . MET A 1 177 ? 10.289 -24.391 2.152 1 90.44 177 MET A O 1
ATOM 1350 N N . HIS A 1 178 ? 8.219 -23.766 2.9 1 78.81 178 HIS A N 1
ATOM 1351 C CA . HIS A 1 178 ? 8.727 -23.469 4.234 1 78.81 178 HIS A CA 1
ATOM 1352 C C . HIS A 1 178 ? 8.906 -24.75 5.051 1 78.81 178 HIS A C 1
ATOM 1354 O O . HIS A 1 178 ? 8.188 -25.734 4.832 1 78.81 178 HIS A O 1
ATOM 1360 N N . SER A 1 179 ? 9.773 -24.703 5.996 1 65.19 179 SER A N 1
ATOM 1361 C CA . SER A 1 179 ? 10.047 -25.828 6.883 1 65.19 179 SER A CA 1
ATOM 1362 C C . SER A 1 179 ? 8.914 -26.031 7.875 1 65.19 179 SER A C 1
ATOM 1364 O O . SER A 1 179 ? 8.766 -27.109 8.445 1 65.19 179 SER A O 1
ATOM 1366 N N . ALA A 1 180 ? 8.094 -25.016 8.023 1 64.06 180 ALA A N 1
ATOM 1367 C CA . ALA A 1 180 ? 7.023 -25.094 9.016 1 64.06 180 ALA A CA 1
ATOM 1368 C C . ALA A 1 180 ? 5.785 -25.766 8.438 1 64.06 180 ALA A C 1
ATOM 1370 O O . ALA A 1 180 ? 4.77 -25.906 9.117 1 64.06 180 ALA A O 1
ATOM 1371 N N . ALA A 1 181 ? 5.965 -26.266 7.305 1 68.38 181 ALA A N 1
ATOM 1372 C CA . ALA A 1 181 ? 4.832 -26.938 6.68 1 68.38 181 ALA A CA 1
ATOM 1373 C C . ALA A 1 181 ? 4.465 -28.219 7.438 1 68.38 181 ALA A C 1
ATOM 1375 O O . ALA A 1 181 ? 5.324 -28.859 8.039 1 68.38 181 ALA A O 1
ATOM 1376 N N . SER A 1 182 ? 3.195 -28.422 7.52 1 75.62 182 SER A N 1
ATOM 1377 C CA . SER A 1 182 ? 2.723 -29.641 8.172 1 75.62 182 SER A CA 1
ATOM 1378 C C . SER A 1 182 ? 3.365 -30.875 7.566 1 75.62 182 SER A C 1
ATOM 1380 O O . SER A 1 182 ? 3.85 -30.844 6.434 1 75.62 182 SER A O 1
ATOM 1382 N N . GLN A 1 183 ? 3.436 -31.953 8.336 1 77.12 183 GLN A N 1
ATOM 1383 C CA . GLN A 1 183 ? 3.963 -33.219 7.836 1 77.12 183 GLN A CA 1
ATOM 1384 C C . GLN A 1 183 ? 3.225 -33.656 6.578 1 77.12 183 GLN A C 1
ATOM 1386 O O . GLN A 1 183 ? 3.834 -34.188 5.648 1 77.12 183 GLN A O 1
ATOM 1391 N N . GLU A 1 184 ? 1.992 -33.406 6.602 1 81.44 184 GLU A N 1
ATOM 1392 C CA . GLU A 1 184 ? 1.19 -33.75 5.434 1 81.44 184 GLU A CA 1
ATOM 1393 C C . GLU A 1 184 ? 1.602 -32.938 4.211 1 81.44 184 GLU A C 1
ATOM 1395 O O . GLU A 1 184 ? 1.718 -33.469 3.109 1 81.44 184 GLU A O 1
ATOM 1400 N N . ASP A 1 185 ? 1.878 -31.719 4.438 1 85.56 185 ASP A N 1
ATOM 1401 C CA . ASP A 1 185 ? 2.256 -30.844 3.344 1 85.56 185 ASP A CA 1
ATOM 1402 C C . ASP A 1 185 ? 3.627 -31.203 2.781 1 85.56 185 ASP A C 1
ATOM 1404 O O . ASP A 1 185 ? 3.861 -31.094 1.577 1 85.56 185 ASP A O 1
ATOM 1408 N N . ILE A 1 186 ? 4.391 -31.766 3.637 1 85.12 186 ILE A N 1
ATOM 1409 C CA . ILE A 1 186 ? 5.75 -32.125 3.234 1 85.12 186 ILE A CA 1
ATOM 1410 C C . ILE A 1 186 ? 5.727 -33.344 2.34 1 85.12 186 ILE A C 1
ATOM 1412 O O . ILE A 1 186 ? 6.531 -33.469 1.413 1 85.12 186 ILE A O 1
ATOM 1416 N N . LYS A 1 187 ? 4.793 -34.188 2.516 1 90.12 187 LYS A N 1
ATOM 1417 C CA . LYS A 1 187 ? 4.75 -35.469 1.81 1 90.12 187 LYS A CA 1
ATOM 1418 C C . LYS A 1 187 ? 3.939 -35.375 0.522 1 90.12 187 LYS A C 1
ATOM 1420 O O . LYS A 1 187 ? 4.07 -36.188 -0.372 1 90.12 187 LYS A O 1
ATOM 1425 N N . ARG A 1 188 ? 3.182 -34.312 0.383 1 92.62 188 ARG A N 1
ATOM 1426 C CA . ARG A 1 188 ? 2.207 -34.219 -0.698 1 92.62 188 ARG A CA 1
ATOM 1427 C C . ARG A 1 188 ? 2.902 -34.156 -2.055 1 92.62 188 ARG A C 1
ATOM 1429 O O . ARG A 1 188 ? 2.496 -34.812 -3 1 92.62 188 ARG A O 1
ATOM 1436 N N . PRO A 1 189 ? 3.949 -33.312 -2.113 1 95.94 189 PRO A N 1
ATOM 1437 C CA . PRO A 1 189 ? 4.586 -33.219 -3.43 1 95.94 189 PRO A CA 1
ATOM 1438 C C . PRO A 1 189 ? 5.059 -34.594 -3.947 1 95.94 189 PRO A C 1
ATOM 1440 O O . PRO A 1 189 ? 4.875 -34.906 -5.125 1 95.94 189 PRO A O 1
ATOM 1443 N N . GLU A 1 190 ? 5.586 -35.344 -3.066 1 94.94 190 GLU A N 1
ATOM 1444 C CA . GLU A 1 190 ? 6.051 -36.656 -3.455 1 94.94 190 GLU A CA 1
ATOM 1445 C C . GLU A 1 190 ? 4.895 -37.531 -3.957 1 94.94 190 GLU A C 1
ATOM 1447 O O . GLU A 1 190 ? 5.027 -38.219 -4.961 1 94.94 190 GLU A O 1
ATOM 1452 N N . ARG A 1 191 ? 3.812 -37.469 -3.303 1 95.31 191 ARG A N 1
ATOM 1453 C CA . ARG A 1 191 ? 2.639 -38.25 -3.672 1 95.31 191 ARG A CA 1
ATOM 1454 C C . ARG A 1 191 ? 2.133 -37.875 -5.055 1 95.31 191 ARG A C 1
ATOM 1456 O O . ARG A 1 191 ? 1.575 -38.688 -5.777 1 95.31 191 ARG A O 1
ATOM 1463 N N . PHE A 1 192 ? 2.354 -36.656 -5.48 1 97.19 192 PHE A N 1
ATOM 1464 C CA . PHE A 1 192 ? 1.853 -36.125 -6.754 1 97.19 192 PHE A CA 1
ATOM 1465 C C . PHE A 1 192 ? 2.924 -36.25 -7.832 1 97.19 192 PHE A C 1
ATOM 1467 O O . PHE A 1 192 ? 2.668 -35.906 -9 1 97.19 19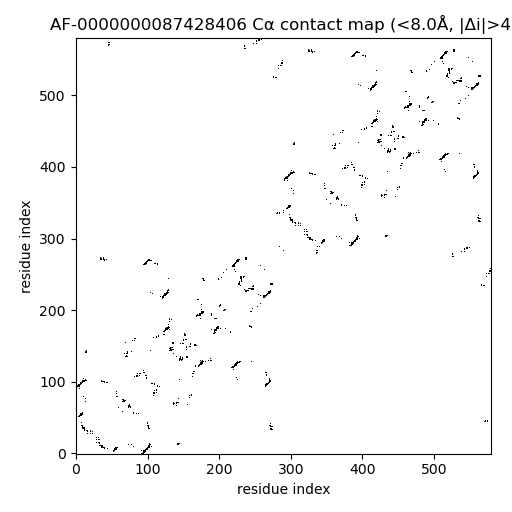2 PHE A O 1
ATOM 1474 N N . GLY A 1 193 ? 4.152 -36.625 -7.414 1 97.31 193 GLY A N 1
ATOM 1475 C CA . GLY A 1 193 ? 5.246 -36.719 -8.367 1 97.31 193 GLY A CA 1
ATOM 1476 C C . GLY A 1 193 ? 5.859 -35.375 -8.703 1 97.31 193 GLY A C 1
ATOM 1477 O O . GLY A 1 193 ? 6.426 -35.188 -9.781 1 97.31 193 GLY A O 1
ATOM 1478 N N . VAL A 1 194 ? 5.715 -34.375 -7.801 1 97.88 194 VAL A N 1
ATOM 1479 C CA . VAL A 1 194 ? 6.25 -33.031 -8 1 97.88 194 VAL A CA 1
ATOM 1480 C C . VAL A 1 194 ? 7.539 -32.875 -7.203 1 97.88 194 VAL A C 1
ATOM 1482 O O . VAL A 1 194 ? 7.594 -33.219 -6.016 1 97.88 194 VAL A O 1
ATOM 1485 N N . GLN A 1 195 ? 8.594 -32.469 -7.816 1 97.25 195 GLN A N 1
ATOM 1486 C CA . GLN A 1 195 ? 9.867 -32.219 -7.133 1 97.25 195 GLN A CA 1
ATOM 1487 C C . GLN A 1 195 ? 9.852 -30.906 -6.371 1 97.25 195 GLN A C 1
ATOM 1489 O O . GLN A 1 195 ? 9.031 -30.031 -6.656 1 97.25 195 GLN A O 1
ATOM 1494 N N . VAL A 1 196 ? 10.75 -30.844 -5.359 1 96.62 196 VAL A N 1
ATOM 1495 C CA . VAL A 1 196 ? 10.773 -29.672 -4.48 1 96.62 196 VAL A CA 1
ATOM 1496 C C . VAL A 1 196 ? 12.203 -29.172 -4.332 1 96.62 196 VAL A C 1
ATOM 1498 O O . VAL A 1 196 ? 13.141 -29.953 -4.211 1 96.62 196 VAL A O 1
ATOM 1501 N N . VAL A 1 197 ? 12.398 -27.906 -4.484 1 96.69 197 VAL A N 1
ATOM 1502 C CA . VAL A 1 197 ? 13.609 -27.203 -4.059 1 96.69 197 VAL A CA 1
ATOM 1503 C C . VAL A 1 197 ? 13.289 -26.312 -2.863 1 96.69 197 VAL A C 1
ATOM 1505 O O . VAL A 1 197 ? 12.438 -25.422 -2.949 1 96.69 197 VAL A O 1
ATOM 1508 N N . SER A 1 198 ? 13.906 -26.531 -1.771 1 94.62 198 SER A N 1
ATOM 1509 C CA . SER A 1 198 ? 13.633 -25.781 -0.553 1 94.62 198 SER A CA 1
ATOM 1510 C C . SER A 1 198 ? 14.031 -24.312 -0.706 1 94.62 198 SER A C 1
ATOM 1512 O O . SER A 1 198 ? 14.797 -23.969 -1.604 1 94.62 198 SER A O 1
ATOM 1514 N N . ALA A 1 199 ? 13.484 -23.484 0.188 1 95.88 199 ALA A N 1
ATOM 1515 C CA . ALA A 1 199 ? 13.891 -22.078 0.204 1 95.88 199 ALA A CA 1
ATOM 1516 C C . ALA A 1 199 ? 15.391 -21.953 0.451 1 95.88 199 ALA A C 1
ATOM 1518 O O . ALA A 1 199 ? 16.062 -21.156 -0.209 1 95.88 199 ALA A O 1
ATOM 1519 N N . ALA A 1 200 ? 15.906 -22.734 1.368 1 95.25 200 ALA A N 1
ATOM 1520 C CA . ALA A 1 200 ? 17.328 -22.688 1.707 1 95.25 200 ALA A CA 1
ATOM 1521 C C . ALA A 1 200 ? 18.188 -23.016 0.494 1 95.25 200 ALA A C 1
ATOM 1523 O O . ALA A 1 200 ? 19.172 -22.328 0.217 1 95.25 200 ALA A O 1
ATOM 1524 N N . ASP A 1 201 ? 17.797 -24.062 -0.218 1 96 201 ASP A N 1
ATOM 1525 C CA . ASP A 1 201 ? 18.562 -24.5 -1.388 1 96 201 ASP A CA 1
ATOM 1526 C C . ASP A 1 201 ? 18.516 -23.438 -2.49 1 96 201 ASP A C 1
ATOM 1528 O O . ASP A 1 201 ? 19.547 -23.141 -3.113 1 96 201 ASP A O 1
ATOM 1532 N N . ALA A 1 202 ? 17.359 -22.891 -2.721 1 97.5 202 ALA A N 1
ATOM 1533 C CA . ALA A 1 202 ? 17.219 -21.859 -3.754 1 97.5 202 ALA A CA 1
ATOM 1534 C C . ALA A 1 202 ? 17.984 -20.594 -3.371 1 97.5 202 ALA A C 1
ATOM 1536 O O . ALA A 1 202 ? 18.594 -19.953 -4.227 1 97.5 202 ALA A O 1
ATOM 1537 N N . ASN A 1 203 ? 17.922 -20.219 -2.062 1 97.31 203 ASN A N 1
ATOM 1538 C CA . ASN A 1 203 ? 18.656 -19.062 -1.575 1 97.31 203 ASN A CA 1
ATOM 1539 C C . ASN A 1 203 ? 20.156 -19.234 -1.755 1 97.31 203 ASN A C 1
ATOM 1541 O O . ASN A 1 203 ? 20.875 -18.25 -2.006 1 97.31 203 ASN A O 1
ATOM 1545 N N . ASN A 1 204 ? 20.578 -20.422 -1.599 1 96.56 204 ASN A N 1
ATOM 1546 C CA . ASN A 1 204 ? 22 -20.719 -1.726 1 96.56 204 ASN A CA 1
ATOM 1547 C C . ASN A 1 204 ? 22.453 -20.672 -3.182 1 96.56 204 ASN A C 1
ATOM 1549 O O . ASN A 1 204 ? 23.547 -20.188 -3.479 1 96.56 204 ASN A O 1
ATOM 1553 N N . ASN A 1 205 ? 21.578 -21.219 -4.078 1 96 205 ASN A N 1
ATOM 1554 C CA . ASN A 1 205 ? 21.953 -21.312 -5.484 1 96 205 ASN A CA 1
ATOM 1555 C C . ASN A 1 205 ? 20.719 -21.484 -6.379 1 96 205 ASN A C 1
ATOM 1557 O O . ASN A 1 205 ? 20.125 -22.562 -6.418 1 96 205 ASN A O 1
ATOM 1561 N N . THR A 1 206 ? 20.516 -20.484 -7.219 1 97.19 206 THR A N 1
ATOM 1562 C CA . THR A 1 206 ? 19.359 -20.547 -8.102 1 97.19 206 THR A CA 1
ATOM 1563 C C . THR A 1 206 ? 19.578 -21.562 -9.219 1 97.19 206 THR A C 1
ATOM 1565 O O . THR A 1 206 ? 18.625 -22 -9.867 1 97.19 206 THR A O 1
ATOM 1568 N N . GLN A 1 207 ? 20.797 -22 -9.43 1 97.25 207 GLN A N 1
ATOM 1569 C CA . GLN A 1 207 ? 21.125 -22.906 -10.523 1 97.25 207 GLN A CA 1
ATOM 1570 C C . GLN A 1 207 ? 20.422 -24.25 -10.352 1 97.25 207 GLN A C 1
ATOM 1572 O O . GLN A 1 207 ? 20.141 -24.922 -11.344 1 97.25 207 GLN A O 1
ATOM 1577 N N . LYS A 1 208 ? 20.125 -24.625 -9.117 1 97.25 208 LYS A N 1
ATOM 1578 C CA . LYS A 1 208 ? 19.391 -25.875 -8.883 1 97.25 208 LYS A CA 1
ATOM 1579 C C . LYS A 1 208 ? 18.047 -25.859 -9.602 1 97.25 208 LYS A C 1
ATOM 1581 O O . LYS A 1 208 ? 17.641 -26.875 -10.172 1 97.25 208 LYS A O 1
ATOM 1586 N N . VAL A 1 209 ? 17.406 -24.734 -9.562 1 98.56 209 VAL A N 1
ATOM 1587 C CA . VAL A 1 209 ? 16.109 -24.578 -10.211 1 98.56 209 VAL A CA 1
ATOM 1588 C C . VAL A 1 209 ? 16.281 -24.547 -11.727 1 98.56 209 VAL A C 1
ATOM 1590 O O . VAL A 1 209 ? 15.562 -25.234 -12.453 1 98.56 209 VAL A O 1
ATOM 1593 N N . LEU A 1 210 ? 17.297 -23.812 -12.242 1 98.69 210 LEU A N 1
ATOM 1594 C CA . LEU A 1 210 ? 17.531 -23.688 -13.68 1 98.69 210 LEU A CA 1
ATOM 1595 C C . LEU A 1 210 ? 17.922 -25.031 -14.281 1 98.69 210 LEU A C 1
ATOM 1597 O O . LEU A 1 210 ? 17.484 -25.375 -15.383 1 98.69 210 LEU A O 1
ATOM 1601 N N . GLU A 1 211 ? 18.75 -25.734 -13.523 1 98.62 211 GLU A N 1
ATOM 1602 C CA . GLU A 1 211 ? 19.141 -27.062 -13.992 1 98.62 211 GLU A CA 1
ATOM 1603 C C . GLU A 1 211 ? 17.938 -28 -14.102 1 98.62 211 GLU A C 1
ATOM 1605 O O . GLU A 1 211 ? 17.844 -28.781 -15.047 1 98.62 211 GLU A O 1
ATOM 1610 N N . TRP A 1 212 ? 17.125 -27.922 -13.117 1 98.56 212 TRP A N 1
ATOM 1611 C CA . TRP A 1 212 ? 15.898 -28.703 -13.195 1 98.56 212 TRP A CA 1
ATOM 1612 C C . TRP A 1 212 ? 15.109 -28.375 -14.453 1 98.56 212 TRP A C 1
ATOM 1614 O O . TRP A 1 212 ? 14.672 -29.281 -15.172 1 98.56 212 TRP A O 1
ATOM 1624 N N . VAL A 1 213 ? 14.875 -27.078 -14.734 1 98.75 213 VAL A N 1
ATOM 1625 C CA . VAL A 1 213 ? 14.125 -26.656 -15.914 1 98.75 213 VAL A CA 1
ATOM 1626 C C . VAL A 1 213 ? 14.805 -27.203 -17.172 1 98.75 213 VAL A C 1
ATOM 1628 O O . VAL A 1 213 ? 14.141 -27.734 -18.062 1 98.75 213 VAL A O 1
ATOM 1631 N N . ARG A 1 214 ? 16.141 -27.141 -17.266 1 98.5 214 ARG A N 1
ATOM 1632 C CA . ARG A 1 214 ? 16.891 -27.641 -18.406 1 98.5 214 ARG A CA 1
ATOM 1633 C C . ARG A 1 214 ? 16.625 -29.141 -18.609 1 98.5 214 ARG A C 1
ATOM 1635 O O . ARG A 1 214 ? 16.469 -29.578 -19.75 1 98.5 214 ARG A O 1
ATOM 1642 N N . ARG A 1 215 ? 16.531 -29.797 -17.531 1 98.31 215 ARG A N 1
ATOM 1643 C CA . ARG A 1 215 ? 16.375 -31.25 -17.609 1 98.31 215 ARG A CA 1
ATOM 1644 C C . ARG A 1 215 ? 15.008 -31.625 -18.141 1 98.31 215 ARG A C 1
ATOM 1646 O O . ARG A 1 215 ? 14.836 -32.719 -18.703 1 98.31 215 ARG A O 1
ATOM 1653 N N . THR A 1 216 ? 14 -30.781 -17.969 1 98.19 216 THR A N 1
ATOM 1654 C CA . THR A 1 216 ? 12.68 -31.062 -18.5 1 98.19 216 THR A CA 1
ATOM 1655 C C . THR A 1 216 ? 12.695 -31.031 -20.031 1 98.19 216 THR A C 1
ATOM 1657 O O . THR A 1 216 ? 11.789 -31.547 -20.672 1 98.19 216 THR A O 1
ATOM 1660 N N . GLU A 1 217 ? 13.641 -30.312 -20.656 1 98.38 217 GLU A N 1
ATOM 1661 C CA . GLU A 1 217 ? 13.797 -30.125 -22.094 1 98.38 217 GLU A CA 1
ATOM 1662 C C . GLU A 1 217 ? 12.641 -29.312 -22.672 1 98.38 217 GLU A C 1
ATOM 1664 O O . GLU A 1 217 ? 12.336 -29.422 -23.859 1 98.38 217 GLU A O 1
ATOM 1669 N N . LYS A 1 218 ? 11.891 -28.625 -21.828 1 98.62 218 LYS A N 1
ATOM 1670 C CA . LYS A 1 218 ? 10.836 -27.719 -22.266 1 98.62 218 LYS A CA 1
ATOM 1671 C C . LYS A 1 218 ? 11.406 -26.344 -22.594 1 98.62 218 LYS A C 1
ATOM 1673 O O . LYS A 1 218 ? 12.438 -25.938 -22.047 1 98.62 218 LYS A O 1
ATOM 1678 N N . ARG A 1 219 ? 10.789 -25.672 -23.484 1 98.06 219 ARG A N 1
ATOM 1679 C CA . ARG A 1 219 ? 11.289 -24.359 -23.891 1 98.06 219 ARG A CA 1
ATOM 1680 C C . ARG A 1 219 ? 10.469 -23.234 -23.266 1 98.06 219 ARG A C 1
ATOM 1682 O O . ARG A 1 219 ? 10.961 -22.125 -23.078 1 98.06 219 ARG A O 1
ATOM 1689 N N . LYS A 1 220 ? 9.211 -23.469 -22.969 1 98.81 220 LYS A N 1
ATOM 1690 C CA . LYS A 1 220 ? 8.305 -22.484 -22.391 1 98.81 220 LYS A CA 1
ATOM 1691 C C . LYS A 1 220 ? 8.148 -22.703 -20.891 1 98.81 220 LYS A C 1
ATOM 1693 O O . LYS A 1 220 ? 8.062 -23.844 -20.422 1 98.81 220 LYS A O 1
ATOM 1698 N N . VAL A 1 221 ? 8.148 -21.578 -20.125 1 98.94 221 VAL A N 1
ATOM 1699 C CA . VAL A 1 221 ? 8.094 -21.703 -18.672 1 98.94 221 VAL A CA 1
ATOM 1700 C C . VAL A 1 221 ? 6.969 -20.844 -18.125 1 98.94 221 VAL A C 1
ATOM 1702 O O . VAL A 1 221 ? 6.762 -19.703 -18.578 1 98.94 221 VAL A O 1
ATOM 1705 N N . LEU A 1 222 ? 6.188 -21.391 -17.266 1 98.94 222 LEU A N 1
ATOM 1706 C CA . LEU A 1 222 ? 5.246 -20.688 -16.422 1 98.94 222 LEU A CA 1
ATOM 1707 C C . LEU A 1 222 ? 5.816 -20.5 -15.008 1 98.94 222 LEU A C 1
ATOM 1709 O O . LEU A 1 222 ? 6.43 -21.422 -14.461 1 98.94 222 LEU A O 1
ATOM 1713 N N . VAL A 1 223 ? 5.648 -19.312 -14.414 1 98.94 223 VAL A N 1
ATOM 1714 C CA . VAL A 1 223 ? 6.102 -19.062 -13.055 1 98.94 223 VAL A CA 1
ATOM 1715 C C . VAL A 1 223 ? 4.949 -18.516 -12.211 1 98.94 223 VAL A C 1
ATOM 1717 O O . VAL A 1 223 ? 4.352 -17.5 -12.562 1 98.94 223 VAL A O 1
ATOM 1720 N N . HIS A 1 224 ? 4.562 -19.234 -11.211 1 98.94 224 HIS A N 1
ATOM 1721 C CA . HIS A 1 224 ? 3.674 -18.734 -10.164 1 98.94 224 HIS A CA 1
ATOM 1722 C C . HIS A 1 224 ? 4.465 -18.203 -8.977 1 98.94 224 HIS A C 1
ATOM 1724 O O . HIS A 1 224 ? 5.297 -18.906 -8.406 1 98.94 224 HIS A O 1
ATOM 1730 N N . LEU A 1 225 ? 4.207 -16.984 -8.633 1 98.75 225 LEU A N 1
ATOM 1731 C CA . LEU A 1 225 ? 4.855 -16.391 -7.473 1 98.75 225 LEU A CA 1
ATOM 1732 C C . LEU A 1 225 ? 3.838 -16.062 -6.387 1 98.75 225 LEU A C 1
ATOM 1734 O O . LEU A 1 225 ? 3.092 -15.094 -6.5 1 98.75 225 LEU A O 1
ATOM 1738 N N . ASP A 1 226 ? 3.775 -16.891 -5.422 1 98.12 226 ASP A N 1
ATOM 1739 C CA . ASP A 1 226 ? 3.088 -16.562 -4.18 1 98.12 226 ASP A CA 1
ATOM 1740 C C . ASP A 1 226 ? 3.982 -15.727 -3.262 1 98.12 226 ASP A C 1
ATOM 1742 O O . ASP A 1 226 ? 5.047 -16.188 -2.844 1 98.12 226 ASP A O 1
ATOM 1746 N N . LEU A 1 227 ? 3.535 -14.633 -2.832 1 97.5 227 LEU A N 1
ATOM 1747 C CA . LEU A 1 227 ? 4.375 -13.734 -2.047 1 97.5 227 LEU A CA 1
ATOM 1748 C C . LEU A 1 227 ? 4.648 -14.312 -0.665 1 97.5 227 LEU A C 1
ATOM 1750 O O . LEU A 1 227 ? 5.562 -13.867 0.033 1 97.5 227 LEU A O 1
ATOM 1754 N N . ASP A 1 228 ? 3.928 -15.352 -0.251 1 95.62 228 ASP A N 1
ATOM 1755 C CA . ASP A 1 228 ? 4.121 -15.906 1.084 1 95.62 228 ASP A CA 1
ATOM 1756 C C . ASP A 1 228 ? 5.402 -16.734 1.152 1 95.62 228 ASP A C 1
ATOM 1758 O O . ASP A 1 228 ? 5.832 -17.125 2.236 1 95.62 228 ASP A O 1
ATOM 1762 N N . CYS A 1 229 ? 6.035 -16.984 -0.013 1 96.5 229 CYS A N 1
ATOM 1763 C CA . CYS A 1 229 ? 7.277 -17.75 0.008 1 96.5 229 CYS A CA 1
ATOM 1764 C C . CYS A 1 229 ? 8.453 -16.859 0.411 1 96.5 229 CYS A C 1
ATOM 1766 O O . CYS A 1 229 ? 9.539 -17.359 0.707 1 96.5 229 CYS A O 1
ATOM 1768 N N . LEU A 1 230 ? 8.258 -15.594 0.439 1 96.81 230 LEU A N 1
ATOM 1769 C CA . LEU A 1 230 ? 9.336 -14.648 0.717 1 96.81 230 LEU A CA 1
ATOM 1770 C C . LEU A 1 230 ? 9.602 -14.555 2.217 1 96.81 230 LEU A C 1
ATOM 1772 O O . LEU A 1 230 ? 8.672 -14.648 3.021 1 96.81 230 LEU A O 1
ATOM 1776 N N . ASP A 1 231 ? 10.875 -14.391 2.545 1 96.31 231 ASP A N 1
ATOM 1777 C CA . ASP A 1 231 ? 11.219 -14.062 3.926 1 96.31 231 ASP A CA 1
ATOM 1778 C C . ASP A 1 231 ? 10.562 -12.758 4.363 1 96.31 231 ASP A C 1
ATOM 1780 O O . ASP A 1 231 ? 10.672 -11.742 3.676 1 96.31 231 ASP A O 1
ATOM 1784 N N . PRO A 1 232 ? 9.867 -12.781 5.469 1 94.31 232 PRO A N 1
ATOM 1785 C CA . PRO A 1 232 ? 9.141 -11.586 5.902 1 94.31 232 PRO A CA 1
ATOM 1786 C C . PRO A 1 232 ? 10.07 -10.406 6.199 1 94.31 232 PRO A C 1
ATOM 1788 O O . PRO A 1 232 ? 9.625 -9.258 6.238 1 94.31 232 PRO A O 1
ATOM 1791 N N . ASN A 1 233 ? 11.344 -10.648 6.434 1 93.44 233 ASN A N 1
ATOM 1792 C CA . ASN A 1 233 ? 12.297 -9.562 6.621 1 93.44 233 ASN A CA 1
ATOM 1793 C C . ASN A 1 233 ? 12.531 -8.789 5.324 1 93.44 233 ASN A C 1
ATOM 1795 O O . ASN A 1 233 ? 12.984 -7.645 5.348 1 93.44 233 ASN A O 1
ATOM 1799 N N . ASP A 1 234 ? 12.242 -9.461 4.195 1 95.44 234 ASP A N 1
ATOM 1800 C CA . ASP A 1 234 ? 12.43 -8.82 2.896 1 95.44 234 ASP A CA 1
ATOM 1801 C C . ASP A 1 234 ? 11.133 -8.195 2.398 1 95.44 234 ASP A C 1
ATOM 1803 O O . ASP A 1 234 ? 11.148 -7.117 1.799 1 95.44 234 ASP A O 1
ATOM 1807 N N . LEU A 1 235 ? 10.031 -8.828 2.619 1 96.06 235 LEU A N 1
ATOM 1808 C CA . LEU A 1 235 ? 8.727 -8.359 2.189 1 96.06 235 LEU A CA 1
ATOM 1809 C C . LEU A 1 235 ? 7.617 -8.992 3.029 1 96.06 235 LEU A C 1
ATOM 1811 O O . LEU A 1 235 ? 7.461 -10.211 3.039 1 96.06 235 LEU A O 1
ATOM 1815 N N . ARG A 1 236 ? 6.871 -8.172 3.666 1 93.62 236 ARG A N 1
ATOM 1816 C CA . ARG A 1 236 ? 5.828 -8.656 4.562 1 93.62 236 ARG A CA 1
ATOM 1817 C C . ARG A 1 236 ? 4.441 -8.289 4.039 1 93.62 236 ARG A C 1
ATOM 1819 O O . ARG A 1 236 ? 3.777 -7.41 4.59 1 93.62 236 ARG A O 1
ATOM 1826 N N . LEU A 1 237 ? 3.949 -9.008 3.041 1 95.19 237 LEU A N 1
ATOM 1827 C CA . LEU A 1 237 ? 2.646 -8.742 2.438 1 95.19 237 LEU A CA 1
ATOM 1828 C C . LEU A 1 237 ? 1.832 -10.023 2.318 1 95.19 237 LEU A C 1
ATOM 1830 O O . LEU A 1 237 ? 0.873 -10.086 1.545 1 95.19 237 LEU A O 1
ATOM 1834 N N . ALA A 1 238 ? 2.215 -11.031 3.064 1 93.38 238 ALA A N 1
ATOM 1835 C CA . ALA A 1 238 ? 1.475 -12.289 3.084 1 93.38 238 ALA A CA 1
ATOM 1836 C C . ALA A 1 238 ? 0.674 -12.438 4.375 1 93.38 238 ALA A C 1
ATOM 1838 O O . ALA A 1 238 ? 0.824 -11.633 5.301 1 93.38 238 ALA A O 1
ATOM 1839 N N . VAL A 1 239 ? -0.197 -13.375 4.418 1 91.44 239 VAL A N 1
ATOM 1840 C CA . VAL A 1 239 ? -1.049 -13.625 5.574 1 91.44 239 VAL A CA 1
ATOM 1841 C C . VAL A 1 239 ? -0.191 -14.031 6.773 1 91.44 239 VAL A C 1
ATOM 1843 O O . VAL A 1 239 ? -0.339 -13.477 7.867 1 91.44 239 VAL A O 1
ATOM 1846 N N . THR A 1 240 ? 0.722 -14.945 6.461 1 84.5 240 THR A N 1
ATOM 1847 C CA . THR A 1 240 ? 1.606 -15.391 7.531 1 84.5 240 THR A CA 1
ATOM 1848 C C . THR A 1 240 ? 3.027 -14.883 7.305 1 84.5 240 THR A C 1
ATOM 1850 O O . THR A 1 240 ? 3.367 -14.445 6.203 1 84.5 240 THR A O 1
ATOM 1853 N N . SER A 1 241 ? 3.812 -14.773 8.383 1 83.31 241 SER A N 1
ATOM 1854 C CA . SER A 1 241 ? 5.188 -14.289 8.336 1 83.31 241 SER A CA 1
ATOM 1855 C C . SER A 1 241 ? 6.168 -15.352 8.812 1 83.31 241 SER A C 1
ATOM 1857 O O . SER A 1 241 ? 6.965 -15.109 9.719 1 83.31 241 SER A O 1
ATOM 1859 N N . ASP A 1 242 ? 6.125 -16.438 8.102 1 86.19 242 ASP A N 1
ATOM 1860 C CA . ASP A 1 242 ? 7.027 -17.516 8.492 1 86.19 242 ASP A CA 1
ATOM 1861 C C . ASP A 1 242 ? 8.461 -17.203 8.086 1 86.19 242 ASP A C 1
ATOM 1863 O O . ASP A 1 242 ? 8.727 -16.875 6.922 1 86.19 242 ASP A O 1
ATOM 1867 N N . PRO A 1 243 ? 9.391 -17.344 9.031 1 91.06 243 PRO A N 1
ATOM 1868 C CA . PRO A 1 243 ? 10.781 -17 8.719 1 91.06 243 PRO A CA 1
ATOM 1869 C C . PRO A 1 243 ? 11.438 -18 7.781 1 91.06 243 PRO A C 1
ATOM 1871 O O . PRO A 1 243 ? 10.852 -19.047 7.469 1 91.06 243 PRO A O 1
ATOM 1874 N N . ASN A 1 244 ? 12.609 -17.656 7.289 1 93.06 244 ASN A N 1
ATOM 1875 C CA . ASN A 1 244 ? 13.477 -18.531 6.492 1 93.06 244 ASN A CA 1
ATOM 1876 C C . ASN A 1 244 ? 12.859 -18.828 5.133 1 93.06 244 ASN A C 1
ATOM 1878 O O . ASN A 1 244 ? 13.008 -19.938 4.617 1 93.06 244 ASN A O 1
ATOM 1882 N N . GLY A 1 245 ? 12.117 -17.859 4.629 1 96.12 245 GLY A N 1
ATOM 1883 C CA . GLY A 1 245 ? 11.633 -17.969 3.262 1 96.12 245 GLY A CA 1
ATOM 1884 C C . GLY A 1 245 ? 12.656 -17.547 2.229 1 96.12 245 GLY A C 1
ATOM 1885 O O . GLY A 1 245 ? 13.828 -17.328 2.557 1 96.12 245 GLY A O 1
ATOM 1886 N N . LEU A 1 246 ? 12.258 -17.547 0.978 1 97.31 246 LEU A N 1
ATOM 1887 C CA . LEU A 1 246 ? 13.109 -17.062 -0.107 1 97.31 246 LEU A CA 1
ATOM 1888 C C . LEU A 1 246 ? 13.445 -15.586 0.073 1 97.31 246 LEU A C 1
ATOM 1890 O O . LEU A 1 246 ? 12.594 -14.805 0.493 1 97.31 246 LEU A O 1
ATOM 1894 N N . ARG A 1 247 ? 14.688 -15.289 -0.182 1 97 247 ARG A N 1
ATOM 1895 C CA . ARG A 1 247 ? 15.055 -13.875 -0.23 1 97 247 ARG A CA 1
ATOM 1896 C C . ARG A 1 247 ? 14.438 -13.188 -1.44 1 97 247 ARG A C 1
ATOM 1898 O O . ARG A 1 247 ? 14.312 -13.797 -2.51 1 97 247 ARG A O 1
ATOM 1905 N N . LEU A 1 248 ? 14.078 -11.984 -1.278 1 96.88 248 LEU A N 1
ATOM 1906 C CA . LEU A 1 248 ? 13.492 -11.203 -2.363 1 96.88 248 LEU A CA 1
ATOM 1907 C C . LEU A 1 248 ? 14.414 -11.188 -3.58 1 96.88 248 LEU A C 1
ATOM 1909 O O . LEU A 1 248 ? 13.953 -11.375 -4.711 1 96.88 248 LEU A O 1
ATOM 1913 N N . GLU A 1 249 ? 15.656 -10.953 -3.367 1 95.81 249 GLU A N 1
ATOM 1914 C CA . GLU A 1 249 ? 16.625 -10.914 -4.449 1 95.81 249 GLU A CA 1
ATOM 1915 C C . GLU A 1 249 ? 16.734 -12.266 -5.152 1 95.81 249 GLU A C 1
ATOM 1917 O O . GLU A 1 249 ? 16.922 -12.32 -6.371 1 95.81 249 GLU A O 1
ATOM 1922 N N . THR A 1 250 ? 16.688 -13.336 -4.367 1 97.88 250 THR A N 1
ATOM 1923 C CA . THR A 1 250 ? 16.719 -14.672 -4.941 1 97.88 250 THR A CA 1
ATOM 1924 C C . THR A 1 250 ? 15.562 -14.875 -5.922 1 97.88 250 THR A C 1
ATOM 1926 O O . THR A 1 250 ? 15.766 -15.352 -7.039 1 97.88 250 THR A O 1
ATOM 1929 N N . VAL A 1 251 ? 14.359 -14.477 -5.5 1 98.25 251 VAL A N 1
ATOM 1930 C CA . VAL A 1 251 ? 13.164 -14.633 -6.324 1 98.25 251 VAL A CA 1
ATOM 1931 C C . VAL A 1 251 ? 13.305 -13.797 -7.594 1 98.25 251 VAL A C 1
ATOM 1933 O O . VAL A 1 251 ? 13.078 -14.289 -8.703 1 98.25 251 VAL A O 1
ATOM 1936 N N . SER A 1 252 ? 13.688 -12.57 -7.426 1 97.5 252 SER A N 1
ATOM 1937 C CA . SER A 1 252 ? 13.859 -11.672 -8.562 1 97.5 252 SER A CA 1
ATOM 1938 C C . SER A 1 252 ? 14.891 -12.219 -9.555 1 97.5 252 SER A C 1
ATOM 1940 O O . SER A 1 252 ? 14.633 -12.258 -10.758 1 97.5 252 SER A O 1
ATOM 1942 N N . ASN A 1 253 ? 16.016 -12.617 -9.078 1 97.75 253 ASN A N 1
ATOM 1943 C CA . ASN A 1 253 ? 17.062 -13.164 -9.914 1 97.75 253 ASN A CA 1
ATOM 1944 C C . ASN A 1 253 ? 16.625 -14.438 -10.625 1 97.75 253 ASN A C 1
ATOM 1946 O O . ASN A 1 253 ? 16.875 -14.617 -11.82 1 97.75 253 ASN A O 1
ATOM 1950 N N . LEU A 1 254 ? 16 -15.297 -9.859 1 98.62 254 LEU A N 1
ATOM 1951 C CA . LEU A 1 254 ? 15.578 -16.578 -10.414 1 98.62 254 LEU A CA 1
ATOM 1952 C C . LEU A 1 254 ? 14.641 -16.359 -11.594 1 98.62 254 LEU A C 1
ATOM 1954 O O . LEU A 1 254 ? 14.828 -16.969 -12.656 1 98.62 254 LEU A O 1
ATOM 1958 N N . ILE A 1 255 ? 13.648 -15.5 -11.453 1 98.81 255 ILE A N 1
ATOM 1959 C CA . ILE A 1 255 ? 12.664 -15.273 -12.508 1 98.81 255 ILE A CA 1
ATOM 1960 C C . ILE A 1 255 ? 13.352 -14.625 -13.719 1 98.81 255 ILE A C 1
ATOM 1962 O O . ILE A 1 255 ? 13.078 -15 -14.859 1 98.81 255 ILE A O 1
ATOM 1966 N N . ARG A 1 256 ? 14.242 -13.727 -13.5 1 98.38 256 ARG A N 1
ATOM 1967 C CA . ARG A 1 256 ? 14.977 -13.094 -14.586 1 98.38 256 ARG A CA 1
ATOM 1968 C C . ARG A 1 256 ? 15.852 -14.102 -15.32 1 98.38 256 ARG A C 1
ATOM 1970 O O . ARG A 1 256 ? 15.945 -14.07 -16.547 1 98.38 256 ARG A O 1
ATOM 1977 N N . GLU A 1 257 ? 16.531 -14.906 -14.516 1 98.62 257 GLU A N 1
ATOM 1978 C CA . GLU A 1 257 ? 17.375 -15.938 -15.117 1 98.62 257 GLU A CA 1
ATOM 1979 C C . GLU A 1 257 ? 16.562 -16.906 -15.961 1 98.62 257 GLU A C 1
ATOM 1981 O O . GLU A 1 257 ? 17 -17.312 -17.031 1 98.62 257 GLU A O 1
ATOM 1986 N N . ILE A 1 258 ? 15.398 -17.297 -15.461 1 98.75 258 ILE A N 1
ATOM 1987 C CA . ILE A 1 258 ? 14.5 -18.156 -16.234 1 98.75 258 ILE A CA 1
ATOM 1988 C C . ILE A 1 258 ? 14.141 -17.484 -17.547 1 98.75 258 ILE A C 1
ATOM 1990 O O . ILE A 1 258 ? 14.242 -18.094 -18.625 1 98.75 258 ILE A O 1
ATOM 1994 N N . ALA A 1 259 ? 13.797 -16.203 -17.5 1 98.69 259 ALA A N 1
ATOM 1995 C CA . ALA A 1 259 ? 13.367 -15.469 -18.672 1 98.69 259 ALA A CA 1
ATOM 1996 C C . ALA A 1 259 ? 14.516 -15.273 -19.656 1 98.69 259 ALA A C 1
ATOM 1998 O O . ALA A 1 259 ? 14.297 -15.102 -20.859 1 98.69 259 ALA A O 1
ATOM 1999 N N . ALA A 1 260 ? 15.719 -15.234 -19.172 1 98.19 260 ALA A N 1
ATOM 2000 C CA . ALA A 1 260 ? 16.891 -15.047 -20.016 1 98.19 260 ALA A CA 1
ATOM 2001 C C . ALA A 1 260 ? 17.219 -16.312 -20.781 1 98.19 260 ALA A C 1
ATOM 2003 O O . ALA A 1 260 ? 17.734 -16.266 -21.906 1 98.19 260 ALA A O 1
ATOM 2004 N N . GLU A 1 261 ? 16.953 -17.438 -20.188 1 98.44 261 GLU A N 1
ATOM 2005 C CA . GLU A 1 261 ? 17.375 -18.703 -20.766 1 98.44 261 GLU A CA 1
ATOM 2006 C C . GLU A 1 261 ? 16.219 -19.391 -21.5 1 98.44 261 GLU A C 1
ATOM 2008 O O . GLU A 1 261 ? 16.453 -20.125 -22.469 1 98.44 261 GLU A O 1
ATOM 2013 N N . PHE A 1 262 ? 15.023 -19.25 -21.031 1 98.69 262 PHE A N 1
ATOM 2014 C CA . PHE A 1 262 ? 13.828 -19.891 -21.578 1 98.69 262 PHE A CA 1
ATOM 2015 C C . PHE A 1 262 ? 12.797 -18.859 -21.984 1 98.69 262 PHE A C 1
ATOM 2017 O O . PHE A 1 262 ? 12.992 -17.656 -21.781 1 98.69 262 PHE A O 1
ATOM 2024 N N . GLU A 1 263 ? 11.734 -19.281 -22.672 1 98.69 263 GLU A N 1
ATOM 2025 C CA . GLU A 1 263 ? 10.641 -18.375 -23 1 98.69 263 GLU A CA 1
ATOM 2026 C C . GLU A 1 263 ? 9.609 -18.312 -21.875 1 98.69 263 GLU A C 1
ATOM 2028 O O . GLU A 1 263 ? 8.789 -19.219 -21.734 1 98.69 263 GLU A O 1
ATOM 2033 N N . LEU A 1 264 ? 9.68 -17.312 -21.078 1 98.81 264 LEU A N 1
ATOM 2034 C CA . LEU A 1 264 ? 8.68 -17.094 -20.047 1 98.81 264 LEU A CA 1
ATOM 2035 C C . LEU A 1 264 ? 7.348 -16.672 -20.656 1 98.81 264 LEU A C 1
ATOM 2037 O O . LEU A 1 264 ? 7.211 -15.531 -21.109 1 98.81 264 LEU A O 1
ATOM 2041 N N . VAL A 1 265 ? 6.344 -17.547 -20.609 1 98.81 265 VAL A N 1
ATOM 2042 C CA . VAL A 1 265 ? 5.109 -17.25 -21.312 1 98.81 265 VAL A CA 1
ATOM 2043 C C . VAL A 1 265 ? 4.004 -16.922 -20.312 1 98.81 265 VAL A C 1
ATOM 2045 O O . VAL A 1 265 ? 2.971 -16.359 -20.688 1 98.81 265 VAL A O 1
ATOM 2048 N N . GLY A 1 266 ? 4.148 -17.281 -19.094 1 98.81 266 GLY A N 1
ATOM 2049 C CA . GLY A 1 266 ? 3.188 -17 -18.031 1 98.81 266 GLY A CA 1
ATOM 2050 C C . GLY A 1 266 ? 3.838 -16.594 -16.719 1 98.81 266 GLY A C 1
ATOM 2051 O O . GLY A 1 266 ? 4.789 -17.25 -16.281 1 98.81 266 GLY A O 1
ATOM 2052 N N . LEU A 1 267 ? 3.42 -15.555 -16.109 1 98.88 267 LEU A N 1
ATOM 2053 C CA . LEU A 1 267 ? 3.861 -15.102 -14.805 1 98.88 267 LEU A CA 1
ATOM 2054 C C . LEU A 1 267 ? 2.68 -14.633 -13.961 1 98.88 267 LEU A C 1
ATOM 2056 O O . LEU A 1 267 ? 1.89 -13.797 -14.414 1 98.88 267 LEU A O 1
ATOM 2060 N N . THR A 1 268 ? 2.527 -15.203 -12.82 1 98.88 268 THR A N 1
ATOM 2061 C CA . THR A 1 268 ? 1.514 -14.773 -11.859 1 98.88 268 THR A CA 1
ATOM 2062 C C . THR A 1 268 ? 2.164 -14.266 -10.578 1 98.88 268 THR A C 1
ATOM 2064 O O . THR A 1 268 ? 3.109 -14.867 -10.07 1 98.88 268 THR A O 1
ATOM 2067 N N . VAL A 1 269 ? 1.766 -13.117 -10.148 1 98.81 269 VAL A N 1
ATOM 2068 C CA . VAL A 1 269 ? 2.039 -12.664 -8.789 1 98.81 269 VAL A CA 1
ATOM 2069 C C . VAL A 1 269 ? 0.763 -12.734 -7.953 1 98.81 269 VAL A C 1
ATOM 2071 O O . VAL A 1 269 ? -0.268 -12.18 -8.336 1 98.81 269 VAL A O 1
ATOM 2074 N N . ALA A 1 270 ? 0.861 -13.484 -6.789 1 98.31 270 ALA A N 1
ATOM 2075 C CA . ALA A 1 270 ? -0.367 -13.742 -6.043 1 98.31 270 ALA A CA 1
ATOM 2076 C C . ALA A 1 270 ? -0.133 -13.609 -4.539 1 98.31 270 ALA A C 1
ATOM 2078 O O . ALA A 1 270 ? 1.009 -13.492 -4.09 1 98.31 270 ALA A O 1
ATOM 2079 N N . GLU A 1 271 ? -1.216 -13.484 -3.854 1 97.19 271 GLU A N 1
ATOM 2080 C CA . GLU A 1 271 ? -1.406 -13.562 -2.408 1 97.19 271 GLU A CA 1
ATOM 2081 C C . GLU A 1 271 ? -0.768 -12.367 -1.702 1 97.19 271 GLU A C 1
ATOM 2083 O O . GLU A 1 271 ? -0.106 -12.523 -0.674 1 97.19 271 GLU A O 1
ATOM 2088 N N . PRO A 1 272 ? -0.898 -11.219 -2.262 1 97.31 272 PRO A N 1
ATOM 2089 C CA . PRO A 1 272 ? -0.589 -10.039 -1.454 1 97.31 272 PRO A CA 1
ATOM 2090 C C . PRO A 1 272 ? -1.695 -9.703 -0.458 1 97.31 272 PRO A C 1
ATOM 2092 O O . PRO A 1 272 ? -2.861 -9.586 -0.84 1 97.31 272 PRO A O 1
ATOM 2095 N N . VAL A 1 273 ? -1.368 -9.602 0.757 1 96.12 273 VAL A N 1
ATOM 2096 C CA . VAL A 1 273 ? -2.295 -9.07 1.753 1 96.12 273 VAL A CA 1
ATOM 2097 C C . VAL A 1 273 ? -1.701 -7.824 2.402 1 96.12 273 VAL A C 1
ATOM 2099 O O . VAL A 1 273 ? -0.963 -7.918 3.385 1 96.12 273 VAL A O 1
ATOM 2102 N N . PRO A 1 274 ? -2.053 -6.664 1.855 1 96.44 274 PRO A N 1
ATOM 2103 C CA . PRO A 1 274 ? -1.477 -5.422 2.377 1 96.44 274 PRO A CA 1
ATOM 2104 C C . PRO A 1 274 ? -2.223 -4.891 3.6 1 96.44 274 PRO A C 1
ATOM 2106 O O . PRO A 1 274 ? -3.02 -3.957 3.482 1 96.44 274 PRO A O 1
ATOM 2109 N N . ARG A 1 275 ? -1.938 -5.395 4.742 1 95.75 275 ARG A N 1
ATOM 2110 C CA . ARG A 1 275 ? -2.664 -5.129 5.98 1 95.75 275 ARG A CA 1
ATOM 2111 C C . ARG A 1 275 ? -2.703 -3.637 6.281 1 95.75 275 ARG A C 1
ATOM 2113 O O . ARG A 1 275 ? -3.77 -3.082 6.559 1 95.75 275 ARG A O 1
ATOM 2120 N N . GLU A 1 276 ? -1.52 -3.006 6.219 1 96.31 276 GLU A N 1
ATOM 2121 C CA . GLU A 1 276 ? -1.458 -1.584 6.539 1 96.31 276 GLU A CA 1
ATOM 2122 C C . GLU A 1 276 ? -2.26 -0.755 5.543 1 96.31 276 GLU A C 1
ATOM 2124 O O . GLU A 1 276 ? -2.84 0.27 5.902 1 96.31 276 GLU A O 1
ATOM 2129 N N . VAL A 1 277 ? -2.277 -1.193 4.289 1 97.38 277 VAL A N 1
ATOM 2130 C CA . VAL A 1 277 ? -3.049 -0.516 3.252 1 97.38 277 VAL A CA 1
ATOM 2131 C C . VAL A 1 277 ? -4.543 -0.668 3.537 1 97.38 277 VAL A C 1
ATOM 2133 O O . VAL A 1 277 ? -5.316 0.267 3.332 1 97.38 277 VAL A O 1
ATOM 2136 N N . CYS A 1 278 ? -4.953 -1.84 4.004 1 96.56 278 CYS A N 1
ATOM 2137 C CA . CYS A 1 278 ? -6.34 -2.055 4.402 1 96.56 278 CYS A CA 1
ATOM 2138 C C . CYS A 1 278 ? -6.742 -1.097 5.516 1 96.56 278 CYS A C 1
ATOM 2140 O O . CYS A 1 278 ? -7.801 -0.468 5.449 1 96.56 278 CYS A O 1
ATOM 2142 N N . LYS A 1 279 ? -5.906 -1.021 6.5 1 96.31 279 LYS A N 1
ATOM 2143 C CA . LYS A 1 279 ? -6.18 -0.15 7.641 1 96.31 279 LYS A CA 1
ATOM 2144 C C . LYS A 1 279 ? -6.25 1.312 7.207 1 96.31 279 LYS A C 1
ATOM 2146 O O . LYS A 1 279 ? -7.125 2.055 7.656 1 96.31 279 LYS A O 1
ATOM 2151 N N . LEU A 1 280 ? -5.32 1.706 6.352 1 97.5 280 LEU A N 1
ATOM 2152 C CA . LEU A 1 280 ? -5.289 3.074 5.848 1 97.5 280 LEU A CA 1
ATOM 2153 C C . LEU A 1 280 ? -6.559 3.393 5.062 1 97.5 280 LEU A C 1
ATOM 2155 O O . LEU A 1 280 ? -7.125 4.48 5.203 1 97.5 280 LEU A O 1
ATOM 2159 N N . ARG A 1 281 ? -6.973 2.467 4.211 1 96.44 281 ARG A N 1
ATOM 2160 C CA . ARG A 1 281 ? -8.195 2.646 3.439 1 96.44 281 ARG A CA 1
ATOM 2161 C C . ARG A 1 281 ? -9.398 2.869 4.355 1 96.44 281 ARG A C 1
ATOM 2163 O O . ARG A 1 281 ? -10.242 3.723 4.086 1 96.44 281 ARG A O 1
ATOM 2170 N N . ARG A 1 282 ? -9.461 2.074 5.379 1 94.31 282 ARG A N 1
ATOM 2171 C CA . ARG A 1 282 ? -10.547 2.223 6.344 1 94.31 282 ARG A CA 1
ATOM 2172 C C . ARG A 1 282 ? -10.508 3.598 7.004 1 94.31 282 ARG A C 1
ATOM 2174 O O . ARG A 1 282 ? -11.539 4.254 7.145 1 94.31 282 ARG A O 1
ATOM 2181 N N . LEU A 1 283 ? -9.344 4 7.434 1 96.44 283 LEU A N 1
ATOM 2182 C CA . LEU A 1 283 ? -9.188 5.324 8.031 1 96.44 283 LEU A CA 1
ATOM 2183 C C . LEU A 1 283 ? -9.68 6.41 7.082 1 96.44 283 LEU A C 1
ATOM 2185 O O . LEU A 1 283 ? -10.523 7.23 7.453 1 96.44 283 LEU A O 1
ATOM 2189 N N . LEU A 1 284 ? -9.18 6.387 5.836 1 97.81 284 LEU A N 1
ATOM 2190 C CA . LEU A 1 284 ? -9.516 7.414 4.852 1 97.81 284 LEU A CA 1
ATOM 2191 C C . LEU A 1 284 ? -11.008 7.414 4.551 1 97.81 284 LEU A C 1
ATOM 2193 O O . LEU A 1 284 ? -11.625 8.477 4.434 1 97.81 284 LEU A O 1
ATOM 2197 N N . GLY A 1 285 ? -11.562 6.25 4.465 1 94.88 285 GLY A N 1
ATOM 2198 C CA . GLY A 1 285 ? -12.977 6.125 4.145 1 94.88 285 GLY A CA 1
ATOM 2199 C C . GLY A 1 285 ? -13.883 6.707 5.215 1 94.88 285 GLY A C 1
ATOM 2200 O O . GLY A 1 285 ? -15.023 7.082 4.934 1 94.88 285 GLY A O 1
ATOM 2201 N N . GLY A 1 286 ? -13.383 6.781 6.426 1 94.31 286 GLY A N 1
ATOM 2202 C CA . GLY A 1 286 ? -14.188 7.277 7.531 1 94.31 286 GLY A CA 1
ATOM 2203 C C . GLY A 1 286 ? -13.977 8.75 7.812 1 94.31 286 GLY A C 1
ATOM 2204 O O . GLY A 1 286 ? -14.648 9.328 8.672 1 94.31 286 GLY A O 1
ATOM 2205 N N . LEU A 1 287 ? -13.062 9.352 7.172 1 96.81 287 LEU A N 1
ATOM 2206 C CA . LEU A 1 287 ? -12.727 10.742 7.461 1 96.81 287 LEU A CA 1
ATOM 2207 C C . LEU A 1 287 ? -13.625 11.695 6.68 1 96.81 287 LEU A C 1
ATOM 2209 O O . LEU A 1 287 ? -13.891 11.469 5.496 1 96.81 287 LEU A O 1
ATOM 2213 N N . PRO A 1 288 ? -14.055 12.719 7.355 1 95.12 288 PRO A N 1
ATOM 2214 C CA . PRO A 1 288 ? -14.773 13.758 6.617 1 95.12 288 PRO A CA 1
ATOM 2215 C C . PRO A 1 288 ? -13.906 14.43 5.555 1 95.12 288 PRO A C 1
ATOM 2217 O O . PRO A 1 288 ? -12.68 14.477 5.691 1 95.12 288 PRO A O 1
ATOM 2220 N N . LEU A 1 289 ? -14.492 14.906 4.441 1 92 289 LEU A N 1
ATOM 2221 C CA . LEU A 1 289 ? -13.867 15.648 3.355 1 92 289 LEU A CA 1
ATOM 2222 C C . LEU A 1 289 ? -13.094 14.719 2.434 1 92 289 LEU A C 1
ATOM 2224 O O . LEU A 1 289 ? -12.602 15.141 1.384 1 92 289 LEU A O 1
ATOM 2228 N N . ILE A 1 290 ? -12.836 13.484 2.914 1 91.44 290 ILE A N 1
ATOM 2229 C CA . ILE A 1 290 ? -12.109 12.547 2.061 1 91.44 290 ILE A CA 1
ATOM 2230 C C . ILE A 1 290 ? -13.102 11.75 1.218 1 91.44 290 ILE A C 1
ATOM 2232 O O . ILE A 1 290 ? -14.141 11.305 1.717 1 91.44 290 ILE A O 1
ATOM 2236 N N . MET B 1 1 ? -15.406 30.141 -7.906 1 76.75 1 MET B N 1
ATOM 2237 C CA . MET B 1 1 ? -15.219 29.625 -6.551 1 76.75 1 MET B CA 1
ATOM 2238 C C . MET B 1 1 ? -15.766 28.203 -6.434 1 76.75 1 MET B C 1
ATOM 2240 O O . MET B 1 1 ? -16.859 27.906 -6.922 1 76.75 1 MET B O 1
ATOM 2244 N N . THR B 1 2 ? -14.82 27.281 -6.027 1 89.25 2 THR B N 1
ATOM 2245 C CA . THR B 1 2 ? -15.242 25.875 -5.902 1 89.25 2 THR B CA 1
ATOM 2246 C C . THR B 1 2 ? -15.539 25.531 -4.449 1 89.25 2 THR B C 1
ATOM 2248 O O . THR B 1 2 ? -14.977 26.141 -3.533 1 89.25 2 THR B O 1
ATOM 2251 N N . GLU B 1 3 ? -16.484 24.766 -4.266 1 94.88 3 GLU B N 1
ATOM 2252 C CA . GLU B 1 3 ? -16.906 24.406 -2.92 1 94.88 3 GLU B CA 1
ATOM 2253 C C . GLU B 1 3 ? -15.812 23.625 -2.189 1 94.88 3 GLU B C 1
ATOM 2255 O O . GLU B 1 3 ? -15.539 23.891 -1.016 1 94.88 3 GLU B O 1
ATOM 2260 N N . ALA B 1 4 ? -15.141 22.719 -2.902 1 97.5 4 ALA B N 1
ATOM 2261 C CA . ALA B 1 4 ? -14.078 21.906 -2.311 1 97.5 4 ALA B CA 1
ATOM 2262 C C . ALA B 1 4 ? -13.023 21.547 -3.35 1 97.5 4 ALA B C 1
ATOM 2264 O O . ALA B 1 4 ? -13.305 21.5 -4.547 1 97.5 4 ALA B O 1
ATOM 2265 N N . LEU B 1 5 ? -11.805 21.438 -2.893 1 98.5 5 LEU B N 1
ATOM 2266 C CA . LEU B 1 5 ? -10.68 21.016 -3.729 1 98.5 5 LEU B CA 1
ATOM 2267 C C . LEU B 1 5 ? -9.93 19.859 -3.098 1 98.5 5 LEU B C 1
ATOM 2269 O O . LEU B 1 5 ? -9.641 19.875 -1.899 1 98.5 5 LEU B O 1
ATOM 2273 N N . ARG B 1 6 ? -9.734 18.828 -3.812 1 98.69 6 ARG B N 1
ATOM 2274 C CA . ARG B 1 6 ? -8.773 17.797 -3.428 1 98.69 6 ARG B CA 1
ATOM 2275 C C . ARG B 1 6 ? -7.398 18.078 -4.02 1 98.69 6 ARG B C 1
ATOM 2277 O O . ARG B 1 6 ? -7.242 18.125 -5.242 1 98.69 6 ARG B O 1
ATOM 2284 N N . LEU B 1 7 ? -6.457 18.281 -3.18 1 98.88 7 LEU B N 1
ATOM 2285 C CA . LEU B 1 7 ? -5.09 18.625 -3.562 1 98.88 7 LEU B CA 1
ATOM 2286 C C . LEU B 1 7 ? -4.145 17.453 -3.305 1 98.88 7 LEU B C 1
ATOM 2288 O O . LEU B 1 7 ? -3.949 17.047 -2.156 1 98.88 7 LEU B O 1
ATOM 2292 N N . ILE B 1 8 ? -3.643 16.844 -4.344 1 98.81 8 ILE B N 1
ATOM 2293 C CA . ILE B 1 8 ? -2.572 15.852 -4.227 1 98.81 8 ILE B CA 1
ATOM 2294 C C . ILE B 1 8 ? -1.22 16.562 -4.199 1 98.81 8 ILE B C 1
ATOM 2296 O O . ILE B 1 8 ? -0.86 17.266 -5.148 1 98.81 8 ILE B O 1
ATOM 2300 N N . PHE B 1 9 ? -0.511 16.422 -3.119 1 98.88 9 PHE B N 1
ATOM 2301 C CA . PHE B 1 9 ? 0.74 17.156 -2.926 1 98.88 9 PHE B CA 1
ATOM 2302 C C . PHE B 1 9 ? 1.868 16.203 -2.557 1 98.88 9 PHE B C 1
ATOM 2304 O O . PHE B 1 9 ? 2.262 16.109 -1.393 1 98.88 9 PHE B O 1
ATOM 2311 N N . PRO B 1 10 ? 2.463 15.516 -3.598 1 98.62 10 PRO B N 1
ATOM 2312 C CA . PRO B 1 10 ? 3.406 14.43 -3.336 1 98.62 10 PRO B CA 1
ATOM 2313 C C . PRO B 1 10 ? 4.812 14.93 -3.023 1 98.62 10 PRO B C 1
ATOM 2315 O O . PRO B 1 10 ? 5.797 14.367 -3.518 1 98.62 10 PRO B O 1
ATOM 2318 N N . GLN B 1 11 ? 4.887 15.977 -2.24 1 97.88 11 GLN B N 1
ATOM 2319 C CA . GLN B 1 11 ? 6.176 16.547 -1.854 1 97.88 11 GLN B CA 1
ATOM 2320 C C . GLN B 1 11 ? 6.945 15.602 -0.944 1 97.88 11 GLN B C 1
ATOM 2322 O O . GLN B 1 11 ? 6.379 15.031 -0.007 1 97.88 11 GLN B O 1
ATOM 2327 N N . TRP B 1 12 ? 8.219 15.383 -1.34 1 96.62 12 TRP B N 1
ATOM 2328 C CA . TRP B 1 12 ? 9.07 14.508 -0.544 1 96.62 12 TRP B CA 1
ATOM 2329 C C . TRP B 1 12 ? 10.297 15.258 -0.034 1 96.62 12 TRP B C 1
ATOM 2331 O O . TRP B 1 12 ? 10.914 14.852 0.956 1 96.62 12 TRP B O 1
ATOM 2341 N N . GLN B 1 13 ? 10.578 16.391 -0.516 1 96.56 13 GLN B N 1
ATOM 2342 C CA . GLN B 1 13 ? 11.844 17.078 -0.303 1 96.56 13 GLN B CA 1
ATOM 2343 C C . GLN B 1 13 ? 11.828 17.859 1.001 1 96.56 13 GLN B C 1
ATOM 2345 O O . GLN B 1 13 ? 12.859 18.375 1.435 1 96.56 13 GLN B O 1
ATOM 2350 N N . GLY B 1 14 ? 10.703 17.969 1.618 1 96.44 14 GLY B N 1
ATOM 2351 C CA . GLY B 1 14 ? 10.68 18.609 2.928 1 96.44 14 GLY B CA 1
ATOM 2352 C C . GLY B 1 14 ? 11.43 17.812 3.982 1 96.44 14 GLY B C 1
ATOM 2353 O O . GLY B 1 14 ? 11.758 18.344 5.047 1 96.44 14 GLY B O 1
ATOM 2354 N N . ALA B 1 15 ? 11.547 16.578 3.74 1 94.31 15 ALA B N 1
ATOM 2355 C CA . ALA B 1 15 ? 12.281 15.703 4.656 1 94.31 15 ALA B CA 1
ATOM 2356 C C . ALA B 1 15 ? 13.727 15.516 4.191 1 94.31 15 ALA B C 1
ATOM 2358 O O . ALA B 1 15 ? 13.969 15.086 3.062 1 94.31 15 ALA B O 1
ATOM 2359 N N . ASP B 1 16 ? 14.656 15.875 5 1 90.62 16 ASP B N 1
ATOM 2360 C CA . ASP B 1 16 ? 16.078 15.68 4.691 1 90.62 16 ASP B CA 1
ATOM 2361 C C . ASP B 1 16 ? 16.375 14.211 4.41 1 90.62 16 ASP B C 1
ATOM 2363 O O . ASP B 1 16 ? 16.188 13.359 5.277 1 90.62 16 ASP B O 1
ATOM 2367 N N . SER B 1 17 ? 16.953 13.945 3.205 1 85.56 17 SER B N 1
ATOM 2368 C CA . SER B 1 17 ? 17.109 12.578 2.721 1 85.56 17 SER B CA 1
ATOM 2369 C C . SER B 1 17 ? 18.047 11.773 3.627 1 85.56 17 SER B C 1
ATOM 2371 O O . SER B 1 17 ? 17.828 10.578 3.838 1 85.56 17 SER B O 1
ATOM 2373 N N . ALA B 1 18 ? 19.062 12.461 4.121 1 84.5 18 ALA B N 1
ATOM 2374 C CA . ALA B 1 18 ? 20 11.773 5.016 1 84.5 18 ALA B CA 1
ATOM 2375 C C . ALA B 1 18 ? 19.297 11.344 6.305 1 84.5 18 ALA B C 1
ATOM 2377 O O . ALA B 1 18 ? 19.516 10.234 6.793 1 84.5 18 ALA B O 1
ATOM 2378 N N . GLY B 1 19 ? 18.469 12.25 6.824 1 83.88 19 GLY B N 1
ATOM 2379 C CA . GLY B 1 19 ? 17.719 11.93 8.023 1 83.88 19 GLY B CA 1
ATOM 2380 C C . GLY B 1 19 ? 16.734 10.789 7.832 1 83.88 19 GLY B C 1
ATOM 2381 O O . GLY B 1 19 ? 16.625 9.906 8.68 1 83.88 19 GLY B O 1
ATOM 2382 N N . ILE B 1 20 ? 16.031 10.75 6.738 1 88.25 20 ILE B N 1
ATOM 2383 C CA . ILE B 1 20 ? 14.992 9.75 6.469 1 88.25 20 ILE B CA 1
ATOM 2384 C C . ILE B 1 20 ? 15.641 8.391 6.219 1 88.25 20 ILE B C 1
ATOM 2386 O O . ILE B 1 20 ? 15.172 7.371 6.734 1 88.25 20 ILE B O 1
ATOM 2390 N N . SER B 1 21 ? 16.734 8.391 5.43 1 87.44 21 SER B N 1
ATOM 2391 C CA . SER B 1 21 ? 17.422 7.148 5.078 1 87.44 21 SER B CA 1
ATOM 2392 C C . SER B 1 21 ? 18 6.469 6.312 1 87.44 21 SER B C 1
ATOM 2394 O O . SER B 1 21 ? 18.141 5.246 6.348 1 87.44 21 SER B O 1
ATOM 2396 N N . HIS B 1 22 ? 18.328 7.277 7.305 1 87.81 22 HIS B N 1
ATOM 2397 C CA . HIS B 1 22 ? 18.828 6.754 8.57 1 87.81 22 HIS B CA 1
ATOM 2398 C C . HIS B 1 22 ? 17.828 5.805 9.211 1 87.81 22 HIS B C 1
ATOM 2400 O O . HIS B 1 22 ? 18.219 4.82 9.844 1 87.81 22 HIS B O 1
ATOM 2406 N N . TYR B 1 23 ? 16.594 6.102 9.016 1 89.44 23 TYR B N 1
ATOM 2407 C CA . TYR B 1 23 ? 15.555 5.328 9.68 1 89.44 23 TYR B CA 1
ATOM 2408 C C . TYR B 1 23 ? 15 4.246 8.758 1 89.44 23 TYR B C 1
ATOM 2410 O O . TYR B 1 23 ? 14.375 3.289 9.211 1 89.44 23 TYR B O 1
ATOM 2418 N N . LEU B 1 24 ? 15.18 4.379 7.469 1 92.5 24 LEU B N 1
ATOM 2419 C CA . LEU B 1 24 ? 14.625 3.455 6.484 1 92.5 24 LEU B CA 1
ATOM 2420 C C . LEU B 1 24 ? 15.727 2.617 5.84 1 92.5 24 LEU B C 1
ATOM 2422 O O . LEU B 1 24 ? 15.867 2.615 4.617 1 92.5 24 LEU B O 1
ATOM 2426 N N . THR B 1 25 ? 16.438 1.835 6.613 1 89.75 25 THR B N 1
ATOM 2427 C CA . THR B 1 25 ? 17.625 1.109 6.172 1 89.75 25 THR B CA 1
ATOM 2428 C C . THR B 1 25 ? 17.234 -0.093 5.316 1 89.75 25 THR B C 1
ATOM 2430 O O . THR B 1 25 ? 18.078 -0.672 4.629 1 89.75 25 THR B O 1
ATOM 2433 N N . ASP B 1 26 ? 15.977 -0.425 5.402 1 89.69 26 ASP B N 1
ATOM 2434 C CA . ASP B 1 26 ? 15.508 -1.591 4.66 1 89.69 26 ASP B CA 1
ATOM 2435 C C . ASP B 1 26 ? 15.117 -1.212 3.234 1 89.69 26 ASP B C 1
ATOM 2437 O O . ASP B 1 26 ? 14.719 -2.07 2.445 1 89.69 26 ASP B O 1
ATOM 2441 N N . LEU B 1 27 ? 15.234 0.041 2.898 1 92.88 27 LEU B N 1
ATOM 2442 C CA . LEU B 1 27 ? 14.938 0.529 1.556 1 92.88 27 LEU B CA 1
ATOM 2443 C C . LEU B 1 27 ? 16.188 1.086 0.889 1 92.88 27 LEU B C 1
ATOM 2445 O O . LEU B 1 27 ? 17.094 1.581 1.567 1 92.88 27 LEU B O 1
ATOM 2449 N N . HIS B 1 28 ? 16.156 0.987 -0.448 1 89.5 28 HIS B N 1
ATOM 2450 C CA . HIS B 1 28 ? 17.156 1.732 -1.189 1 89.5 28 HIS B CA 1
ATOM 2451 C C . HIS B 1 28 ? 17.078 3.225 -0.881 1 89.5 28 HIS B C 1
ATOM 2453 O O . HIS B 1 28 ? 15.992 3.775 -0.732 1 89.5 28 HIS B O 1
ATOM 2459 N N . PRO B 1 29 ? 18.203 3.904 -0.812 1 87.06 29 PRO B N 1
ATOM 2460 C CA . PRO B 1 29 ? 18.219 5.316 -0.416 1 87.06 29 PRO B CA 1
ATOM 2461 C C . PRO B 1 29 ? 17.266 6.172 -1.257 1 87.06 29 PRO B C 1
ATOM 2463 O O . PRO B 1 29 ? 16.594 7.059 -0.726 1 87.06 29 PRO B O 1
ATOM 2466 N N . THR B 1 30 ? 17.219 5.836 -2.516 1 88.12 30 THR B N 1
ATOM 2467 C CA . THR B 1 30 ? 16.328 6.602 -3.389 1 88.12 30 THR B CA 1
ATOM 2468 C C . THR B 1 30 ? 14.867 6.355 -3.029 1 88.12 30 THR B C 1
ATOM 2470 O O . THR B 1 30 ? 14.062 7.289 -3.016 1 88.12 30 THR B O 1
ATOM 2473 N N . GLU B 1 31 ? 14.523 5.113 -2.746 1 90.75 31 GLU B N 1
ATOM 2474 C CA . GLU B 1 31 ? 13.172 4.758 -2.328 1 90.75 31 GLU B CA 1
ATOM 2475 C C . GLU B 1 31 ? 12.82 5.398 -0.988 1 90.75 31 GLU B C 1
ATOM 2477 O O . GLU B 1 31 ? 11.695 5.867 -0.792 1 90.75 31 GLU B O 1
ATOM 2482 N N . ALA B 1 32 ? 13.828 5.398 -0.164 1 91 32 ALA B N 1
ATOM 2483 C CA . ALA B 1 32 ? 13.625 6 1.151 1 91 32 ALA B CA 1
ATOM 2484 C C . ALA B 1 32 ? 13.367 7.5 1.032 1 91 32 ALA B C 1
ATOM 2486 O O . ALA B 1 32 ? 12.422 8.023 1.625 1 91 32 ALA B O 1
ATOM 2487 N N . ALA B 1 33 ? 14.164 8.172 0.208 1 87.75 33 ALA B N 1
ATOM 2488 C CA . ALA B 1 33 ? 14.07 9.617 0.035 1 87.75 33 ALA B CA 1
ATOM 2489 C C . ALA B 1 33 ? 12.727 10.016 -0.575 1 87.75 33 ALA B C 1
ATOM 2491 O O . ALA B 1 33 ? 12.141 11.031 -0.196 1 87.75 33 ALA B O 1
ATOM 2492 N N . GLN B 1 34 ? 12.234 9.133 -1.467 1 91.94 34 GLN B N 1
ATOM 2493 C CA . GLN B 1 34 ? 11.023 9.477 -2.211 1 91.94 34 GLN B CA 1
ATOM 2494 C C . GLN B 1 34 ? 9.82 8.688 -1.702 1 91.94 34 GLN B C 1
ATOM 2496 O O . GLN B 1 34 ? 8.789 8.617 -2.369 1 91.94 34 GLN B O 1
ATOM 2501 N N . GLY B 1 35 ? 10.031 8.086 -0.545 1 95.19 35 GLY B N 1
ATOM 2502 C CA . GLY B 1 35 ? 8.953 7.293 0.029 1 95.19 35 GLY B CA 1
ATOM 2503 C C . GLY B 1 35 ? 7.68 8.078 0.24 1 95.19 35 GLY B C 1
ATOM 2504 O O . GLY B 1 35 ? 6.578 7.559 0.036 1 95.19 35 GLY B O 1
ATOM 2505 N N . TYR B 1 36 ? 7.828 9.328 0.546 1 97 36 TYR B N 1
ATOM 2506 C CA . TYR B 1 36 ? 6.68 10.195 0.785 1 97 36 TYR B CA 1
ATOM 2507 C C . TYR B 1 36 ? 5.922 10.461 -0.509 1 97 36 TYR B C 1
ATOM 2509 O O . TYR B 1 36 ? 4.699 10.633 -0.497 1 97 36 TYR B O 1
ATOM 2517 N N . HIS B 1 37 ? 6.676 10.508 -1.572 1 97.5 37 HIS B N 1
ATOM 2518 C CA . HIS B 1 37 ? 6.027 10.688 -2.865 1 97.5 37 HIS B CA 1
ATOM 2519 C C . HIS B 1 37 ? 5.074 9.539 -3.172 1 97.5 37 HIS B C 1
ATOM 2521 O O . HIS B 1 37 ? 3.9 9.766 -3.479 1 97.5 37 HIS B O 1
ATOM 2527 N N . LEU B 1 38 ? 5.57 8.32 -3.025 1 97.25 38 LEU B N 1
ATOM 2528 C CA . LEU B 1 38 ? 4.73 7.145 -3.246 1 97.25 38 LEU B CA 1
ATOM 2529 C C . LEU B 1 38 ? 3.598 7.086 -2.227 1 97.25 38 LEU B C 1
ATOM 2531 O O . LEU B 1 38 ? 2.486 6.664 -2.551 1 97.25 38 LEU B O 1
ATOM 2535 N N . GLY B 1 39 ? 3.924 7.484 -1.021 1 98.19 39 GLY B N 1
ATOM 2536 C CA . GLY B 1 39 ? 2.91 7.516 0.021 1 98.19 39 GLY B CA 1
ATOM 2537 C C . GLY B 1 39 ? 1.726 8.398 -0.325 1 98.19 39 GLY B C 1
ATOM 2538 O O . GLY B 1 39 ? 0.574 8.016 -0.101 1 98.19 39 GLY B O 1
ATOM 2539 N N . SER B 1 40 ? 1.994 9.547 -0.864 1 98.56 40 SER B N 1
ATOM 2540 C CA . SER B 1 40 ? 0.93 10.461 -1.277 1 98.56 40 SER B CA 1
ATOM 2541 C C . SER B 1 40 ? 0.089 9.852 -2.396 1 98.56 40 SER B C 1
ATOM 2543 O O . SER B 1 40 ? -1.138 9.977 -2.395 1 98.56 40 SER B O 1
ATOM 2545 N N . GLN B 1 41 ? 0.737 9.195 -3.332 1 98 41 GLN B N 1
ATOM 2546 C CA . GLN B 1 41 ? 0.02 8.523 -4.414 1 98 41 GLN B CA 1
ATOM 2547 C C . GLN B 1 41 ? -0.863 7.402 -3.879 1 98 41 GLN B C 1
ATOM 2549 O O . GLN B 1 41 ? -1.963 7.176 -4.387 1 98 41 GLN B O 1
ATOM 2554 N N . LEU B 1 42 ? -0.334 6.73 -2.912 1 98.56 42 LEU B N 1
ATOM 2555 C CA . LEU B 1 42 ? -1.108 5.68 -2.264 1 98.56 42 LEU B CA 1
ATOM 2556 C C . LEU B 1 42 ? -2.365 6.25 -1.615 1 98.56 42 LEU B C 1
ATOM 2558 O O . LEU B 1 42 ? -3.447 5.672 -1.736 1 98.56 42 LEU B O 1
ATOM 2562 N N . LEU B 1 43 ? -2.211 7.383 -0.923 1 98.75 43 LEU B N 1
ATOM 2563 C CA . LEU B 1 43 ? -3.367 8.047 -0.333 1 98.75 43 LEU B CA 1
ATOM 2564 C C . LEU B 1 43 ? -4.418 8.359 -1.396 1 98.75 43 LEU B C 1
ATOM 2566 O O . LEU B 1 43 ? -5.605 8.086 -1.196 1 98.75 43 LEU B O 1
ATOM 2570 N N . PHE B 1 44 ? -4.008 8.875 -2.51 1 98.44 44 PHE B N 1
ATOM 2571 C CA . PHE B 1 44 ? -4.914 9.258 -3.584 1 98.44 44 PHE B CA 1
ATOM 2572 C C . PHE B 1 44 ? -5.617 8.031 -4.16 1 98.44 44 PHE B C 1
ATOM 2574 O O . PHE B 1 44 ? -6.82 8.07 -4.422 1 98.44 44 PHE B O 1
ATOM 2581 N N . TRP B 1 45 ? -4.812 7.008 -4.328 1 97.88 45 TRP B N 1
ATOM 2582 C CA . TRP B 1 45 ? -5.371 5.773 -4.871 1 97.88 45 TRP B CA 1
ATOM 2583 C C . TRP B 1 45 ? -6.445 5.211 -3.949 1 97.88 45 TRP B C 1
ATOM 2585 O O . TRP B 1 45 ? -7.449 4.664 -4.414 1 97.88 45 TRP B O 1
ATOM 2595 N N . LEU B 1 46 ? -6.297 5.344 -2.625 1 97.88 46 LEU B N 1
ATOM 2596 C CA . LEU B 1 46 ? -7.18 4.73 -1.639 1 97.88 46 LEU B CA 1
ATOM 2597 C C . LEU B 1 46 ? -8.359 5.645 -1.326 1 97.88 46 LEU B C 1
ATOM 2599 O O . LEU B 1 46 ? -9.375 5.188 -0.792 1 97.88 46 LEU B O 1
ATOM 2603 N N . ALA B 1 47 ? -8.195 6.918 -1.568 1 97.12 47 ALA B N 1
ATOM 2604 C CA . ALA B 1 47 ? -9.227 7.883 -1.197 1 97.12 47 ALA B CA 1
ATOM 2605 C C . ALA B 1 47 ? -10.516 7.637 -1.976 1 97.12 47 ALA B C 1
ATOM 2607 O O . ALA B 1 47 ? -10.477 7.184 -3.123 1 97.12 47 ALA B O 1
ATOM 2608 N N . SER B 1 48 ? -11.664 7.965 -1.442 1 94.69 48 SER B N 1
ATOM 2609 C CA . SER B 1 48 ? -12.969 7.801 -2.064 1 94.69 48 SER B CA 1
ATOM 2610 C C . SER B 1 48 ? -13.117 8.688 -3.297 1 94.69 48 SER B C 1
ATOM 2612 O O . SER B 1 48 ? -12.453 9.719 -3.404 1 94.69 48 SER B O 1
ATOM 2614 N N . ARG B 1 49 ? -13.984 8.273 -4.148 1 92.56 49 ARG B N 1
ATOM 2615 C CA . ARG B 1 49 ? -14.32 9.125 -5.281 1 92.56 49 ARG B CA 1
ATOM 2616 C C . ARG B 1 49 ? -15.008 10.398 -4.824 1 92.56 49 ARG B C 1
ATOM 2618 O O . ARG B 1 49 ? -15.75 10.398 -3.834 1 92.56 49 ARG B O 1
ATOM 2625 N N . THR B 1 50 ? -14.68 11.477 -5.43 1 94.19 50 THR B N 1
ATOM 2626 C CA . THR B 1 50 ? -15.273 12.758 -5.086 1 94.19 50 THR B CA 1
ATOM 2627 C C . THR B 1 50 ? -15.609 13.555 -6.348 1 94.19 50 THR B C 1
ATOM 2629 O O . THR B 1 50 ? -14.977 13.367 -7.391 1 94.19 50 THR B O 1
ATOM 2632 N N . ASP B 1 51 ? -16.609 14.344 -6.25 1 93.62 51 ASP B N 1
ATOM 2633 C CA . ASP B 1 51 ? -16.969 15.242 -7.352 1 93.62 51 ASP B CA 1
ATOM 2634 C C . ASP B 1 51 ? -16.141 16.516 -7.309 1 93.62 51 ASP B C 1
ATOM 2636 O O . ASP B 1 51 ? -16.125 17.281 -8.273 1 93.62 51 ASP B O 1
ATOM 2640 N N . ALA B 1 52 ? -15.445 16.734 -6.223 1 95.25 52 ALA B N 1
ATOM 2641 C CA . ALA B 1 52 ? -14.586 17.922 -6.121 1 95.25 52 ALA B CA 1
ATOM 2642 C C . ALA B 1 52 ? -13.438 17.844 -7.125 1 95.25 52 ALA B C 1
ATOM 2644 O O . ALA B 1 52 ? -12.891 16.766 -7.375 1 95.25 52 ALA B O 1
ATOM 2645 N N . PRO B 1 53 ? -13.133 19.031 -7.695 1 97.56 53 PRO B N 1
ATOM 2646 C CA . PRO B 1 53 ? -11.938 19.031 -8.531 1 97.56 53 PRO B CA 1
ATOM 2647 C C . PRO B 1 53 ? -10.703 18.516 -7.793 1 97.56 53 PRO B C 1
ATOM 2649 O O . PRO B 1 53 ? -10.523 18.797 -6.609 1 97.56 53 PRO B O 1
ATOM 2652 N N . THR B 1 54 ? -9.953 17.734 -8.492 1 98.19 54 THR B N 1
ATOM 2653 C CA . THR B 1 54 ? -8.688 17.219 -7.977 1 98.19 54 THR B CA 1
ATOM 2654 C C . THR B 1 54 ? -7.508 17.812 -8.742 1 98.19 54 THR B C 1
ATOM 2656 O O . THR B 1 54 ? -7.5 17.812 -9.977 1 98.19 54 THR B O 1
ATOM 2659 N N . GLU B 1 55 ? -6.562 18.438 -8.039 1 98.5 55 GLU B N 1
ATOM 2660 C CA . GLU B 1 55 ? -5.352 19 -8.633 1 98.5 55 GLU B CA 1
ATOM 2661 C C . GLU B 1 55 ? -4.098 18.422 -7.988 1 98.5 55 GLU B C 1
ATOM 2663 O O . GLU B 1 55 ? -4.09 18.109 -6.793 1 98.5 55 GLU B O 1
ATOM 2668 N N . THR B 1 56 ? -3.076 18.234 -8.781 1 98.75 56 THR B N 1
ATOM 2669 C CA . THR B 1 56 ? -1.793 17.75 -8.281 1 98.75 56 THR B CA 1
ATOM 2670 C C . THR B 1 56 ? -0.737 18.859 -8.344 1 98.75 56 THR B C 1
ATOM 2672 O O . THR B 1 56 ? -0.535 19.469 -9.391 1 98.75 56 THR B O 1
ATOM 2675 N N . VAL B 1 57 ? -0.122 19.125 -7.215 1 98.81 57 VAL B N 1
ATOM 2676 C CA . VAL B 1 57 ? 1.001 20.062 -7.191 1 98.81 57 VAL B CA 1
ATOM 2677 C C . VAL B 1 57 ? 2.207 19.438 -7.887 1 98.81 57 VAL B C 1
ATOM 2679 O O . VAL B 1 57 ? 2.604 18.312 -7.562 1 98.81 57 VAL B O 1
ATOM 2682 N N . PRO B 1 58 ? 2.773 20.125 -8.812 1 97.56 58 PRO B N 1
ATOM 2683 C CA . PRO B 1 58 ? 3.965 19.562 -9.453 1 97.56 58 PRO B CA 1
ATOM 2684 C C . PRO B 1 58 ? 5.145 19.422 -8.5 1 97.56 58 PRO B C 1
ATOM 2686 O O . PRO B 1 58 ? 5.516 20.391 -7.82 1 97.56 58 PRO B O 1
ATOM 2689 N N . VAL B 1 59 ? 5.664 18.266 -8.375 1 97.38 59 VAL B N 1
ATOM 2690 C CA . VAL B 1 59 ? 6.801 17.984 -7.508 1 97.38 59 VAL B CA 1
ATOM 2691 C C . VAL B 1 59 ? 7.895 17.281 -8.305 1 97.38 59 VAL B C 1
ATOM 2693 O O . VAL B 1 59 ? 7.633 16.266 -8.961 1 97.38 59 VAL B O 1
ATOM 2696 N N . SER B 1 60 ? 9.086 17.812 -8.258 1 91.94 60 SER B N 1
ATOM 2697 C CA . SER B 1 60 ? 10.219 17.203 -8.961 1 91.94 60 SER B CA 1
ATOM 2698 C C . SER B 1 60 ? 10.695 15.938 -8.266 1 91.94 60 SER B C 1
ATOM 2700 O O . SER B 1 60 ? 10.75 15.883 -7.035 1 91.94 60 SER B O 1
ATOM 2702 N N . LEU B 1 61 ? 11.031 14.922 -9.055 1 91.56 61 LEU B N 1
ATOM 2703 C CA . LEU B 1 61 ? 11.625 13.711 -8.508 1 91.56 61 LEU B CA 1
ATOM 2704 C C . LEU B 1 61 ? 13.133 13.68 -8.758 1 91.56 61 LEU B C 1
ATOM 2706 O O . LEU B 1 61 ? 13.789 12.664 -8.5 1 91.56 61 LEU B O 1
ATOM 2710 N N . ASP B 1 62 ? 13.641 14.844 -9.203 1 89.75 62 ASP B N 1
ATOM 2711 C CA . ASP B 1 62 ? 15.078 14.96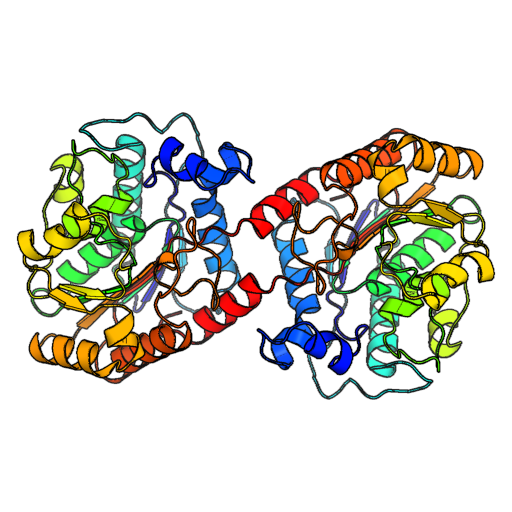9 -9.43 1 89.75 62 ASP B CA 1
ATOM 2712 C C . ASP B 1 62 ? 15.844 14.945 -8.117 1 89.75 62 ASP B C 1
ATOM 2714 O O . ASP B 1 62 ? 15.703 15.859 -7.293 1 89.75 62 ASP B O 1
ATOM 2718 N N . LEU B 1 63 ? 16.75 14.023 -8.008 1 85.38 63 LEU B N 1
ATOM 2719 C CA . LEU B 1 63 ? 17.484 13.844 -6.762 1 85.38 63 LEU B CA 1
ATOM 2720 C C . LEU B 1 63 ? 18.516 14.953 -6.566 1 85.38 63 LEU B C 1
ATOM 2722 O O . LEU B 1 63 ? 19 15.172 -5.449 1 85.38 63 LEU B O 1
ATOM 2726 N N . GLU B 1 64 ? 18.797 15.633 -7.641 1 86.12 64 GLU B N 1
ATOM 2727 C CA . GLU B 1 64 ? 19.797 16.703 -7.559 1 86.12 64 GLU B CA 1
ATOM 2728 C C . GLU B 1 64 ? 19.188 18 -7.043 1 86.12 64 GLU B C 1
ATOM 2730 O O . GLU B 1 64 ? 19.906 18.906 -6.641 1 86.12 64 GLU B O 1
ATOM 2735 N N . ASP B 1 65 ? 17.938 18.062 -7.008 1 89.62 65 ASP B N 1
ATOM 2736 C CA . ASP B 1 65 ? 17.219 19.25 -6.527 1 89.62 65 ASP B CA 1
ATOM 2737 C C . ASP B 1 65 ? 17.047 19.203 -5.012 1 89.62 65 ASP B C 1
ATOM 2739 O O . ASP B 1 65 ? 15.93 19.297 -4.5 1 89.62 65 ASP B O 1
ATOM 2743 N N . THR B 1 66 ? 18.188 19.094 -4.273 1 93.38 66 THR B N 1
ATOM 2744 C CA . THR B 1 66 ? 18.109 18.875 -2.836 1 93.38 66 THR B CA 1
ATOM 2745 C C . THR B 1 66 ? 19.125 19.719 -2.096 1 93.38 66 THR B C 1
ATOM 2747 O O . THR B 1 66 ? 19.5 19.422 -0.958 1 93.38 66 THR B O 1
ATOM 2750 N N . LYS B 1 67 ? 19.656 20.828 -2.773 1 94.44 67 LYS B N 1
ATOM 2751 C CA . LYS B 1 67 ? 20.672 21.688 -2.148 1 94.44 67 LYS B CA 1
ATOM 2752 C C . LYS B 1 67 ? 20.094 22.422 -0.944 1 94.44 67 LYS B C 1
ATOM 2754 O O . LYS B 1 67 ? 19 22.969 -1.012 1 94.44 67 LYS B O 1
ATOM 2759 N N . THR B 1 68 ? 20.781 22.422 0.168 1 97 68 THR B N 1
ATOM 2760 C CA . THR B 1 68 ? 20.391 23.156 1.362 1 97 68 THR B CA 1
ATOM 2761 C C . THR B 1 68 ? 20.734 24.641 1.222 1 97 68 THR B C 1
ATOM 2763 O O . THR B 1 68 ? 21.859 24.984 0.858 1 97 68 THR B O 1
ATOM 2766 N N . GLU B 1 69 ? 19.766 25.469 1.283 1 97.69 69 GLU B N 1
ATOM 2767 C CA . GLU B 1 69 ? 19.922 26.922 1.314 1 97.69 69 GLU B CA 1
ATOM 2768 C C . GLU B 1 69 ? 19.125 27.531 2.455 1 97.69 69 GLU B C 1
ATOM 2770 O O . GLU B 1 69 ? 18.047 27.047 2.809 1 97.69 69 GLU B O 1
ATOM 2775 N N . ASN B 1 70 ? 19.703 28.578 3.135 1 97.81 70 ASN B N 1
ATOM 2776 C CA . ASN B 1 70 ? 19.047 29.312 4.211 1 97.81 70 ASN B CA 1
ATOM 2777 C C . ASN B 1 70 ? 18.641 28.391 5.359 1 97.81 70 ASN B C 1
ATOM 2779 O O . ASN B 1 70 ? 17.594 28.594 5.98 1 97.81 70 ASN B O 1
ATOM 2783 N N . GLY B 1 71 ? 19.469 27.312 5.508 1 97.44 71 GLY B N 1
ATOM 2784 C CA . GLY B 1 71 ? 19.25 26.406 6.613 1 97.44 71 GLY B CA 1
ATOM 2785 C C . GLY B 1 71 ? 18.125 25.406 6.348 1 97.44 71 GLY B C 1
ATOM 2786 O O . GLY B 1 71 ? 17.656 24.734 7.262 1 97.44 71 GLY B O 1
ATOM 2787 N N . ILE B 1 72 ? 17.672 25.281 5.141 1 98.25 72 ILE B N 1
ATOM 2788 C CA . ILE B 1 72 ? 16.547 24.422 4.789 1 98.25 72 ILE B CA 1
ATOM 2789 C C . ILE B 1 72 ? 16.938 23.484 3.652 1 98.25 72 ILE B C 1
ATOM 2791 O O . ILE B 1 72 ? 17.391 23.938 2.596 1 98.25 72 ILE B O 1
ATOM 2795 N N . PHE B 1 73 ? 16.844 22.219 3.846 1 97.31 73 PHE B N 1
ATOM 2796 C CA . PHE B 1 73 ? 17.109 21.203 2.836 1 97.31 73 PHE B CA 1
ATOM 2797 C C . PHE B 1 73 ? 16.188 21.391 1.634 1 97.31 73 PHE B C 1
ATOM 2799 O O . PHE B 1 73 ? 14.984 21.609 1.793 1 97.31 73 PHE B O 1
ATOM 2806 N N . ALA B 1 74 ? 16.781 21.344 0.37 1 97.56 74 ALA B N 1
ATOM 2807 C CA . ALA B 1 74 ? 16.047 21.422 -0.891 1 97.56 74 ALA B CA 1
ATOM 2808 C C . ALA B 1 74 ? 15.242 22.719 -0.976 1 97.56 74 ALA B C 1
ATOM 2810 O O . ALA B 1 74 ? 14.078 22.703 -1.389 1 97.56 74 ALA B O 1
ATOM 2811 N N . TYR B 1 75 ? 15.82 23.781 -0.567 1 97.94 75 TYR B N 1
ATOM 2812 C CA . TYR B 1 75 ? 15.172 25.094 -0.406 1 97.94 75 TYR B CA 1
ATOM 2813 C C . TYR B 1 75 ? 14.477 25.516 -1.692 1 97.94 75 TYR B C 1
ATOM 2815 O O . TYR B 1 75 ? 13.305 25.875 -1.675 1 97.94 75 TYR B O 1
ATOM 2823 N N . GLN B 1 76 ? 15.133 25.438 -2.803 1 97.94 76 GLN B N 1
ATOM 2824 C CA . GLN B 1 76 ? 14.57 25.922 -4.059 1 97.94 76 GLN B CA 1
ATOM 2825 C C . GLN B 1 76 ? 13.406 25.047 -4.508 1 97.94 76 GLN B C 1
ATOM 2827 O O . GLN B 1 76 ? 12.422 25.547 -5.059 1 97.94 76 GLN B O 1
ATOM 2832 N N . ALA B 1 77 ? 13.531 23.734 -4.316 1 97.75 77 ALA B N 1
ATOM 2833 C CA . ALA B 1 77 ? 12.438 22.828 -4.645 1 97.75 77 ALA B CA 1
ATOM 2834 C C . ALA B 1 77 ? 11.203 23.125 -3.799 1 97.75 77 ALA B C 1
ATOM 2836 O O . ALA B 1 77 ? 10.086 23.188 -4.316 1 97.75 77 ALA B O 1
ATOM 2837 N N . ILE B 1 78 ? 11.43 23.344 -2.502 1 98.19 78 ILE B N 1
ATOM 2838 C CA . ILE B 1 78 ? 10.344 23.656 -1.581 1 98.19 78 ILE B CA 1
ATOM 2839 C C . ILE B 1 78 ? 9.656 24.953 -2.023 1 98.19 78 ILE B C 1
ATOM 2841 O O . ILE B 1 78 ? 8.422 25 -2.102 1 98.19 78 ILE B O 1
ATOM 2845 N N . LYS B 1 79 ? 10.461 25.938 -2.312 1 98.31 79 LYS B N 1
ATOM 2846 C CA . LYS B 1 79 ? 9.922 27.234 -2.729 1 98.31 79 LYS B CA 1
ATOM 2847 C C . LYS B 1 79 ? 9.086 27.109 -3.998 1 98.31 79 LYS B C 1
ATOM 2849 O O . LYS B 1 79 ? 7.984 27.641 -4.082 1 98.31 79 LYS B O 1
ATOM 2854 N N . ARG B 1 80 ? 9.57 26.359 -4.965 1 98.12 80 ARG B N 1
ATOM 2855 C CA . ARG B 1 80 ? 8.844 26.141 -6.211 1 98.12 80 ARG B CA 1
ATOM 2856 C C . ARG B 1 80 ? 7.531 25.406 -5.953 1 98.12 80 ARG B C 1
ATOM 2858 O O . ARG B 1 80 ? 6.504 25.75 -6.547 1 98.12 80 ARG B O 1
ATOM 2865 N N . GLN B 1 81 ? 7.543 24.469 -5.113 1 98.25 81 GLN B N 1
ATOM 2866 C CA . GLN B 1 81 ? 6.359 23.672 -4.828 1 98.25 81 GLN B CA 1
ATOM 2867 C C . GLN B 1 81 ? 5.328 24.469 -4.043 1 98.25 81 GLN B C 1
ATOM 2869 O O . GLN B 1 81 ? 4.125 24.344 -4.277 1 98.25 81 GLN B O 1
ATOM 2874 N N . LEU B 1 82 ? 5.789 25.328 -3.055 1 98.56 82 LEU B N 1
ATOM 2875 C CA . LEU B 1 82 ? 4.871 26.234 -2.363 1 98.56 82 LEU B CA 1
ATOM 2876 C C . LEU B 1 82 ? 4.18 27.156 -3.35 1 98.56 82 LEU B C 1
ATOM 2878 O O . LEU B 1 82 ? 2.961 27.344 -3.287 1 98.56 82 LEU B O 1
ATOM 2882 N N . ARG B 1 83 ? 4.953 27.703 -4.285 1 98.62 83 ARG B N 1
ATOM 2883 C CA . ARG B 1 83 ? 4.395 28.594 -5.293 1 98.62 83 ARG B CA 1
ATOM 2884 C C . ARG B 1 83 ? 3.41 27.859 -6.195 1 98.62 83 ARG B C 1
ATOM 2886 O O . ARG B 1 83 ? 2.363 28.406 -6.551 1 98.62 83 ARG B O 1
ATOM 2893 N N . GLY B 1 84 ? 3.799 26.625 -6.574 1 98.75 84 GLY B N 1
ATOM 2894 C CA . GLY B 1 8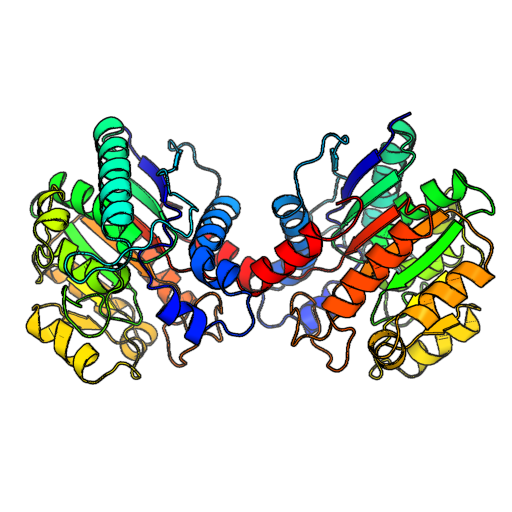4 ? 2.889 25.812 -7.371 1 98.75 84 GLY B CA 1
ATOM 2895 C C . GLY B 1 84 ? 1.564 25.547 -6.68 1 98.75 84 GLY B C 1
ATOM 2896 O O . GLY B 1 84 ? 0.502 25.656 -7.297 1 98.75 84 GLY B O 1
ATOM 2897 N N . ALA B 1 85 ? 1.612 25.219 -5.43 1 98.88 85 ALA B N 1
ATOM 2898 C CA . ALA B 1 85 ? 0.398 24.984 -4.648 1 98.88 85 ALA B CA 1
ATOM 2899 C C . ALA B 1 85 ? -0.423 26.266 -4.523 1 98.88 85 ALA B C 1
ATOM 2901 O O . ALA B 1 85 ? -1.65 26.25 -4.645 1 98.88 85 ALA B O 1
ATOM 2902 N N . LEU B 1 86 ? 0.28 27.375 -4.258 1 98.75 86 LEU B N 1
ATOM 2903 C CA . LEU B 1 86 ? -0.392 28.672 -4.145 1 98.75 86 LEU B CA 1
ATOM 2904 C C . LEU B 1 86 ? -1.127 29.016 -5.434 1 98.75 86 LEU B C 1
ATOM 2906 O O . LEU B 1 86 ? -2.252 29.516 -5.395 1 98.75 86 LEU B O 1
ATOM 2910 N N . ASP B 1 87 ? -0.466 28.766 -6.562 1 98.75 87 ASP B N 1
ATOM 2911 C CA . ASP B 1 87 ? -1.085 29.031 -7.859 1 98.75 87 ASP B CA 1
ATOM 2912 C C . ASP B 1 87 ? -2.377 28.234 -8.023 1 98.75 87 ASP B C 1
ATOM 2914 O O . ASP B 1 87 ? -3.398 28.766 -8.445 1 98.75 87 ASP B O 1
ATOM 2918 N N . ILE B 1 88 ? -2.363 26.984 -7.645 1 98.75 88 ILE B N 1
ATOM 2919 C CA . ILE B 1 88 ? -3.512 26.094 -7.801 1 98.75 88 ILE B CA 1
ATOM 2920 C C . ILE B 1 88 ? -4.664 26.594 -6.93 1 98.75 88 ILE B C 1
ATOM 2922 O O . ILE B 1 88 ? -5.785 26.766 -7.414 1 98.75 88 ILE B O 1
ATOM 2926 N N . VAL B 1 89 ? -4.383 26.844 -5.625 1 98.62 89 VAL B N 1
ATOM 2927 C CA . VAL B 1 89 ? -5.473 27.156 -4.711 1 98.62 89 VAL B CA 1
ATOM 2928 C C . VAL B 1 89 ? -6.008 28.562 -5.02 1 98.62 89 VAL B C 1
ATOM 2930 O O . VAL B 1 89 ? -7.199 28.828 -4.848 1 98.62 89 VAL B O 1
ATOM 2933 N N . SER B 1 90 ? -5.133 29.469 -5.477 1 98 90 SER B N 1
ATOM 2934 C CA . SER B 1 90 ? -5.59 30.797 -5.848 1 98 90 SER B CA 1
ATOM 2935 C C . SER B 1 90 ? -6.512 30.75 -7.062 1 98 90 SER B C 1
ATOM 2937 O O . SER B 1 90 ? -7.516 31.469 -7.117 1 98 90 SER B O 1
ATOM 2939 N N . ARG B 1 91 ? -6.148 29.922 -8.008 1 98.06 91 ARG B N 1
ATOM 2940 C CA . ARG B 1 91 ? -6.934 29.781 -9.227 1 98.06 91 ARG B CA 1
ATOM 2941 C C . ARG B 1 91 ? -8.273 29.109 -8.945 1 98.06 91 ARG B C 1
ATOM 2943 O O . ARG B 1 91 ? -9.312 29.562 -9.43 1 98.06 91 ARG B O 1
ATOM 2950 N N . ARG B 1 92 ? -8.289 28.094 -8.125 1 98.19 92 ARG B N 1
ATOM 2951 C CA . ARG B 1 92 ? -9.484 27.312 -7.863 1 98.19 92 ARG B CA 1
ATOM 2952 C C . ARG B 1 92 ? -10.367 27.984 -6.82 1 98.19 92 ARG B C 1
ATOM 2954 O O . ARG B 1 92 ? -11.578 27.766 -6.785 1 98.19 92 ARG B O 1
ATOM 2961 N N . ALA B 1 93 ? -9.781 28.781 -5.91 1 98.31 93 ALA B N 1
ATOM 2962 C CA . ALA B 1 93 ? -10.445 29.547 -4.855 1 98.31 93 ALA B CA 1
ATOM 2963 C C . ALA B 1 93 ? -11.43 28.672 -4.082 1 98.31 93 ALA B C 1
ATOM 2965 O O . ALA B 1 93 ? -12.602 29.047 -3.922 1 98.31 93 ALA B O 1
ATOM 2966 N N . PRO B 1 94 ? -10.961 27.531 -3.562 1 98.5 94 PRO B N 1
ATOM 2967 C CA . PRO B 1 94 ? -11.867 26.609 -2.885 1 98.5 94 PRO B CA 1
ATOM 2968 C C . PRO B 1 94 ? -12.266 27.094 -1.491 1 98.5 94 PRO B C 1
ATOM 2970 O O . PRO B 1 94 ? -11.477 27.734 -0.807 1 98.5 94 PRO B O 1
ATOM 2973 N N . LYS B 1 95 ? -13.461 26.719 -1.044 1 98.5 95 LYS B N 1
ATOM 2974 C CA . LYS B 1 95 ? -13.906 27 0.321 1 98.5 95 LYS B CA 1
ATOM 2975 C C . LYS B 1 95 ? -13.367 25.953 1.292 1 98.5 95 LYS B C 1
ATOM 2977 O O . LYS B 1 95 ? -13.227 26.219 2.486 1 98.5 95 LYS B O 1
ATOM 2982 N N . LYS B 1 96 ? -13.156 24.75 0.81 1 98.62 96 LYS B N 1
ATOM 2983 C CA . LYS B 1 96 ? -12.602 23.641 1.575 1 98.62 96 LYS B CA 1
ATOM 2984 C C . LYS B 1 96 ? -11.5 22.922 0.794 1 98.62 96 LYS B C 1
ATOM 2986 O O . LYS B 1 96 ? -11.555 22.844 -0.435 1 98.62 96 LYS B O 1
ATOM 2991 N N . ILE B 1 97 ? -10.484 22.422 1.485 1 98.75 97 ILE B N 1
ATOM 2992 C CA . ILE B 1 97 ? -9.391 21.734 0.806 1 98.75 97 ILE B CA 1
ATOM 2993 C C . ILE B 1 97 ? -9.062 20.438 1.547 1 98.75 97 ILE B C 1
ATOM 2995 O O . ILE B 1 97 ? -8.867 20.438 2.766 1 98.75 97 ILE B O 1
ATOM 2999 N N . THR B 1 98 ? -9.086 19.344 0.902 1 98.69 98 THR B N 1
ATOM 3000 C CA . THR B 1 98 ? -8.477 18.094 1.356 1 98.69 98 THR B CA 1
ATOM 3001 C C . THR B 1 98 ? -7.121 17.875 0.696 1 98.69 98 THR B C 1
ATOM 3003 O O . THR B 1 98 ? -7.012 17.906 -0.532 1 98.69 98 THR B O 1
ATOM 3006 N N . THR B 1 99 ? -6.109 17.734 1.505 1 98.88 99 THR B N 1
ATOM 3007 C CA . THR B 1 99 ? -4.766 17.531 0.974 1 98.88 99 THR B CA 1
ATOM 3008 C C . THR B 1 99 ? -4.293 16.094 1.232 1 98.88 99 THR B C 1
ATOM 3010 O O . THR B 1 99 ? -4.258 15.648 2.381 1 98.88 99 THR B O 1
ATOM 3013 N N . LEU B 1 100 ? -4.051 15.367 0.247 1 98.81 100 LEU B N 1
ATOM 3014 C CA . LEU B 1 100 ? -3.359 14.086 0.298 1 98.81 100 LEU B CA 1
ATOM 3015 C C . LEU B 1 100 ? -1.875 14.258 -0.011 1 98.81 100 LEU B C 1
ATOM 3017 O O . LEU B 1 100 ? -1.495 14.438 -1.17 1 98.81 100 LEU B O 1
ATOM 3021 N N . GLY B 1 101 ? -1.074 14.18 1.072 1 98.5 101 GLY B N 1
ATOM 3022 C CA . GLY B 1 101 ? 0.268 14.727 0.956 1 98.5 101 GLY B CA 1
ATOM 3023 C C . GLY B 1 101 ? 1.355 13.703 1.22 1 98.5 101 GLY B C 1
ATOM 3024 O O . GLY B 1 101 ? 1.068 12.586 1.64 1 98.5 101 GLY B O 1
ATOM 3025 N N . GLY B 1 102 ? 2.598 14.109 0.842 1 98.12 102 GLY B N 1
ATOM 3026 C CA . GLY B 1 102 ? 3.799 13.375 1.192 1 98.12 102 GLY B CA 1
ATOM 3027 C C . GLY B 1 102 ? 4.238 13.594 2.629 1 98.12 102 GLY B C 1
ATOM 3028 O O . GLY B 1 102 ? 3.887 12.812 3.518 1 98.12 102 GLY B O 1
ATOM 3029 N N . GLU B 1 103 ? 5.004 14.664 2.805 1 97.44 103 GLU B N 1
ATOM 3030 C CA . GLU B 1 103 ? 5.41 14.961 4.176 1 97.44 103 GLU B CA 1
ATOM 3031 C C . GLU B 1 103 ? 4.688 16.188 4.715 1 97.44 103 GLU B C 1
ATOM 3033 O O . GLU B 1 103 ? 3.75 16.688 4.09 1 97.44 103 GLU B O 1
ATOM 3038 N N . CYS B 1 104 ? 4.875 16.65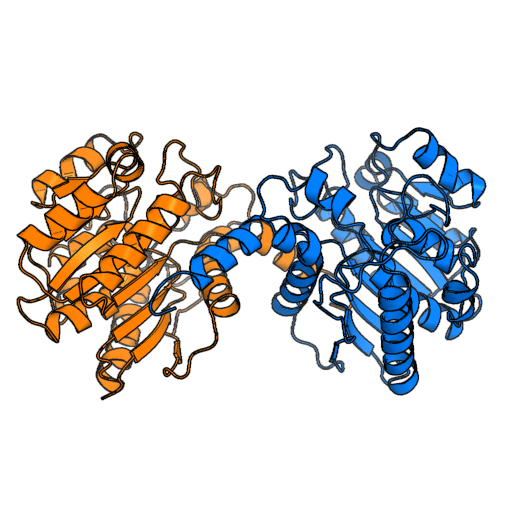6 5.934 1 98.19 104 CYS B N 1
ATOM 3039 C CA . CYS B 1 104 ? 4.012 17.516 6.738 1 98.19 104 CYS B CA 1
ATOM 3040 C C . CYS B 1 104 ? 3.893 18.906 6.125 1 98.19 104 CYS B C 1
ATOM 3042 O O . CYS B 1 104 ? 2.879 19.578 6.305 1 98.19 104 CYS B O 1
ATOM 3044 N N . SER B 1 105 ? 4.855 19.391 5.434 1 98.56 105 SER B N 1
ATOM 3045 C CA . SER B 1 105 ? 4.828 20.781 4.977 1 98.56 105 SER B CA 1
ATOM 3046 C C . SER B 1 105 ? 3.807 20.984 3.859 1 98.56 105 SER B C 1
ATOM 3048 O O . SER B 1 105 ? 3.486 22.109 3.494 1 98.56 105 SER B O 1
ATOM 3050 N N . VAL B 1 106 ? 3.215 19.875 3.396 1 98.81 106 VAL B N 1
ATOM 3051 C CA . VAL B 1 106 ? 2.191 19.938 2.359 1 98.81 106 VAL B CA 1
ATOM 3052 C C . VAL B 1 106 ? 0.959 20.672 2.896 1 98.81 106 VAL B C 1
ATOM 3054 O O . VAL B 1 106 ? 0.096 21.094 2.125 1 98.81 106 VAL B O 1
ATOM 3057 N N . SER B 1 107 ? 0.835 20.797 4.18 1 98.88 107 SER B N 1
ATOM 3058 C CA . SER B 1 107 ? -0.291 21.469 4.812 1 98.88 107 SER B CA 1
ATOM 3059 C C . SER B 1 107 ? -0.123 22.984 4.766 1 98.88 107 SER B C 1
ATOM 3061 O O . SER B 1 107 ? -1.086 23.734 4.961 1 98.88 107 SER B O 1
ATOM 3063 N N . VAL B 1 108 ? 1.064 23.484 4.516 1 98.94 108 VAL B N 1
ATOM 3064 C CA . VAL B 1 108 ? 1.406 24.891 4.754 1 98.94 108 VAL B CA 1
ATOM 3065 C C . VAL B 1 108 ? 0.601 25.781 3.816 1 98.94 108 VAL B C 1
ATOM 3067 O O . VAL B 1 108 ? -0.137 26.656 4.27 1 98.94 108 VAL B O 1
ATOM 3070 N N . VAL B 1 109 ? 0.604 25.516 2.551 1 98.94 109 VAL B N 1
ATOM 3071 C CA . VAL B 1 109 ? -0.008 26.422 1.588 1 98.94 109 VAL B CA 1
ATOM 3072 C C . VAL B 1 109 ? -1.528 26.312 1.662 1 98.94 109 VAL B C 1
ATOM 3074 O O . VAL B 1 109 ? -2.227 27.312 1.827 1 98.94 109 VAL B O 1
ATOM 3077 N N . PRO B 1 110 ? -2.09 25.109 1.605 1 98.94 110 PRO B N 1
ATOM 3078 C CA . PRO B 1 110 ? -3.553 25.047 1.641 1 98.94 110 PRO B CA 1
ATOM 3079 C C . PRO B 1 110 ? -4.133 25.609 2.936 1 98.94 110 PRO B C 1
ATOM 3081 O O . PRO B 1 110 ? -5.172 26.281 2.912 1 98.94 110 PRO B O 1
ATOM 3084 N N . PHE B 1 111 ? -3.467 25.391 4.082 1 98.94 111 PHE B N 1
ATOM 3085 C CA . PHE B 1 111 ? -3.957 25.922 5.348 1 98.94 111 PHE B CA 1
ATOM 3086 C C . PHE B 1 111 ? -3.793 27.422 5.402 1 98.94 111 PHE B C 1
ATOM 3088 O O . PHE B 1 111 ? -4.695 28.141 5.844 1 98.94 111 PHE B O 1
ATOM 3095 N N . SER B 1 112 ? -2.623 27.906 4.945 1 98.94 112 SER B N 1
ATOM 3096 C CA . SER B 1 112 ? -2.41 29.359 4.914 1 98.94 112 SER B CA 1
ATOM 3097 C C . SER B 1 112 ? -3.461 30.047 4.055 1 98.94 112 SER B C 1
ATOM 3099 O O . SER B 1 112 ? -3.982 31.094 4.43 1 98.94 112 SER B O 1
ATOM 3101 N N . TYR B 1 113 ? -3.758 29.484 2.893 1 98.88 113 TYR B N 1
ATOM 3102 C CA . TYR B 1 113 ? -4.801 30 2.016 1 98.88 113 TYR B CA 1
ATOM 3103 C C . TYR B 1 113 ? -6.141 30.062 2.74 1 98.88 113 TYR B C 1
ATOM 3105 O O . TYR B 1 113 ? -6.793 31.109 2.752 1 98.88 113 TYR B O 1
ATOM 3113 N N . LEU B 1 114 ? -6.551 28.984 3.404 1 98.88 114 LEU B N 1
ATOM 3114 C CA . LEU B 1 114 ? -7.848 28.938 4.07 1 98.88 114 LEU B CA 1
ATOM 3115 C C . LEU B 1 114 ? -7.898 29.906 5.246 1 98.88 114 LEU B C 1
ATOM 3117 O O . LEU B 1 114 ? -8.93 30.516 5.504 1 98.88 114 LEU B O 1
ATOM 3121 N N . ILE B 1 115 ? -6.766 30.031 5.961 1 98.81 115 ILE B N 1
ATOM 3122 C CA . ILE B 1 115 ? -6.676 31.016 7.047 1 98.81 115 ILE B CA 1
ATOM 3123 C C . ILE B 1 115 ? -6.961 32.406 6.508 1 98.81 115 ILE B C 1
ATOM 3125 O O . ILE B 1 115 ? -7.684 33.188 7.137 1 98.81 115 ILE B O 1
ATOM 3129 N N . SER B 1 116 ? -6.43 32.719 5.305 1 98.69 116 SER B N 1
ATOM 3130 C CA . SER B 1 116 ? -6.629 34.031 4.699 1 98.69 116 SER B CA 1
ATOM 3131 C C . SER B 1 116 ? -8.07 34.219 4.238 1 98.69 116 SER B C 1
ATOM 3133 O O . SER B 1 116 ? -8.578 35.344 4.207 1 98.69 116 SER B O 1
ATOM 3135 N N . GLN B 1 117 ? -8.781 33.156 3.91 1 98.19 117 GLN B N 1
ATOM 3136 C CA . GLN B 1 117 ? -10.156 33.219 3.443 1 98.19 117 GLN B CA 1
ATOM 3137 C C . GLN B 1 117 ? -11.125 33.438 4.605 1 98.19 117 GLN B C 1
ATOM 3139 O O . GLN B 1 117 ? -12.234 33.938 4.422 1 98.19 117 GLN B O 1
ATOM 3144 N N . TYR B 1 118 ? -10.648 33.062 5.824 1 98.44 118 TYR B N 1
ATOM 3145 C CA . TYR B 1 118 ? -11.508 33.156 7 1 98.44 118 TYR B CA 1
ATOM 3146 C C . TYR B 1 118 ? -10.805 33.844 8.148 1 98.44 118 TYR B C 1
ATOM 3148 O O . TYR B 1 118 ? -10.602 33.281 9.219 1 98.44 118 TYR B O 1
ATOM 3156 N N . PRO B 1 119 ? -10.492 35.125 7.941 1 97.38 119 PRO B N 1
ATOM 3157 C CA . PRO B 1 119 ? -9.703 35.875 8.93 1 97.38 119 PRO B CA 1
ATOM 3158 C C . PRO B 1 119 ? -10.344 35.875 10.32 1 97.38 119 PRO B C 1
ATOM 3160 O O . PRO B 1 119 ? -11.508 36.25 10.461 1 97.38 119 PRO B O 1
ATOM 3163 N N . GLY B 1 120 ? -9.609 35.375 11.266 1 97.31 120 GLY B N 1
ATOM 3164 C CA . GLY B 1 120 ? -10.023 35.438 12.656 1 97.31 120 GLY B CA 1
ATOM 3165 C C . GLY B 1 120 ? -11.031 34.344 13.016 1 97.31 120 GLY B C 1
ATOM 3166 O O . GLY B 1 120 ? -11.586 34.375 14.117 1 97.31 120 GLY B O 1
ATOM 3167 N N . ASP B 1 121 ? -11.258 33.375 12.172 1 98.69 121 ASP B N 1
ATOM 3168 C CA . ASP B 1 121 ? -12.328 32.438 12.414 1 98.69 121 ASP B CA 1
ATOM 3169 C C . ASP B 1 121 ? -11.82 30.984 12.25 1 98.69 121 ASP B C 1
ATOM 3171 O O . ASP B 1 121 ? -12.594 30.094 11.922 1 98.69 121 ASP B O 1
ATOM 3175 N N . VAL B 1 122 ? -10.508 30.828 12.375 1 98.81 122 VAL B N 1
ATOM 3176 C CA . VAL B 1 122 ? -9.938 29.516 12.109 1 98.81 122 VAL B CA 1
ATOM 3177 C C . VAL B 1 122 ? -9.195 29 13.344 1 98.81 122 VAL B C 1
ATOM 3179 O O . VAL B 1 122 ? -8.453 29.75 13.977 1 98.81 122 VAL B O 1
ATOM 3182 N N . ALA B 1 123 ? -9.477 27.812 13.758 1 98.94 123 ALA B N 1
ATOM 3183 C CA . ALA B 1 123 ? -8.656 27.031 14.688 1 98.94 123 ALA B CA 1
ATOM 3184 C C . ALA B 1 123 ? -7.93 25.906 13.977 1 98.94 123 ALA B C 1
ATOM 3186 O O . ALA B 1 123 ? -8.422 25.359 12.984 1 98.94 123 ALA B O 1
ATOM 3187 N N . LEU B 1 124 ? -6.742 25.625 14.43 1 98.94 124 LEU B N 1
ATOM 3188 C CA . LEU B 1 124 ? -5.906 24.594 13.82 1 98.94 124 LEU B CA 1
ATOM 3189 C C . LEU B 1 124 ? -5.598 23.484 14.82 1 98.94 124 LEU B C 1
ATOM 3191 O O . LEU B 1 124 ? -5.094 23.734 15.914 1 98.94 124 LEU B O 1
ATOM 3195 N N . VAL B 1 125 ? -5.965 22.234 14.5 1 98.94 125 VAL B N 1
ATOM 3196 C CA . VAL B 1 125 ? -5.586 21.047 15.25 1 98.94 125 VAL B CA 1
ATOM 3197 C C . VAL B 1 125 ? -4.52 20.266 14.492 1 98.94 125 VAL B C 1
ATOM 3199 O O . VAL B 1 125 ? -4.777 19.75 13.398 1 98.94 125 VAL B O 1
ATOM 3202 N N . TRP B 1 126 ? -3.336 20.203 15.031 1 98.81 126 TRP B N 1
ATOM 3203 C CA . TRP B 1 126 ? -2.158 19.578 14.445 1 98.81 126 TRP B CA 1
ATOM 3204 C C . TRP B 1 126 ? -1.864 18.234 15.109 1 98.81 126 TRP B C 1
ATOM 3206 O O . TRP B 1 126 ? -1.176 18.188 16.125 1 98.81 126 TRP B O 1
ATOM 3216 N N . LEU B 1 127 ? -2.398 17.156 14.5 1 98.5 127 LEU B N 1
ATOM 3217 C CA . LEU B 1 127 ? -2.129 15.812 14.992 1 98.5 127 LEU B CA 1
ATOM 3218 C C . LEU B 1 127 ? -0.77 15.32 14.508 1 98.5 127 LEU B C 1
ATOM 3220 O O . LEU B 1 127 ? -0.591 15.055 13.32 1 98.5 127 LEU B O 1
ATOM 3224 N N . ASP B 1 128 ? 0.129 15.203 15.383 1 97.25 128 ASP B N 1
ATOM 3225 C CA . ASP B 1 128 ? 1.513 14.898 15.039 1 97.25 128 ASP B CA 1
ATOM 3226 C C . ASP B 1 128 ? 2.297 14.43 16.266 1 97.25 128 ASP B C 1
ATOM 3228 O O . ASP B 1 128 ? 2.08 14.922 17.375 1 97.25 128 ASP B O 1
ATOM 3232 N N . ALA B 1 129 ? 3.215 13.5 16.016 1 95.5 129 ALA B N 1
ATOM 3233 C CA . ALA B 1 129 ? 4.105 13.047 17.078 1 95.5 129 ALA B CA 1
ATOM 3234 C C . ALA B 1 129 ? 5.18 14.094 17.375 1 95.5 129 ALA B C 1
ATOM 3236 O O . ALA B 1 129 ? 5.852 14.031 18.406 1 95.5 129 ALA B O 1
ATOM 3237 N N . HIS B 1 130 ? 5.391 15.062 16.5 1 94.06 130 HIS B N 1
ATOM 3238 C CA . HIS B 1 130 ? 6.43 16.078 16.594 1 94.06 130 HIS B CA 1
ATOM 3239 C C . HIS B 1 130 ? 5.828 17.484 16.484 1 94.06 130 HIS B C 1
ATOM 3241 O O . HIS B 1 130 ? 4.758 17.656 15.906 1 94.06 130 HIS B O 1
ATOM 3247 N N . PRO B 1 131 ? 6.527 18.422 17.016 1 95.56 131 PRO B N 1
ATOM 3248 C CA . PRO B 1 131 ? 5.891 19.75 17.109 1 95.56 131 PRO B CA 1
ATOM 3249 C C . PRO B 1 131 ? 5.887 20.484 15.766 1 95.56 131 PRO B C 1
ATOM 3251 O O . PRO B 1 131 ? 5.043 21.359 15.539 1 95.56 131 PRO B O 1
ATOM 3254 N N . ASP B 1 132 ? 6.859 20.156 14.883 1 96.69 132 ASP B N 1
ATOM 3255 C CA . ASP B 1 132 ? 7.02 20.844 13.609 1 96.69 132 ASP B CA 1
ATOM 3256 C C . ASP B 1 132 ? 7.215 22.344 13.82 1 96.69 132 ASP B C 1
ATOM 3258 O O . ASP B 1 132 ? 6.652 23.156 13.078 1 96.69 132 ASP B O 1
ATOM 3262 N N . LEU B 1 133 ? 7.926 22.656 14.844 1 97.44 133 LEU B N 1
ATOM 3263 C CA . LEU B 1 133 ? 8.172 24.047 15.234 1 97.44 133 LEU B CA 1
ATOM 3264 C C . LEU B 1 133 ? 9.672 24.359 15.227 1 97.44 133 LEU B C 1
ATOM 3266 O O . LEU B 1 133 ? 10.133 25.219 15.969 1 97.44 133 LEU B O 1
ATOM 3270 N N . THR B 1 134 ? 10.398 23.609 14.422 1 96 134 THR B N 1
ATOM 3271 C CA . THR B 1 134 ? 11.812 23.906 14.211 1 96 134 THR B CA 1
ATOM 3272 C C . THR B 1 134 ? 11.961 25.141 13.328 1 96 134 THR B C 1
ATOM 3274 O O . THR B 1 134 ? 11.039 25.516 12.609 1 96 134 THR B O 1
ATOM 3277 N N . LEU B 1 135 ? 13.094 25.828 13.492 1 97.19 135 LEU B N 1
ATOM 3278 C CA . LEU B 1 135 ? 13.391 27.016 12.695 1 97.19 135 LEU B CA 1
ATOM 3279 C C . LEU B 1 135 ? 14.609 26.781 11.805 1 97.19 135 LEU B C 1
ATOM 3281 O O . LEU B 1 135 ? 15.398 25.875 12.055 1 97.19 135 LEU B O 1
ATOM 3285 N N . PRO B 1 136 ? 14.703 27.609 10.711 1 97.5 136 PRO B N 1
ATOM 3286 C CA . PRO B 1 136 ? 15.906 27.484 9.883 1 97.5 136 PRO B CA 1
ATOM 3287 C C . PRO B 1 136 ? 17.203 27.656 10.68 1 97.5 136 PRO B C 1
ATOM 3289 O O . PRO B 1 136 ? 17.234 28.422 11.648 1 97.5 136 PRO B O 1
ATOM 3292 N N . HIS B 1 137 ? 18.25 26.906 10.352 1 96.19 137 HIS B N 1
ATOM 3293 C CA . HIS B 1 137 ? 19.594 26.984 10.898 1 96.19 137 HIS B CA 1
ATOM 3294 C C . HIS B 1 137 ? 19.688 26.266 12.242 1 96.19 137 HIS B C 1
ATOM 3296 O O . HIS B 1 137 ? 20.703 26.359 12.938 1 96.19 137 HIS B O 1
ATOM 3302 N N . GLU B 1 138 ? 18.672 25.625 12.664 1 94.12 138 GLU B N 1
ATOM 3303 C CA . GLU B 1 138 ? 18.781 24.672 13.758 1 94.12 138 GLU B CA 1
ATOM 3304 C C . GLU B 1 138 ? 19.344 23.328 13.266 1 94.12 138 GLU B C 1
ATOM 3306 O O . GLU B 1 138 ? 19.781 23.219 12.125 1 94.12 138 GLU B O 1
ATOM 3311 N N . ASP B 1 139 ? 19.453 22.312 14.117 1 89.06 139 ASP B N 1
ATOM 3312 C CA . ASP B 1 139 ? 20.188 21.078 13.859 1 89.06 139 ASP B CA 1
ATOM 3313 C C . ASP B 1 139 ? 19.578 20.312 12.695 1 89.06 139 ASP B C 1
ATOM 3315 O O . ASP B 1 139 ? 20.297 19.688 11.906 1 89.06 139 ASP B O 1
ATOM 3319 N N . TYR B 1 140 ? 18.266 20.391 12.609 1 92.69 140 TYR B N 1
ATOM 3320 C CA . TYR B 1 140 ? 17.578 19.656 11.555 1 92.69 140 TYR B CA 1
ATOM 3321 C C . TYR B 1 140 ? 17.094 20.609 10.461 1 92.69 140 TYR B C 1
ATOM 3323 O O . TYR B 1 140 ? 16.406 21.594 10.758 1 92.69 140 TYR B O 1
ATOM 3331 N N . THR B 1 141 ? 17.359 20.266 9.172 1 96.38 141 THR B N 1
ATOM 3332 C CA . THR B 1 141 ? 17.188 21.234 8.094 1 96.38 141 THR B CA 1
ATOM 3333 C C . THR B 1 141 ? 15.906 20.938 7.309 1 96.38 141 THR B C 1
ATOM 3335 O O . THR B 1 141 ? 15.57 21.672 6.371 1 96.38 141 THR B O 1
ATOM 3338 N N . GLY B 1 142 ? 15.18 19.859 7.637 1 97 142 GLY B N 1
ATOM 3339 C CA . GLY B 1 142 ? 13.977 19.531 6.891 1 97 142 GLY B CA 1
ATOM 3340 C C . GLY B 1 142 ? 12.836 20.5 7.129 1 97 142 GLY B C 1
ATOM 3341 O O . GLY B 1 142 ? 12.5 20.797 8.273 1 97 142 GLY B O 1
ATOM 3342 N N . PHE B 1 143 ? 12.211 20.969 6.059 1 98.19 143 PHE B N 1
ATOM 3343 C CA . PHE B 1 143 ? 11.148 21.969 6.133 1 98.19 143 PHE B CA 1
ATOM 3344 C C . PHE B 1 143 ? 9.891 21.375 6.754 1 98.19 143 PHE B C 1
ATOM 3346 O O . PHE B 1 143 ? 9.102 22.094 7.371 1 98.19 143 PHE B O 1
ATOM 3353 N N . HIS B 1 144 ? 9.688 20.016 6.602 1 97.75 144 HIS B N 1
ATOM 3354 C CA . HIS B 1 144 ? 8.484 19.422 7.168 1 97.75 144 HIS B CA 1
ATOM 3355 C C . HIS B 1 144 ? 8.461 19.562 8.688 1 97.75 144 HIS B C 1
ATOM 3357 O O . HIS B 1 144 ? 7.383 19.609 9.289 1 97.75 144 HIS B O 1
ATOM 3363 N N . ALA B 1 145 ? 9.641 19.75 9.32 1 96.62 145 ALA B N 1
ATOM 3364 C CA . ALA B 1 145 ? 9.734 19.984 10.758 1 96.62 145 ALA B CA 1
ATOM 3365 C C . ALA B 1 145 ? 9.516 21.453 11.102 1 96.62 145 ALA B C 1
ATOM 3367 O O . ALA B 1 145 ? 9.477 21.828 12.273 1 96.62 145 ALA B O 1
ATOM 3368 N N . MET B 1 146 ? 9.375 22.312 10.102 1 98.25 146 MET B N 1
ATOM 3369 C CA . MET B 1 146 ? 9.195 23.75 10.25 1 98.25 146 MET B CA 1
ATOM 3370 C C . MET B 1 146 ? 7.781 24.172 9.859 1 98.25 146 MET B C 1
ATOM 3372 O O . MET B 1 146 ? 7.445 25.344 9.898 1 98.25 146 MET B O 1
ATOM 3376 N N . ALA B 1 147 ? 6.949 23.188 9.523 1 98.69 147 ALA B N 1
ATOM 3377 C CA . ALA B 1 147 ? 5.668 23.438 8.867 1 98.69 147 ALA B CA 1
ATOM 3378 C C . ALA B 1 147 ? 4.742 24.25 9.758 1 98.69 147 ALA B C 1
ATOM 3380 O O . ALA B 1 147 ? 4.207 25.281 9.328 1 98.69 147 ALA B O 1
ATOM 3381 N N . LEU B 1 148 ? 4.559 23.828 11.008 1 98.75 148 LEU B N 1
ATOM 3382 C CA . LEU B 1 148 ? 3.676 24.562 11.906 1 98.75 148 LEU B CA 1
ATOM 3383 C C . LEU B 1 148 ? 4.25 25.953 12.227 1 98.75 148 LEU B C 1
ATOM 3385 O O . LEU B 1 148 ? 3.512 26.938 12.273 1 98.75 148 LEU B O 1
ATOM 3389 N N . ALA B 1 149 ? 5.598 26.031 12.391 1 98.62 149 ALA B N 1
ATOM 3390 C CA . ALA B 1 149 ? 6.234 27.328 12.609 1 98.62 149 ALA B CA 1
ATOM 3391 C C . ALA B 1 149 ? 5.938 28.297 11.461 1 98.62 149 ALA B C 1
ATOM 3393 O O . ALA B 1 149 ? 5.633 29.469 11.688 1 98.62 149 ALA B O 1
ATOM 3394 N N . ALA B 1 150 ? 5.992 27.812 10.258 1 98.81 150 ALA B N 1
ATOM 3395 C CA . ALA B 1 150 ? 5.719 28.625 9.078 1 98.81 150 ALA B CA 1
ATOM 3396 C C . ALA B 1 150 ? 4.293 29.172 9.109 1 98.81 150 ALA B C 1
ATOM 3398 O O . ALA B 1 150 ? 4.066 30.344 8.812 1 98.81 150 ALA B O 1
ATOM 3399 N N . LEU B 1 151 ? 3.318 28.344 9.539 1 98.88 151 LEU B N 1
ATOM 3400 C CA . LEU B 1 151 ? 1.919 28.734 9.609 1 98.88 151 LEU B CA 1
ATOM 3401 C C . LEU B 1 151 ? 1.714 29.797 10.695 1 98.88 151 LEU B C 1
ATOM 3403 O O . LEU B 1 151 ? 0.761 30.578 10.641 1 98.88 151 LEU B O 1
ATOM 3407 N N . LEU B 1 152 ? 2.633 29.812 11.68 1 98.62 152 LEU B N 1
ATOM 3408 C CA . LEU B 1 152 ? 2.586 30.812 12.742 1 98.62 152 LEU B CA 1
ATOM 3409 C C . LEU B 1 152 ? 3.283 32.094 12.312 1 98.62 152 LEU B C 1
ATOM 3411 O O . LEU B 1 152 ? 3.309 33.062 13.062 1 98.62 152 LEU B O 1
ATOM 3415 N N . GLY B 1 153 ? 3.871 32.094 11.125 1 98.25 153 GLY B N 1
ATOM 3416 C CA . GLY B 1 153 ? 4.547 33.25 10.594 1 98.25 153 GLY B CA 1
ATOM 3417 C C . GLY B 1 153 ? 6.02 33.312 10.953 1 98.25 153 GLY B C 1
ATOM 3418 O O . GLY B 1 153 ? 6.652 34.375 10.852 1 98.25 153 GLY B O 1
ATOM 3419 N N . LYS B 1 154 ? 6.562 32.188 11.438 1 98.12 154 LYS B N 1
ATOM 3420 C CA . LYS B 1 154 ? 7.957 32.125 11.852 1 98.12 154 LYS B CA 1
ATOM 3421 C C . LYS B 1 154 ? 8.781 31.281 10.891 1 98.12 154 LYS B C 1
ATOM 3423 O O . LYS B 1 154 ? 8.297 30.266 10.391 1 98.12 154 LYS B O 1
ATOM 3428 N N . GLY B 1 155 ? 9.961 31.672 10.586 1 97.94 155 GLY B N 1
ATOM 3429 C CA . GLY B 1 155 ? 10.836 30.891 9.719 1 97.94 155 GLY B CA 1
ATOM 3430 C C . GLY B 1 155 ? 11.547 31.734 8.672 1 97.94 155 GLY B C 1
ATOM 3431 O O . GLY B 1 155 ? 11.789 32.906 8.891 1 97.94 155 GLY B O 1
ATOM 3432 N N . ASP B 1 156 ? 11.93 31.109 7.574 1 98.25 156 ASP B N 1
ATOM 3433 C CA . ASP B 1 156 ? 12.664 31.781 6.5 1 98.25 156 ASP B CA 1
ATOM 3434 C C . ASP B 1 156 ? 11.766 32.781 5.762 1 98.25 156 ASP B C 1
ATOM 3436 O O . ASP B 1 156 ? 10.727 32.406 5.211 1 98.25 156 ASP B O 1
ATOM 3440 N N . PRO B 1 157 ? 12.141 34.062 5.684 1 98 157 PRO B N 1
ATOM 3441 C CA . PRO B 1 157 ? 11.289 35.062 5.051 1 98 157 PRO B CA 1
ATOM 3442 C C . PRO B 1 157 ? 10.977 34.75 3.592 1 98 157 PRO B C 1
ATOM 3444 O O . PRO B 1 157 ? 9.883 35.031 3.111 1 98 157 PRO B O 1
ATOM 3447 N N . GLY B 1 158 ? 11.914 34.125 2.914 1 98.19 158 GLY B N 1
ATOM 3448 C CA . GLY B 1 158 ? 11.711 33.75 1.517 1 98.19 158 GLY B CA 1
ATOM 3449 C C . GLY B 1 158 ? 10.57 32.781 1.307 1 98.19 158 GLY B C 1
ATOM 3450 O O . GLY B 1 158 ? 9.977 32.719 0.228 1 98.19 158 GLY B O 1
ATOM 3451 N N . LEU B 1 159 ? 10.227 31.984 2.348 1 98.56 159 LEU B N 1
ATOM 3452 C CA . LEU B 1 159 ? 9.141 31.016 2.273 1 98.56 159 LEU B CA 1
ATOM 3453 C C . LEU B 1 159 ? 7.902 31.531 2.996 1 98.56 159 LEU B C 1
ATOM 3455 O O . LEU B 1 159 ? 6.793 31.469 2.457 1 98.56 159 LEU B O 1
ATOM 3459 N N . VAL B 1 160 ? 8.07 32.125 4.148 1 98.5 160 VAL B N 1
ATOM 3460 C CA . VAL B 1 160 ? 6.973 32.531 5.012 1 98.5 160 VAL B CA 1
ATOM 3461 C C . VAL B 1 160 ? 6.223 33.719 4.363 1 98.5 160 VAL B C 1
ATOM 3463 O O . VAL B 1 160 ? 4.996 33.812 4.477 1 98.5 160 VAL B O 1
ATOM 3466 N N . ASP B 1 161 ? 6.91 34.562 3.598 1 97.94 161 ASP B N 1
ATOM 3467 C CA . ASP B 1 161 ? 6.293 35.75 2.98 1 97.94 161 ASP B CA 1
ATOM 3468 C C . ASP B 1 161 ? 5.41 35.344 1.803 1 97.94 161 ASP B C 1
ATOM 3470 O O . ASP B 1 161 ? 4.586 36.125 1.339 1 97.94 161 ASP B O 1
ATOM 3474 N N . LEU B 1 162 ? 5.613 34.094 1.32 1 98.25 162 LEU B N 1
ATOM 3475 C CA . LEU B 1 162 ? 4.762 33.625 0.245 1 98.25 162 LEU B CA 1
ATOM 3476 C C . LEU B 1 162 ? 3.352 33.344 0.753 1 98.25 162 LEU B C 1
ATOM 3478 O O . LEU B 1 162 ? 2.408 33.25 -0.036 1 98.25 162 LEU B O 1
ATOM 3482 N N . LEU B 1 163 ? 3.174 33.094 2.049 1 98.56 163 LEU B N 1
ATOM 3483 C CA . LEU B 1 163 ? 1.943 32.562 2.619 1 98.56 163 LEU B CA 1
ATOM 3484 C C . LEU B 1 163 ? 0.914 33.656 2.826 1 98.56 163 LEU B C 1
ATOM 3486 O O . LEU B 1 163 ? 1.204 34.688 3.469 1 98.56 163 LEU B O 1
ATOM 3490 N N . PRO B 1 164 ? -0.296 33.5 2.379 1 98.5 164 PRO B N 1
ATOM 3491 C CA . PRO B 1 164 ? -1.295 34.562 2.436 1 98.5 164 PRO B CA 1
ATOM 3492 C C . PRO B 1 164 ? -1.894 34.75 3.828 1 98.5 164 PRO B C 1
ATOM 3494 O O . PRO B 1 164 ? -2.414 35.812 4.148 1 98.5 164 PRO B O 1
ATOM 3497 N N . GLY B 1 165 ? -1.885 33.719 4.656 1 98.56 165 GLY B N 1
ATOM 3498 C CA . GLY B 1 165 ? -2.455 33.781 5.992 1 98.56 165 GLY B CA 1
ATOM 3499 C C . GLY B 1 165 ? -1.577 33.125 7.051 1 98.56 165 GLY B C 1
ATOM 3500 O O . GLY B 1 165 ? -0.797 32.219 6.75 1 98.56 165 GLY B O 1
ATOM 3501 N N . LYS B 1 166 ? -1.662 33.625 8.203 1 98.38 166 LYS B N 1
ATOM 3502 C CA . LYS B 1 166 ? -0.981 33.094 9.383 1 98.38 166 LYS B CA 1
ATOM 3503 C C . LYS B 1 166 ? -1.956 32.875 10.531 1 98.38 166 LYS B C 1
ATOM 3505 O O . LYS B 1 166 ? -2.971 33.594 10.625 1 98.38 166 LYS B O 1
ATOM 3510 N N . ILE B 1 167 ? -1.645 31.984 11.352 1 98.5 167 ILE B N 1
ATOM 3511 C CA . ILE B 1 167 ? -2.555 31.688 12.445 1 98.5 167 ILE B CA 1
ATOM 3512 C C . ILE B 1 167 ? -1.943 32.156 13.766 1 98.5 167 ILE B C 1
ATOM 3514 O O . ILE B 1 167 ? -0.724 32.094 13.945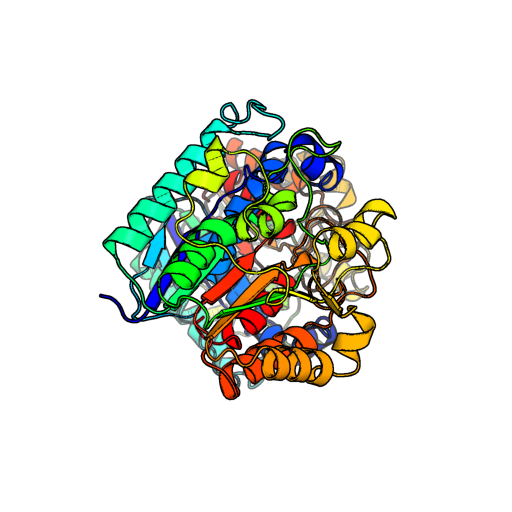 1 98.5 167 ILE B O 1
ATOM 3518 N N . ASP B 1 168 ? -2.771 32.688 14.641 1 98.12 168 ASP B N 1
ATOM 3519 C CA . ASP B 1 168 ? -2.348 33 16 1 98.12 168 ASP B CA 1
ATOM 3520 C C . ASP B 1 168 ? -1.999 31.75 16.797 1 98.12 168 ASP B C 1
ATOM 3522 O O . ASP B 1 168 ? -2.752 30.766 16.781 1 98.12 168 ASP B O 1
ATOM 3526 N N . PRO B 1 169 ? -0.831 31.703 17.406 1 98.31 169 PRO B N 1
ATOM 3527 C CA . PRO B 1 169 ? -0.441 30.516 18.156 1 98.31 169 PRO B CA 1
ATOM 3528 C C . PRO B 1 169 ? -1.518 30.062 19.141 1 98.31 169 PRO B C 1
ATOM 3530 O O . PRO B 1 169 ? -1.653 28.859 19.406 1 98.31 169 PRO B O 1
ATOM 3533 N N . SER B 1 170 ? -2.312 30.984 19.703 1 98.06 170 SER B N 1
ATOM 3534 C CA . SER B 1 170 ? -3.357 30.641 20.656 1 98.06 170 SER B CA 1
ATOM 3535 C C . SER B 1 170 ? -4.5 29.891 19.984 1 98.06 170 SER B C 1
ATOM 3537 O O . SER B 1 170 ? -5.352 29.312 20.656 1 98.06 170 SER B O 1
ATOM 3539 N N . CYS B 1 171 ? -4.492 29.828 18.656 1 98.69 171 CYS B N 1
ATOM 3540 C CA . CYS B 1 171 ? -5.527 29.141 17.891 1 98.69 171 CYS B CA 1
ATOM 3541 C C . CYS B 1 171 ? -4.977 27.859 17.25 1 98.69 171 CYS B C 1
ATOM 3543 O O . CYS B 1 171 ? -5.598 27.297 16.359 1 98.69 171 CYS B O 1
ATOM 3545 N N . ALA B 1 172 ? -3.809 27.422 17.656 1 98.81 172 ALA B N 1
ATOM 3546 C CA . ALA B 1 172 ? -3.207 26.172 17.219 1 98.81 172 ALA B CA 1
ATOM 3547 C C . ALA B 1 172 ? -3.018 25.203 18.375 1 98.81 172 ALA B C 1
ATOM 3549 O O . ALA B 1 172 ? -2.574 25.609 19.453 1 98.81 172 ALA B O 1
ATOM 3550 N N . LEU B 1 173 ? -3.412 24 18.156 1 98.81 173 LEU B N 1
ATOM 3551 C CA . LEU B 1 173 ? -3.27 22.953 19.156 1 98.81 173 LEU B CA 1
ATOM 3552 C C . LEU B 1 173 ? -2.496 21.75 18.594 1 98.81 173 LEU B C 1
ATOM 3554 O O . LEU B 1 173 ? -2.82 21.25 17.516 1 98.81 173 LEU B O 1
ATOM 3558 N N . LEU B 1 174 ? -1.459 21.391 19.312 1 98.12 174 LEU B N 1
ATOM 3559 C CA . LEU B 1 174 ? -0.727 20.172 18.984 1 98.12 174 LEU B CA 1
ATOM 3560 C C . LEU B 1 174 ? -1.282 18.984 19.75 1 98.12 174 LEU B C 1
ATOM 3562 O O . LEU B 1 174 ? -1.453 19.047 20.969 1 98.12 174 LEU B O 1
ATOM 3566 N N . VAL B 1 175 ? -1.615 17.922 19.031 1 97.94 175 VAL B N 1
ATOM 3567 C CA . VAL B 1 175 ? -2.178 16.734 19.656 1 97.94 175 VAL B CA 1
ATOM 3568 C C . VAL B 1 175 ? -1.358 15.508 19.266 1 97.94 175 VAL B C 1
ATOM 3570 O O . VAL B 1 175 ? -1.079 15.297 18.078 1 97.94 175 VAL B O 1
ATOM 3573 N N . GLY B 1 176 ? -0.963 14.695 20.234 1 95.44 176 GLY B N 1
ATOM 3574 C CA . GLY B 1 176 ? -0.418 13.383 19.922 1 95.44 176 GLY B CA 1
ATOM 3575 C C . GLY B 1 176 ? 1.094 13.328 20.031 1 95.44 176 GLY B C 1
ATOM 3576 O O . GLY B 1 176 ? 1.718 12.367 19.562 1 95.44 176 GLY B O 1
ATOM 3577 N N . MET B 1 177 ? 1.712 14.359 20.562 1 90.5 177 MET B N 1
ATOM 3578 C CA . MET B 1 177 ? 3.166 14.352 20.703 1 90.5 177 MET B CA 1
ATOM 3579 C C . MET B 1 177 ? 3.623 13.141 21.516 1 90.5 177 MET B C 1
ATOM 3581 O O . MET B 1 177 ? 2.986 12.773 22.5 1 90.5 177 MET B O 1
ATOM 3585 N N . HIS B 1 178 ? 4.641 12.531 20.938 1 79.19 178 HIS B N 1
ATOM 3586 C CA . HIS B 1 178 ? 5.172 11.352 21.594 1 79.19 178 HIS B CA 1
ATOM 3587 C C . HIS B 1 178 ? 6.031 11.734 22.797 1 79.19 178 HIS B C 1
ATOM 3589 O O . HIS B 1 178 ? 6.633 12.812 22.812 1 79.19 178 HIS B O 1
ATOM 3595 N N . SER B 1 179 ? 6.129 10.867 23.734 1 65.38 179 SER B N 1
ATOM 3596 C CA . SER B 1 179 ? 6.93 11.062 24.938 1 65.38 179 SER B CA 1
ATOM 3597 C C . SER B 1 179 ? 8.422 10.977 24.625 1 65.38 179 SER B C 1
ATOM 3599 O O . SER B 1 179 ? 9.25 11.484 25.391 1 65.38 179 SER B O 1
ATOM 3601 N N . ALA B 1 180 ? 8.711 10.391 23.484 1 63.97 180 ALA B N 1
ATOM 3602 C CA . ALA B 1 180 ? 10.117 10.18 23.141 1 63.97 180 ALA B CA 1
ATOM 3603 C C . ALA B 1 180 ? 10.703 11.414 22.453 1 63.97 180 ALA B C 1
ATOM 3605 O O . ALA B 1 180 ? 11.875 11.414 22.078 1 63.97 180 ALA B O 1
ATOM 3606 N N . ALA B 1 181 ? 9.953 12.391 22.469 1 68.19 181 ALA B N 1
ATOM 3607 C CA . ALA B 1 181 ? 10.438 13.617 21.844 1 68.19 181 ALA B CA 1
ATOM 3608 C C . ALA B 1 181 ? 11.609 14.211 22.625 1 68.19 181 ALA B C 1
ATOM 3610 O O . ALA B 1 181 ? 11.688 14.055 23.844 1 68.19 181 ALA B O 1
ATOM 3611 N N . SER B 1 182 ? 12.523 14.703 21.859 1 75.62 182 SER B N 1
ATOM 3612 C CA . SER B 1 182 ? 13.672 15.344 22.5 1 75.62 182 SER B CA 1
ATOM 3613 C C . SER B 1 182 ? 13.219 16.422 23.484 1 75.62 182 SER B C 1
ATOM 3615 O O . SER B 1 182 ? 12.102 16.938 23.391 1 75.62 182 SER B O 1
ATOM 3617 N N . GLN B 1 183 ? 14.062 16.719 24.469 1 77.12 183 GLN B N 1
ATOM 3618 C CA . GLN B 1 183 ? 13.773 17.781 25.422 1 77.12 183 GLN B CA 1
ATOM 3619 C C . GLN B 1 183 ? 13.484 19.109 24.719 1 77.12 183 GLN B C 1
ATOM 3621 O O . GLN B 1 183 ? 12.609 19.859 25.125 1 77.12 183 GLN B O 1
ATOM 3626 N N . GLU B 1 184 ? 14.195 19.281 23.688 1 81.5 184 GLU B N 1
ATOM 3627 C CA . GLU B 1 184 ? 13.984 20.5 22.922 1 81.5 184 GLU B CA 1
ATOM 3628 C C . GLU B 1 184 ? 12.602 20.516 22.281 1 81.5 184 GLU B C 1
ATOM 3630 O O . GLU B 1 184 ? 11.922 21.547 22.281 1 81.5 184 GLU B O 1
ATOM 3635 N N . ASP B 1 185 ? 12.211 19.406 21.828 1 85.56 185 ASP B N 1
ATOM 3636 C CA . ASP B 1 185 ? 10.922 19.297 21.156 1 85.56 185 ASP B CA 1
ATOM 3637 C C . ASP B 1 185 ? 9.773 19.484 22.156 1 85.56 185 ASP B C 1
ATOM 3639 O O . ASP B 1 185 ? 8.734 20.047 21.812 1 85.56 185 ASP B O 1
ATOM 3643 N N . ILE B 1 186 ? 10.07 19.125 23.328 1 85.19 186 ILE B N 1
ATOM 3644 C CA . ILE B 1 186 ? 9.031 19.203 24.359 1 85.19 186 ILE B CA 1
ATOM 3645 C C . ILE B 1 186 ? 8.805 20.656 24.766 1 85.19 186 ILE B C 1
ATOM 3647 O O . ILE B 1 186 ? 7.68 21.047 25.062 1 85.19 186 ILE B O 1
ATOM 3651 N N . LYS B 1 187 ? 9.789 21.453 24.672 1 90 187 LYS B N 1
ATOM 3652 C CA . LYS B 1 187 ? 9.719 22.828 25.156 1 90 187 LYS B CA 1
ATOM 3653 C C . LYS B 1 187 ? 9.289 23.781 24.047 1 90 187 LYS B C 1
ATOM 3655 O O . LYS B 1 187 ? 8.828 24.891 24.328 1 90 187 LYS B O 1
ATOM 3660 N N . ARG B 1 188 ? 9.344 23.344 22.844 1 92.69 188 ARG B N 1
ATOM 3661 C CA . ARG B 1 188 ? 9.164 24.234 21.703 1 92.69 188 ARG B CA 1
ATOM 3662 C C . ARG B 1 188 ? 7.742 24.781 21.656 1 92.69 188 ARG B C 1
ATOM 3664 O O . ARG B 1 188 ? 7.543 25.984 21.438 1 92.69 188 ARG B O 1
ATOM 3671 N N . PRO B 1 189 ? 6.773 23.891 21.891 1 95.94 189 PRO B N 1
ATOM 3672 C CA . PRO B 1 189 ? 5.41 24.422 21.812 1 95.94 189 PRO B CA 1
ATOM 3673 C C . PRO B 1 189 ? 5.172 25.578 22.781 1 95.94 189 PRO B C 1
ATOM 3675 O O . PRO B 1 189 ? 4.555 26.578 22.406 1 95.94 189 PRO B O 1
ATOM 3678 N N . GLU B 1 190 ? 5.703 25.422 23.922 1 94.94 190 GLU B N 1
ATOM 3679 C CA . GLU B 1 190 ? 5.555 26.484 24.906 1 94.94 190 GLU B CA 1
ATOM 3680 C C . GLU B 1 190 ? 6.199 27.781 24.438 1 94.94 190 GLU B C 1
ATOM 3682 O O . GLU B 1 190 ? 5.621 28.859 24.594 1 94.94 190 GLU B O 1
ATOM 3687 N N . ARG B 1 191 ? 7.328 27.688 23.875 1 95.25 191 ARG B N 1
ATOM 3688 C CA . ARG B 1 191 ? 8.055 28.859 23.375 1 95.25 191 ARG B CA 1
ATOM 3689 C C . ARG B 1 191 ? 7.27 29.562 22.281 1 95.25 191 ARG B C 1
ATOM 3691 O O . ARG B 1 191 ? 7.371 30.781 22.125 1 95.25 191 ARG B O 1
ATOM 3698 N N . PHE B 1 192 ? 6.441 28.859 21.547 1 97.19 192 PHE B N 1
ATOM 3699 C CA . PHE B 1 192 ? 5.699 29.422 20.438 1 97.19 192 PHE B CA 1
ATOM 3700 C C . PHE B 1 192 ? 4.285 29.812 20.859 1 97.19 192 PHE B C 1
ATOM 3702 O O . PHE B 1 192 ? 3.521 30.359 20.062 1 97.19 192 PHE B O 1
ATOM 3709 N N . GLY B 1 193 ? 3.934 29.453 22.125 1 97.31 193 GLY B N 1
ATOM 3710 C CA . GLY B 1 193 ? 2.596 29.75 22.609 1 97.31 193 GLY B CA 1
ATOM 3711 C C . GLY B 1 193 ? 1.549 28.781 22.109 1 97.31 193 GLY B C 1
ATOM 3712 O O . GLY B 1 193 ? 0.368 29.125 22.016 1 97.31 193 GLY B O 1
ATOM 3713 N N . VAL B 1 194 ? 1.968 27.547 21.719 1 97.81 194 VAL B N 1
ATOM 3714 C CA . VAL B 1 194 ? 1.066 26.516 21.219 1 97.81 194 VAL B CA 1
ATOM 3715 C C . VAL B 1 194 ? 0.764 25.5 22.312 1 97.81 194 VAL B C 1
ATOM 3717 O O . VAL B 1 194 ? 1.677 25.016 22.984 1 97.81 194 VAL B O 1
ATOM 3720 N N . GLN B 1 195 ? -0.47 25.234 22.578 1 97.25 195 GLN B N 1
ATOM 3721 C CA . GLN B 1 195 ? -0.859 24.25 23.594 1 97.25 195 GLN B CA 1
ATOM 3722 C C . GLN B 1 195 ? -0.729 22.828 23.062 1 97.25 195 GLN B C 1
ATO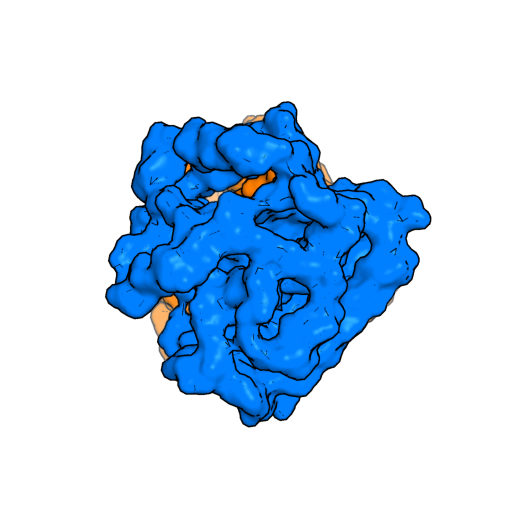M 3724 O O . GLN B 1 195 ? -0.684 22.625 21.844 1 97.25 195 GLN B O 1
ATOM 3729 N N . VAL B 1 196 ? -0.604 21.891 24.031 1 96.62 196 VAL B N 1
ATOM 3730 C CA . VAL B 1 196 ? -0.365 20.5 23.656 1 96.62 196 VAL B CA 1
ATOM 3731 C C . VAL B 1 196 ? -1.326 19.594 24.422 1 96.62 196 VAL B C 1
ATOM 3733 O O . VAL B 1 196 ? -1.58 19.797 25.609 1 96.62 196 VAL B O 1
ATOM 3736 N N . VAL B 1 197 ? -1.953 18.703 23.734 1 96.69 197 VAL B N 1
ATOM 3737 C CA . VAL B 1 197 ? -2.635 17.547 24.328 1 96.69 197 VAL B CA 1
ATOM 3738 C C . VAL B 1 197 ? -1.873 16.266 23.984 1 96.69 197 VAL B C 1
ATOM 3740 O O . VAL B 1 197 ? -1.67 15.945 22.812 1 96.69 197 VAL B O 1
ATOM 3743 N N . SER B 1 198 ? -1.412 15.57 24.953 1 94.62 198 SER B N 1
ATOM 3744 C CA . SER B 1 198 ? -0.609 14.375 24.75 1 94.62 198 SER B CA 1
ATOM 3745 C C . SER B 1 198 ? -1.43 13.273 24.078 1 94.62 198 SER B C 1
ATOM 3747 O O . SER B 1 198 ? -2.662 13.312 24.094 1 94.62 198 SER B O 1
ATOM 3749 N N . ALA B 1 199 ? -0.715 12.305 23.531 1 95.94 199 ALA B N 1
ATOM 3750 C CA . ALA B 1 199 ? -1.398 11.141 22.969 1 95.94 199 ALA B CA 1
ATOM 3751 C C . ALA B 1 199 ? -2.211 10.414 24.031 1 95.94 199 ALA B C 1
ATOM 3753 O O . ALA B 1 199 ? -3.352 10.016 23.797 1 95.94 199 ALA B O 1
ATOM 3754 N N . ALA B 1 200 ? -1.636 10.273 25.219 1 95.19 200 ALA B N 1
ATOM 3755 C CA . ALA B 1 200 ? -2.305 9.578 26.312 1 95.19 200 ALA B CA 1
ATOM 3756 C C . ALA B 1 200 ? -3.607 10.281 26.688 1 95.19 200 ALA B C 1
ATOM 3758 O O . ALA B 1 200 ? -4.641 9.633 26.859 1 95.19 200 ALA B O 1
ATOM 3759 N N . ASP B 1 201 ? -3.545 11.594 26.781 1 95.94 201 ASP B N 1
ATOM 3760 C CA . ASP B 1 201 ? -4.719 12.383 27.156 1 95.94 201 ASP B CA 1
ATOM 3761 C C . ASP B 1 201 ? -5.805 12.289 26.094 1 95.94 201 ASP B C 1
ATOM 3763 O O . ASP B 1 201 ? -6.984 12.125 26.406 1 95.94 201 ASP B O 1
ATOM 3767 N N . ALA B 1 202 ? -5.414 12.391 24.844 1 97.44 202 ALA B N 1
ATOM 3768 C CA . ALA B 1 202 ? -6.379 12.312 23.766 1 97.44 202 ALA B CA 1
ATOM 3769 C C . ALA B 1 202 ? -6.984 10.914 23.656 1 97.44 202 ALA B C 1
ATOM 3771 O O . ALA B 1 202 ? -8.18 10.766 23.391 1 97.44 202 ALA B O 1
ATOM 3772 N N . ASN B 1 203 ? -6.141 9.867 23.875 1 97.31 203 ASN B N 1
ATOM 3773 C CA . ASN B 1 203 ? -6.625 8.492 23.859 1 97.31 203 ASN B CA 1
ATOM 3774 C C . ASN B 1 203 ? -7.648 8.25 24.969 1 97.31 203 ASN B C 1
ATOM 3776 O O . ASN B 1 203 ? -8.586 7.469 24.797 1 97.31 203 ASN B O 1
ATOM 3780 N N . ASN B 1 204 ? -7.418 8.891 26.047 1 96.62 204 ASN B N 1
ATOM 3781 C CA . ASN B 1 204 ? -8.312 8.742 27.188 1 96.62 204 ASN B CA 1
ATOM 3782 C C . ASN B 1 204 ? -9.648 9.438 26.953 1 96.62 204 ASN B C 1
ATOM 3784 O O . ASN B 1 204 ? -10.703 8.922 27.328 1 96.62 204 ASN B O 1
ATOM 3788 N N . ASN B 1 205 ? -9.555 10.664 26.344 1 95.94 205 ASN B N 1
ATOM 3789 C CA . ASN B 1 205 ? -10.758 11.461 26.141 1 95.94 205 ASN B CA 1
ATOM 3790 C C . ASN B 1 205 ? -10.562 12.516 25.062 1 95.94 205 ASN B C 1
ATOM 3792 O O . ASN B 1 205 ? -9.859 13.508 25.281 1 95.94 205 ASN B O 1
ATOM 3796 N N . THR B 1 206 ? -11.344 12.375 24 1 97.12 206 THR B N 1
ATOM 3797 C CA . THR B 1 206 ? -11.219 13.328 22.891 1 97.12 206 THR B CA 1
ATOM 3798 C C . THR B 1 206 ? -11.82 14.68 23.266 1 97.12 206 THR B C 1
ATOM 3800 O O . THR B 1 206 ? -11.539 15.688 22.625 1 97.12 206 THR B O 1
ATOM 3803 N N . GLN B 1 207 ? -12.609 14.727 24.328 1 97.19 207 GLN B N 1
ATOM 3804 C CA . GLN B 1 207 ? -13.305 15.953 24.719 1 97.19 207 GLN B CA 1
ATOM 3805 C C . GLN B 1 207 ? -12.312 17.047 25.094 1 97.19 207 GLN B C 1
ATOM 3807 O O . GLN B 1 207 ? -12.617 18.234 24.953 1 97.19 207 GLN B O 1
ATOM 3812 N N . LYS B 1 208 ? -11.133 16.672 25.547 1 97.19 208 LYS B N 1
ATOM 3813 C CA . LYS B 1 208 ? -10.117 17.672 25.875 1 97.19 208 LYS B CA 1
ATOM 3814 C C . LYS B 1 208 ? -9.781 18.516 24.656 1 97.19 208 LYS B C 1
ATOM 3816 O O . LYS B 1 208 ? -9.602 19.734 24.766 1 97.19 208 LYS B O 1
ATOM 3821 N N . VAL B 1 209 ? -9.695 17.875 23.531 1 98.56 209 VAL B N 1
ATOM 3822 C CA . VAL B 1 209 ? -9.383 18.562 22.281 1 98.56 209 VAL B CA 1
ATOM 3823 C C . VAL B 1 209 ? -10.586 19.406 21.844 1 98.56 209 VAL B C 1
ATOM 3825 O O . VAL B 1 209 ? -10.43 20.562 21.469 1 98.56 209 VAL B O 1
ATOM 3828 N N . LEU B 1 210 ? -11.812 18.859 21.938 1 98.69 210 LEU B N 1
ATOM 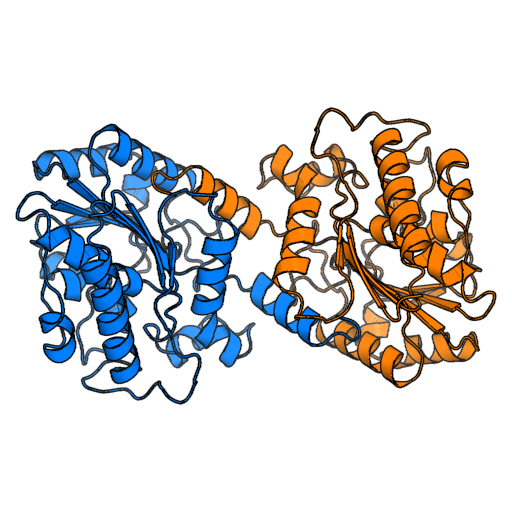3829 C CA . LEU B 1 210 ? -13.023 19.562 21.516 1 98.69 210 LEU B CA 1
ATOM 3830 C C . LEU B 1 210 ? -13.273 20.781 22.391 1 98.69 210 LEU B C 1
ATOM 3832 O O . LEU B 1 210 ? -13.68 21.844 21.891 1 98.69 210 LEU B O 1
ATOM 3836 N N . GLU B 1 211 ? -13.031 20.594 23.656 1 98.56 211 GLU B N 1
ATOM 3837 C CA . GLU B 1 211 ? -13.195 21.719 24.578 1 98.56 211 GLU B CA 1
ATOM 3838 C C . GLU B 1 211 ? -12.219 22.844 24.25 1 98.56 211 GLU B C 1
ATOM 3840 O O . GLU B 1 211 ? -12.578 24.016 24.328 1 98.56 211 GLU B O 1
ATOM 3845 N N . TRP B 1 212 ? -11.031 22.453 23.984 1 98.5 212 TRP B N 1
ATOM 3846 C CA . TRP B 1 212 ? -10.062 23.453 23.562 1 98.5 212 TRP B CA 1
ATOM 3847 C C . TRP B 1 212 ? -10.562 24.234 22.344 1 98.5 212 TRP B C 1
ATOM 3849 O O . TRP B 1 212 ? -10.516 25.453 22.328 1 98.5 212 TRP B O 1
ATOM 3859 N N . VAL B 1 213 ? -11.031 23.516 21.297 1 98.75 213 VAL B N 1
ATOM 3860 C CA . VAL B 1 213 ? -11.531 24.172 20.078 1 98.75 213 VAL B CA 1
ATOM 3861 C C . VAL B 1 213 ? -12.68 25.109 20.438 1 98.75 213 VAL B C 1
ATOM 3863 O O . VAL B 1 213 ? -12.727 26.25 19.969 1 98.75 213 VAL B O 1
ATOM 3866 N N . ARG B 1 214 ? -13.609 24.688 21.312 1 98.5 214 ARG B N 1
ATOM 3867 C CA . ARG B 1 214 ? -14.734 25.516 21.75 1 98.5 214 ARG B CA 1
ATOM 3868 C C . ARG B 1 214 ? -14.25 26.812 22.375 1 98.5 214 ARG B C 1
ATOM 3870 O O . ARG B 1 214 ? -14.82 27.875 22.125 1 98.5 214 ARG B O 1
ATOM 3877 N N . ARG B 1 215 ? -13.211 26.688 23.094 1 98.25 215 ARG B N 1
ATOM 3878 C CA . ARG B 1 215 ? -12.719 27.828 23.844 1 98.25 215 ARG B CA 1
ATOM 3879 C C . ARG B 1 215 ? -12.117 28.875 22.906 1 98.25 215 ARG B C 1
ATOM 3881 O O . ARG B 1 215 ? -12.047 30.062 23.25 1 98.25 215 ARG B O 1
ATOM 3888 N N . THR B 1 216 ? -11.617 28.453 21.75 1 98.19 216 THR B N 1
ATOM 3889 C CA . THR B 1 216 ? -11.07 29.406 20.781 1 98.19 216 THR B CA 1
ATOM 3890 C C . THR B 1 216 ? -12.18 30.297 20.234 1 98.19 216 THR B C 1
ATOM 3892 O O . THR B 1 216 ? -11.898 31.359 19.672 1 98.19 216 THR B O 1
ATOM 3895 N N . GLU B 1 217 ? -13.445 29.859 20.25 1 98.38 217 GLU B N 1
ATOM 3896 C CA . GLU B 1 217 ? -14.625 30.531 19.719 1 98.38 217 GLU B CA 1
ATOM 3897 C C . GLU B 1 217 ? -14.555 30.672 18.203 1 98.38 217 GLU B C 1
ATOM 3899 O O . GLU B 1 217 ? -15.164 31.562 17.625 1 98.38 217 GLU B O 1
ATOM 3904 N N . LYS B 1 218 ? -13.711 29.891 17.547 1 98.62 218 LYS B N 1
ATOM 3905 C CA . LYS B 1 218 ? -13.648 29.828 16.094 1 98.62 218 LYS B CA 1
ATOM 3906 C C . LYS B 1 218 ? -14.664 28.828 15.539 1 98.62 218 LYS B C 1
ATOM 3908 O O . LYS B 1 218 ? -15.055 27.891 16.234 1 98.62 218 LYS B O 1
ATOM 3913 N N . ARG B 1 219 ? -15.109 29.078 14.375 1 97.94 219 ARG B N 1
ATOM 3914 C CA . ARG B 1 219 ? -16.125 28.219 13.789 1 97.94 219 ARG B CA 1
ATOM 3915 C C . ARG B 1 219 ? -15.523 27.281 12.75 1 97.94 219 ARG B C 1
ATOM 3917 O O . ARG B 1 219 ? -16.062 26.203 12.492 1 97.94 219 ARG B O 1
ATOM 3924 N N . LYS B 1 220 ? -14.445 27.656 12.102 1 98.81 220 LYS B N 1
ATOM 3925 C CA . LYS B 1 220 ? -13.773 26.875 11.078 1 98.81 220 LYS B CA 1
ATOM 3926 C C . LYS B 1 220 ? -12.539 26.172 11.641 1 98.81 220 LYS B C 1
ATOM 3928 O O . LYS B 1 220 ? -11.797 26.75 12.438 1 98.81 220 LYS B O 1
ATOM 3933 N N . VAL B 1 221 ? -12.352 24.891 11.234 1 98.94 221 VAL B N 1
ATOM 3934 C CA . VAL B 1 221 ? -11.25 24.125 11.805 1 98.94 221 VAL B CA 1
ATOM 3935 C C . VAL B 1 221 ? -10.422 23.516 10.68 1 98.94 221 VAL B C 1
ATOM 3937 O O . VAL B 1 221 ? -10.969 23.031 9.68 1 98.94 221 VAL B O 1
ATOM 3940 N N . LEU B 1 222 ? -9.141 23.656 10.773 1 98.94 222 LEU B N 1
ATOM 3941 C CA . LEU B 1 222 ? -8.164 22.906 9.984 1 98.94 222 LEU B CA 1
ATOM 3942 C C . LEU B 1 222 ? -7.586 21.75 10.789 1 98.94 222 LEU B C 1
ATOM 3944 O O . LEU B 1 222 ? -7.297 21.891 11.977 1 98.94 222 LEU B O 1
ATOM 3948 N N . VAL B 1 223 ? -7.438 20.562 10.164 1 98.94 223 VAL B N 1
ATOM 3949 C CA . VAL B 1 223 ? -6.832 19.422 10.828 1 98.94 223 VAL B CA 1
ATOM 3950 C C . VAL B 1 223 ? -5.684 18.875 9.977 1 98.94 223 VAL B C 1
ATOM 3952 O O . VAL B 1 223 ? -5.875 18.531 8.812 1 98.94 223 VAL B O 1
ATOM 3955 N N . HIS B 1 224 ? -4.504 18.906 10.5 1 98.94 224 HIS B N 1
ATOM 3956 C CA . HIS B 1 224 ? -3.355 18.188 9.945 1 98.94 224 HIS B CA 1
ATOM 3957 C C . HIS B 1 224 ? -3.186 16.828 10.609 1 98.94 224 HIS B C 1
ATOM 3959 O O . HIS B 1 224 ? -3.078 16.734 11.836 1 98.94 224 HIS B O 1
ATOM 3965 N N . LEU B 1 225 ? -3.158 15.82 9.82 1 98.75 225 LEU B N 1
ATOM 3966 C CA . LEU B 1 225 ? -2.934 14.477 10.336 1 98.75 225 LEU B CA 1
ATOM 3967 C C . LEU B 1 225 ? -1.623 13.906 9.812 1 98.75 225 LEU B C 1
ATOM 3969 O O . LEU B 1 225 ? -1.54 13.5 8.648 1 98.75 225 LEU B O 1
ATOM 3973 N N . ASP B 1 226 ? -0.643 13.953 10.609 1 98.12 226 ASP B N 1
ATOM 3974 C CA . ASP B 1 226 ? 0.569 13.172 10.375 1 98.12 226 ASP B CA 1
ATOM 3975 C C . ASP B 1 226 ? 0.395 11.727 10.836 1 98.12 226 ASP B C 1
ATOM 3977 O O . ASP B 1 226 ? 0.172 11.477 12.023 1 98.12 226 ASP B O 1
ATOM 3981 N N . LEU B 1 227 ? 0.624 10.805 10.016 1 97.56 227 LEU B N 1
ATOM 3982 C CA . LEU B 1 227 ? 0.369 9.414 10.352 1 97.56 227 LEU B CA 1
ATOM 3983 C C . LEU B 1 227 ? 1.358 8.914 11.398 1 97.56 227 LEU B C 1
ATOM 3985 O O . LEU B 1 227 ? 1.136 7.875 12.023 1 97.56 227 LEU B O 1
ATOM 3989 N N . ASP B 1 228 ? 2.438 9.648 11.656 1 95.69 228 ASP B N 1
ATOM 3990 C CA . ASP B 1 228 ? 3.439 9.188 12.609 1 95.69 228 ASP B CA 1
ATOM 3991 C C . ASP B 1 228 ? 2.941 9.336 14.047 1 95.69 228 ASP B C 1
ATOM 3993 O O . ASP B 1 228 ? 3.564 8.836 14.984 1 95.69 228 ASP B O 1
ATOM 3997 N N . CYS B 1 229 ? 1.787 10.023 14.227 1 96.5 229 CYS B N 1
ATOM 3998 C CA . CYS B 1 229 ? 1.261 10.172 15.578 1 96.5 229 CYS B CA 1
ATOM 3999 C C . CYS B 1 229 ? 0.525 8.914 16.016 1 96.5 229 CYS B C 1
ATOM 4001 O O . CYS B 1 229 ? 0.207 8.758 17.203 1 96.5 229 CYS B O 1
ATOM 4003 N N . LEU B 1 230 ? 0.271 8.031 15.125 1 96.81 230 LEU B N 1
ATOM 4004 C CA . LEU B 1 230 ? -0.51 6.84 15.414 1 96.81 230 LEU B CA 1
ATOM 4005 C C . LEU B 1 230 ? 0.355 5.773 16.078 1 96.81 230 LEU B C 1
ATOM 4007 O O . LEU B 1 230 ? 1.539 5.641 15.766 1 96.81 230 LEU B O 1
ATOM 4011 N N . ASP B 1 231 ? -0.26 5.055 17 1 96.31 231 ASP B N 1
ATOM 4012 C CA . ASP B 1 231 ? 0.398 3.871 17.547 1 96.31 231 ASP B CA 1
ATOM 4013 C C . ASP B 1 231 ? 0.708 2.857 16.453 1 96.31 231 ASP B C 1
ATOM 4015 O O . ASP B 1 231 ? -0.172 2.496 15.664 1 96.31 231 ASP B O 1
ATOM 4019 N N . PRO B 1 232 ? 1.935 2.422 16.375 1 94.44 232 PRO B N 1
ATOM 4020 C CA . PRO B 1 232 ? 2.32 1.512 15.289 1 94.44 232 PRO B CA 1
ATOM 4021 C C . PRO B 1 232 ? 1.576 0.18 15.344 1 94.44 232 PRO B C 1
ATOM 4023 O O . PRO B 1 232 ? 1.521 -0.542 14.344 1 94.44 232 PRO B O 1
ATOM 4026 N N . ASN B 1 233 ? 1.018 -0.19 16.469 1 93.5 233 ASN B N 1
ATOM 4027 C CA . ASN B 1 233 ? 0.206 -1.399 16.562 1 93.5 233 ASN B CA 1
ATOM 4028 C C . ASN B 1 233 ? -1.105 -1.249 15.789 1 93.5 233 ASN B C 1
ATOM 4030 O O . ASN B 1 233 ? -1.733 -2.244 15.43 1 93.5 233 ASN B O 1
ATOM 4034 N N . ASP B 1 234 ? -1.504 0.02 15.586 1 95.44 234 ASP B N 1
ATOM 4035 C CA . ASP B 1 234 ? -2.746 0.277 14.867 1 95.44 234 ASP B CA 1
ATOM 4036 C C . ASP B 1 234 ? -2.477 0.53 13.383 1 95.44 234 ASP B C 1
ATOM 4038 O O . ASP B 1 234 ? -3.25 0.101 12.523 1 95.44 234 ASP B O 1
ATOM 4042 N N . LEU B 1 235 ? -1.435 1.205 13.062 1 96.06 235 LEU B N 1
ATOM 4043 C CA . LEU B 1 235 ? -1.058 1.534 11.695 1 96.06 235 LEU B CA 1
ATOM 4044 C C . LEU B 1 235 ? 0.433 1.838 11.594 1 96.06 235 LEU B C 1
ATOM 4046 O O . LEU B 1 235 ? 0.923 2.771 12.234 1 96.06 235 LEU B O 1
ATOM 4050 N N . ARG B 1 236 ? 1.103 1.091 10.805 1 93.62 236 ARG B N 1
ATOM 4051 C CA . ARG B 1 236 ? 2.549 1.237 10.68 1 93.62 236 ARG B CA 1
ATOM 4052 C C . ARG B 1 236 ? 2.938 1.72 9.289 1 93.62 236 ARG B C 1
ATOM 4054 O O . ARG B 1 236 ? 3.461 0.947 8.484 1 93.62 236 ARG B O 1
ATOM 4061 N N . LEU B 1 237 ? 2.77 3.004 9.008 1 95.06 237 LEU B N 1
ATOM 4062 C CA . LEU B 1 237 ? 3.078 3.578 7.707 1 95.06 237 LEU B CA 1
ATOM 4063 C C . LEU B 1 237 ? 3.926 4.84 7.855 1 95.06 237 LEU B C 1
ATOM 4065 O O . LEU B 1 237 ? 4.051 5.621 6.91 1 95.06 237 LEU B O 1
ATOM 4069 N N . ALA B 1 238 ? 4.484 5.035 9.023 1 93.25 238 ALA B N 1
ATOM 4070 C CA . ALA B 1 238 ? 5.363 6.172 9.266 1 93.25 238 ALA B CA 1
ATOM 4071 C C . ALA B 1 238 ? 6.828 5.746 9.25 1 93.25 238 ALA B C 1
ATOM 4073 O O . ALA B 1 238 ? 7.133 4.551 9.211 1 93.25 238 ALA B O 1
ATOM 4074 N N . VAL B 1 239 ? 7.707 6.684 9.203 1 91.38 239 VAL B N 1
ATOM 4075 C CA . VAL B 1 239 ? 9.141 6.43 9.164 1 91.38 239 VAL B CA 1
ATOM 4076 C C . VAL B 1 239 ? 9.586 5.734 10.453 1 91.38 239 VAL B C 1
ATOM 4078 O O . VAL B 1 239 ? 10.281 4.719 10.414 1 91.38 239 VAL B O 1
ATOM 4081 N N . THR B 1 240 ? 9.078 6.312 11.539 1 84.5 240 THR B N 1
ATOM 4082 C CA . THR B 1 240 ? 9.43 5.715 12.82 1 84.5 240 THR B CA 1
ATOM 4083 C C . THR B 1 240 ? 8.211 5.031 13.445 1 84.5 240 THR B C 1
ATOM 4085 O O . THR B 1 240 ? 7.078 5.27 13.023 1 84.5 240 THR B O 1
ATOM 4088 N N . SER B 1 241 ? 8.453 4.055 14.328 1 83.5 241 SER B N 1
ATOM 4089 C CA . SER B 1 241 ? 7.402 3.295 14.992 1 83.5 241 SER B CA 1
ATOM 4090 C C . SER B 1 241 ? 7.465 3.475 16.516 1 83.5 241 SER B C 1
ATOM 4092 O O . SER B 1 241 ? 7.547 2.494 17.25 1 83.5 241 SER B O 1
ATOM 4094 N N . ASP B 1 242 ? 7.312 4.711 16.875 1 86.44 242 ASP B N 1
ATOM 4095 C CA . ASP B 1 242 ? 7.363 4.977 18.312 1 86.44 242 ASP B CA 1
ATOM 4096 C C . ASP B 1 242 ? 6.074 4.535 18.984 1 86.44 242 ASP B C 1
ATOM 4098 O O . ASP B 1 242 ? 4.98 4.906 18.562 1 86.44 242 ASP B O 1
ATOM 4102 N N . PRO B 1 243 ? 6.211 3.775 20.078 1 91 243 PRO B N 1
ATOM 4103 C CA . PRO B 1 243 ? 5.012 3.266 20.75 1 91 243 PRO B CA 1
ATOM 4104 C C . PRO B 1 243 ? 4.242 4.355 21.484 1 91 243 PRO B C 1
ATOM 4106 O O . PRO B 1 243 ? 4.711 5.492 21.578 1 91 243 PRO B O 1
ATOM 4109 N N . ASN B 1 244 ? 3.059 4.023 21.922 1 93.06 244 ASN B N 1
ATOM 4110 C CA . ASN B 1 244 ? 2.215 4.859 22.781 1 93.06 244 ASN B CA 1
ATOM 4111 C C . ASN B 1 244 ? 1.729 6.102 22.047 1 93.06 244 ASN B C 1
ATOM 4113 O O . ASN B 1 244 ? 1.618 7.176 22.625 1 93.06 244 ASN B O 1
ATOM 4117 N N . GLY B 1 245 ? 1.527 5.93 20.75 1 96.12 245 GLY B N 1
ATOM 4118 C CA . GLY B 1 245 ? 0.897 6.988 19.969 1 96.12 245 GLY B CA 1
ATOM 4119 C C . GLY B 1 245 ? -0.616 6.98 20.078 1 96.12 245 GLY B C 1
ATOM 4120 O O . GLY B 1 245 ? -1.186 6.258 20.891 1 96.12 245 GLY B O 1
ATOM 4121 N N . LEU B 1 246 ? -1.245 7.871 19.344 1 97.31 246 LEU B N 1
ATOM 4122 C CA . LEU B 1 246 ? -2.701 7.91 19.266 1 97.31 246 LEU B CA 1
ATOM 4123 C C . LEU B 1 246 ? -3.25 6.617 18.672 1 97.31 246 LEU B C 1
ATOM 4125 O O . LEU B 1 246 ? -2.662 6.059 17.734 1 97.31 246 LEU B O 1
ATOM 4129 N N . ARG B 1 247 ? -4.32 6.156 19.266 1 96.94 247 ARG B N 1
ATOM 4130 C CA . ARG B 1 247 ? -5.031 5.039 18.656 1 96.94 247 ARG B CA 1
ATOM 4131 C C . ARG B 1 247 ? -5.715 5.469 17.359 1 96.94 247 ARG B C 1
ATOM 4133 O O . ARG B 1 247 ? -6.203 6.598 17.266 1 96.94 247 ARG B O 1
ATOM 4140 N N . LEU B 1 248 ? -5.754 4.605 16.438 1 96.81 248 LEU B N 1
ATOM 4141 C CA . LEU B 1 248 ? -6.402 4.875 15.164 1 96.81 248 LEU B CA 1
ATOM 4142 C C . LEU B 1 248 ? -7.848 5.312 15.367 1 96.81 248 LEU B C 1
ATOM 4144 O O . LEU B 1 248 ? -8.305 6.273 14.742 1 96.81 248 LEU B O 1
ATOM 4148 N N . GLU B 1 249 ? -8.547 4.613 16.188 1 95.75 249 GLU B N 1
ATOM 4149 C CA . GLU B 1 249 ? -9.945 4.934 16.469 1 95.75 249 GLU B CA 1
ATOM 4150 C C . GLU B 1 249 ? -10.078 6.312 17.094 1 95.75 249 GLU B C 1
ATOM 4152 O O . GLU B 1 249 ? -11.039 7.035 16.828 1 95.75 249 GLU B O 1
ATOM 4157 N N . THR B 1 250 ? -9.148 6.637 18 1 97.94 250 THR B N 1
ATOM 4158 C CA . THR B 1 250 ? -9.156 7.953 18.625 1 97.94 250 THR B CA 1
ATOM 4159 C C . THR B 1 250 ? -9.062 9.055 17.578 1 97.94 250 THR B C 1
ATOM 4161 O O . THR B 1 250 ? -9.836 10.016 17.609 1 97.94 250 THR B O 1
ATOM 4164 N N . VAL B 1 251 ? -8.133 8.891 16.625 1 98.25 251 VAL B N 1
ATOM 4165 C CA . VAL B 1 251 ? -7.918 9.875 15.578 1 98.25 251 VAL B CA 1
ATOM 4166 C C . VAL B 1 251 ? -9.172 9.992 14.711 1 98.25 251 VAL B C 1
ATOM 4168 O O . VAL B 1 251 ? -9.648 11.102 14.445 1 98.25 251 VAL B O 1
ATOM 4171 N N . SER B 1 252 ? -9.688 8.875 14.312 1 97.5 252 SER B N 1
ATOM 4172 C CA . SER B 1 252 ? -10.883 8.852 13.477 1 97.5 252 SER B CA 1
ATOM 4173 C C . SER B 1 252 ? -12.062 9.523 14.18 1 97.5 252 SER B C 1
ATOM 4175 O O . SER B 1 252 ? -12.742 10.367 13.594 1 97.5 252 SER B O 1
ATOM 4177 N N . ASN B 1 253 ? -12.297 9.18 15.391 1 97.69 253 ASN B N 1
ATOM 4178 C CA . ASN B 1 253 ? -13.383 9.75 16.172 1 97.69 253 ASN B CA 1
ATOM 4179 C C . ASN B 1 253 ? -13.203 11.258 16.375 1 97.69 253 ASN B C 1
ATOM 4181 O O . ASN B 1 253 ? -14.156 12.023 16.234 1 97.69 253 ASN B O 1
ATOM 4185 N N . LEU B 1 254 ? -12.008 11.609 16.719 1 98.62 254 LEU B N 1
ATOM 4186 C CA . LEU B 1 254 ? -11.719 13.016 16.984 1 98.62 254 LEU B CA 1
ATOM 4187 C C . LEU B 1 254 ? -12.039 13.875 15.773 1 98.62 254 LEU B C 1
ATOM 4189 O O . LEU B 1 254 ? -12.719 14.898 15.891 1 98.62 254 LEU B O 1
ATOM 4193 N N . ILE B 1 255 ? -11.586 13.469 14.594 1 98.81 255 ILE B N 1
ATOM 4194 C CA . ILE B 1 255 ? -11.789 14.25 13.383 1 98.81 255 ILE B CA 1
ATOM 4195 C C . ILE B 1 255 ? -13.273 14.289 13.039 1 98.81 255 ILE B C 1
ATOM 4197 O O . ILE B 1 255 ? -13.805 15.336 12.656 1 98.81 255 ILE B O 1
ATOM 4201 N N . ARG B 1 256 ? -13.969 13.219 13.211 1 98.38 256 ARG B N 1
ATOM 4202 C CA . ARG B 1 256 ? -15.406 13.18 12.953 1 98.38 256 ARG B CA 1
ATOM 4203 C C . ARG B 1 256 ? -16.156 14.086 13.922 1 98.38 256 ARG B C 1
ATOM 4205 O O . ARG B 1 256 ? -17.094 14.781 13.523 1 98.38 256 ARG B O 1
ATOM 4212 N N . GLU B 1 257 ? -15.766 13.984 15.18 1 98.62 257 GLU B N 1
ATOM 4213 C CA . GLU B 1 257 ? -16.391 14.828 16.188 1 98.62 257 GLU B CA 1
ATOM 4214 C C . GLU B 1 257 ? -16.172 16.312 15.891 1 98.62 257 GLU B C 1
ATOM 4216 O O . GLU B 1 257 ? -17.078 17.125 16.047 1 98.62 257 GLU B O 1
ATOM 4221 N N . ILE B 1 258 ? -14.961 16.656 15.477 1 98.75 258 ILE B N 1
ATOM 4222 C CA . ILE B 1 258 ? -14.672 18.031 15.086 1 98.75 258 ILE B CA 1
ATOM 4223 C C . ILE B 1 258 ? -15.586 18.438 13.938 1 98.75 258 ILE B C 1
ATOM 4225 O O . ILE B 1 258 ? -16.219 19.5 13.992 1 98.75 258 ILE B O 1
ATOM 4229 N N . ALA B 1 259 ? -15.742 17.594 12.945 1 98.69 259 ALA B N 1
ATOM 4230 C CA . ALA B 1 259 ? -16.531 17.891 11.766 1 98.69 259 ALA B CA 1
ATOM 4231 C C . ALA B 1 259 ? -18.016 17.984 12.109 1 98.69 259 ALA B C 1
ATOM 4233 O O . ALA B 1 259 ? -18.781 18.656 11.414 1 98.69 259 ALA B O 1
ATOM 4234 N N . ALA B 1 260 ? -18.453 17.281 13.109 1 98.19 260 ALA B N 1
ATOM 4235 C CA . ALA B 1 260 ? -19.844 17.297 13.531 1 98.19 260 ALA B CA 1
ATOM 4236 C C . ALA B 1 260 ? -20.203 18.578 14.258 1 98.19 260 ALA B C 1
ATOM 4238 O O . ALA B 1 260 ? -21.344 19.062 14.18 1 98.19 260 ALA B O 1
ATOM 4239 N N . GLU B 1 261 ? -19.25 19.125 14.945 1 98.44 261 GLU B N 1
ATOM 4240 C CA . GLU B 1 261 ? -19.547 20.266 15.805 1 98.44 261 GLU B CA 1
ATOM 4241 C C . GLU B 1 261 ? -19.109 21.578 15.148 1 98.44 261 GLU B C 1
ATOM 4243 O O . GLU B 1 261 ? -19.703 22.625 15.391 1 98.44 261 GLU B O 1
ATOM 4248 N N . PHE B 1 262 ? -18.062 21.578 14.375 1 98.69 262 PHE B N 1
ATOM 4249 C CA . PHE B 1 262 ? -17.5 22.75 13.727 1 98.69 262 PHE B CA 1
ATOM 4250 C C . PHE B 1 262 ? -17.469 22.578 12.211 1 98.69 262 PHE B C 1
ATOM 4252 O O . PHE B 1 262 ? -17.812 21.5 11.703 1 98.69 262 PHE B O 1
ATOM 4259 N N . GLU B 1 263 ? -17.141 23.625 11.469 1 98.69 263 GLU B N 1
ATOM 4260 C CA . GLU B 1 263 ? -16.969 23.5 10.023 1 98.69 263 GLU B CA 1
ATOM 4261 C C . GLU B 1 263 ? -15.547 23.109 9.672 1 98.69 263 GLU B C 1
ATOM 4263 O O . GLU B 1 263 ? -14.641 23.953 9.688 1 98.69 263 GLU B O 1
ATOM 4268 N N . LEU B 1 264 ? -15.344 21.859 9.406 1 98.81 264 LEU B N 1
ATOM 4269 C CA . LEU B 1 264 ? -14.039 21.406 8.945 1 98.81 264 LEU B CA 1
ATOM 4270 C C . LEU B 1 264 ? -13.766 21.875 7.52 1 98.81 264 LEU B C 1
ATOM 4272 O O . LEU B 1 264 ? -14.367 21.359 6.57 1 98.81 264 LEU B O 1
ATOM 4276 N N . VAL B 1 265 ? -12.82 22.812 7.352 1 98.81 265 VAL B N 1
ATOM 4277 C CA . VAL B 1 265 ? -12.641 23.406 6.031 1 98.81 265 VAL B CA 1
ATOM 4278 C C . VAL B 1 265 ? -11.336 22.906 5.414 1 98.81 265 VAL B C 1
ATOM 4280 O O . VAL B 1 265 ? -11.117 23.047 4.207 1 98.81 265 VAL B O 1
ATOM 4283 N N . GLY B 1 266 ? -10.445 22.375 6.18 1 98.81 266 GLY B N 1
ATOM 4284 C CA . GLY B 1 266 ? -9.18 21.844 5.715 1 98.81 266 GLY B CA 1
ATOM 4285 C C . GLY B 1 266 ? -8.789 20.547 6.406 1 98.81 266 GLY B C 1
ATOM 4286 O O . GLY B 1 266 ? -8.875 20.438 7.633 1 98.81 266 GLY B O 1
ATOM 4287 N N . LEU B 1 267 ? -8.422 19.562 5.691 1 98.88 267 LEU B N 1
ATOM 4288 C CA . LEU B 1 267 ? -7.906 18.297 6.207 1 98.88 267 LEU B CA 1
ATOM 4289 C C . LEU B 1 267 ? -6.715 17.812 5.387 1 98.88 267 LEU B C 1
ATOM 4291 O O . LEU B 1 267 ? -6.797 17.734 4.156 1 98.88 267 LEU B O 1
ATOM 4295 N N . THR B 1 268 ? -5.637 17.578 6.031 1 98.88 268 THR B N 1
ATOM 4296 C CA . THR B 1 268 ? -4.453 17.016 5.402 1 98.88 268 THR B CA 1
ATOM 4297 C C . THR B 1 268 ? -4.117 15.648 6.016 1 98.88 268 THR B C 1
ATOM 4299 O O . THR B 1 268 ? -4.16 15.484 7.234 1 98.88 268 THR B O 1
ATOM 4302 N N . VAL B 1 269 ? -3.912 14.68 5.199 1 98.81 269 VAL B N 1
ATOM 4303 C CA . VAL B 1 269 ? -3.264 13.438 5.609 1 98.81 269 VAL B CA 1
ATOM 4304 C C . VAL B 1 269 ? -1.842 13.391 5.051 1 98.81 269 VAL B C 1
ATOM 4306 O O . VAL B 1 269 ? -1.636 13.539 3.846 1 98.81 269 VAL B O 1
ATOM 4309 N N . ALA B 1 270 ? -0.847 13.203 5.984 1 98.31 270 ALA B N 1
ATOM 4310 C CA . ALA B 1 270 ? 0.54 13.32 5.543 1 98.31 270 ALA B CA 1
ATOM 4311 C C . ALA B 1 270 ? 1.412 12.242 6.172 1 98.31 270 ALA B C 1
ATOM 4313 O O . ALA B 1 270 ? 0.966 11.516 7.062 1 98.31 270 ALA B O 1
ATOM 4314 N N . GLU B 1 271 ? 2.547 12.078 5.574 1 97.19 271 GLU B N 1
ATOM 4315 C CA . GLU B 1 271 ? 3.715 11.32 6.008 1 97.19 271 GLU B CA 1
ATOM 4316 C C . GLU B 1 271 ? 3.439 9.82 5.984 1 97.19 271 GLU B C 1
ATOM 4318 O O . GLU B 1 271 ? 3.809 9.102 6.914 1 97.19 271 GLU B O 1
ATOM 4323 N N . PRO B 1 272 ? 2.764 9.359 5 1 97.31 272 PRO B N 1
ATOM 4324 C CA . PRO B 1 272 ? 2.773 7.914 4.789 1 97.31 272 PRO B CA 1
ATOM 4325 C C . PRO B 1 272 ? 4.066 7.418 4.148 1 97.31 272 PRO B C 1
ATOM 4327 O O . PRO B 1 272 ? 4.488 7.941 3.111 1 97.31 272 PRO B O 1
ATOM 4330 N N . VAL B 1 273 ? 4.703 6.508 4.754 1 96.12 273 VAL B N 1
ATOM 4331 C CA . VAL B 1 273 ? 5.82 5.816 4.121 1 96.12 273 VAL B CA 1
ATOM 4332 C C . VAL B 1 273 ? 5.52 4.324 4.023 1 96.12 273 VAL B C 1
ATOM 4334 O O . VAL B 1 273 ? 5.793 3.566 4.957 1 96.12 273 VAL B O 1
ATOM 4337 N N . PRO B 1 274 ? 4.98 3.916 2.879 1 96.38 274 PRO B N 1
ATOM 4338 C CA . PRO B 1 274 ? 4.594 2.51 2.73 1 96.38 274 PRO B CA 1
ATOM 4339 C C . PRO B 1 274 ? 5.766 1.617 2.324 1 96.38 274 PRO B C 1
ATOM 4341 O O . PRO B 1 274 ? 5.891 1.255 1.15 1 96.38 274 PRO B O 1
ATOM 4344 N N . ARG B 1 275 ? 6.551 1.2 3.248 1 95.75 275 ARG B N 1
ATOM 4345 C CA . ARG B 1 275 ? 7.801 0.484 3.02 1 95.75 275 ARG B CA 1
ATOM 4346 C C . ARG B 1 275 ? 7.566 -0.777 2.195 1 95.75 275 ARG B C 1
ATOM 4348 O O . ARG B 1 275 ? 8.258 -1.014 1.203 1 95.75 275 ARG B O 1
ATOM 4355 N N . GLU B 1 276 ? 6.57 -1.569 2.633 1 96.38 276 GLU B N 1
ATOM 4356 C CA . GLU B 1 276 ? 6.312 -2.824 1.932 1 96.38 276 GLU B CA 1
ATOM 4357 C C . GLU B 1 276 ? 5.852 -2.57 0.5 1 96.38 276 GLU B C 1
ATOM 4359 O O . GLU B 1 276 ? 6.152 -3.355 -0.402 1 96.38 276 GLU B O 1
ATOM 4364 N N . VAL B 1 277 ? 5.113 -1.492 0.298 1 97.44 277 VAL B N 1
ATOM 4365 C CA . VAL B 1 277 ? 4.652 -1.116 -1.035 1 97.44 277 VAL B CA 1
ATOM 4366 C C . VAL B 1 277 ? 5.848 -0.707 -1.897 1 97.44 277 VAL B C 1
ATOM 4368 O O . VAL B 1 277 ? 5.895 -1.019 -3.09 1 97.44 277 VAL B O 1
ATOM 4371 N N . CYS B 1 278 ? 6.801 0.004 -1.313 1 96.62 278 CYS B N 1
ATOM 4372 C CA . CYS B 1 278 ? 8.031 0.356 -2.021 1 96.62 278 CYS B CA 1
ATOM 4373 C C . CYS B 1 278 ? 8.766 -0.893 -2.486 1 96.62 278 CYS B C 1
ATOM 4375 O O . CYS B 1 278 ? 9.188 -0.976 -3.641 1 96.62 278 CYS B O 1
ATOM 4377 N N . LYS B 1 279 ? 8.914 -1.804 -1.582 1 96.38 279 LYS B N 1
ATOM 4378 C CA . LYS B 1 279 ? 9.617 -3.045 -1.892 1 96.38 279 LYS B CA 1
ATOM 4379 C C . LYS B 1 279 ? 8.891 -3.828 -2.984 1 96.38 279 LYS B C 1
ATOM 4381 O O . LYS B 1 279 ? 9.523 -4.367 -3.893 1 96.38 279 LYS B O 1
ATOM 4386 N N . LEU B 1 280 ? 7.566 -3.9 -2.873 1 97.5 280 LEU B N 1
ATOM 4387 C CA . LEU B 1 280 ? 6.758 -4.602 -3.863 1 97.5 280 LEU B CA 1
ATOM 4388 C C . LEU B 1 280 ? 6.902 -3.959 -5.238 1 97.5 280 LEU B C 1
ATOM 4390 O O . LEU B 1 280 ? 7.012 -4.66 -6.246 1 97.5 280 LEU B O 1
ATOM 4394 N N . ARG B 1 281 ? 6.852 -2.643 -5.277 1 96.5 281 ARG B N 1
ATOM 4395 C CA . ARG B 1 281 ? 7.023 -1.918 -6.535 1 96.5 281 ARG B CA 1
ATOM 4396 C C . ARG B 1 281 ? 8.359 -2.26 -7.188 1 96.5 281 ARG B C 1
ATOM 4398 O O . ARG B 1 281 ? 8.43 -2.457 -8.398 1 96.5 281 ARG B O 1
ATOM 4405 N N . ARG B 1 282 ? 9.375 -2.27 -6.375 1 94.5 282 ARG B N 1
ATOM 4406 C CA . ARG B 1 282 ? 10.695 -2.621 -6.887 1 94.5 282 ARG B CA 1
ATOM 4407 C C . ARG B 1 282 ? 10.703 -4.035 -7.453 1 94.5 282 ARG B C 1
ATOM 4409 O O . ARG B 1 282 ? 11.242 -4.273 -8.539 1 94.5 282 ARG B O 1
ATOM 4416 N N . LEU B 1 283 ? 10.148 -4.961 -6.723 1 96.5 283 LEU B N 1
ATOM 4417 C CA . LEU B 1 283 ? 10.062 -6.336 -7.199 1 96.5 283 LEU B CA 1
ATOM 4418 C C . LEU B 1 283 ? 9.352 -6.398 -8.547 1 96.5 283 LEU B C 1
ATOM 4420 O O . LEU B 1 283 ? 9.891 -6.953 -9.508 1 96.5 283 LEU B O 1
ATOM 4424 N N . LEU B 1 284 ? 8.156 -5.785 -8.633 1 97.88 284 LEU B N 1
ATOM 4425 C CA . LEU B 1 284 ? 7.344 -5.836 -9.844 1 97.88 284 LEU B CA 1
ATOM 4426 C C . LEU B 1 284 ? 8.07 -5.18 -11.016 1 97.88 284 LEU B C 1
ATOM 4428 O O . LEU B 1 284 ? 8.039 -5.691 -12.133 1 97.88 284 LEU B O 1
ATOM 4432 N N . GLY B 1 285 ? 8.727 -4.105 -10.742 1 94.94 285 GLY B N 1
ATOM 4433 C CA . GLY B 1 285 ? 9.43 -3.375 -11.781 1 94.94 285 GLY B CA 1
ATOM 4434 C C . GLY B 1 285 ? 10.578 -4.16 -12.391 1 94.94 285 GLY B C 1
ATOM 4435 O O . GLY B 1 285 ? 10.977 -3.904 -13.523 1 94.94 285 GLY B O 1
ATOM 4436 N N . GLY B 1 286 ? 11.102 -5.102 -11.648 1 94.44 286 GLY B N 1
ATOM 4437 C CA . GLY B 1 286 ? 12.234 -5.875 -12.117 1 94.44 286 GLY B CA 1
ATOM 4438 C C . GLY B 1 286 ? 11.836 -7.191 -12.758 1 94.44 286 GLY B C 1
ATOM 4439 O O . GLY B 1 286 ? 12.688 -7.922 -13.266 1 94.44 286 GLY B O 1
ATOM 4440 N N . LEU B 1 287 ? 10.609 -7.531 -12.703 1 96.81 287 LEU B N 1
ATOM 4441 C CA . LEU B 1 287 ? 10.164 -8.828 -13.203 1 96.81 287 LEU B CA 1
ATOM 4442 C C . LEU B 1 287 ? 9.875 -8.766 -14.695 1 96.81 287 LEU B C 1
ATOM 4444 O O . LEU B 1 287 ? 9.281 -7.805 -15.18 1 96.81 287 LEU B O 1
ATOM 4448 N N . PRO B 1 288 ? 10.305 -9.797 -15.375 1 95.19 288 PRO B N 1
ATOM 4449 C CA . PRO B 1 288 ? 9.906 -9.891 -16.781 1 95.19 288 PRO B CA 1
ATOM 4450 C C . PRO B 1 288 ? 8.391 -10.008 -16.953 1 95.19 288 PRO B C 1
ATOM 4452 O O . PRO B 1 288 ? 7.699 -10.508 -16.062 1 95.19 288 PRO B O 1
ATOM 4455 N N . LEU B 1 289 ? 7.824 -9.492 -18.062 1 91.94 289 LEU B N 1
ATOM 4456 C CA . LEU B 1 289 ? 6.426 -9.57 -18.453 1 91.94 289 LEU B CA 1
ATOM 4457 C C . LEU B 1 289 ? 5.578 -8.578 -17.672 1 91.94 289 LEU B C 1
ATOM 4459 O O . LEU B 1 289 ? 4.391 -8.406 -17.953 1 91.94 289 LEU B O 1
ATOM 4463 N N . ILE B 1 290 ? 6.152 -8.055 -16.578 1 91.38 290 ILE B N 1
ATOM 4464 C CA . ILE B 1 290 ? 5.387 -7.078 -15.805 1 91.38 290 ILE B CA 1
ATOM 4465 C C . ILE B 1 290 ? 5.668 -5.672 -16.328 1 91.38 290 ILE B C 1
ATOM 4467 O O . ILE B 1 290 ? 6.816 -5.328 -16.625 1 91.38 290 ILE B O 1
#

Sequence (580 aa):
MTEALRLIFPQWQGADSAGISHYLTDLHPTEAAQGYHLGSQLLFWLASRTDAPTETVPVSLDLEDTKTENGIFAYQAIKRQLRGALDIVSRRAPKKITTLGGECSVSVVPFSYLISQYPGDVALVWLDAHPDLTLPHEDYTGFHAMALAALLGKGDPGLVDLLPGKIDPSCALLVGMHSAASQEDIKRPERFGVQVVSAADANNNTQKVLEWVRRTEKRKVLVHLDLDCLDPNDLRLAVTSDPNGLRLETVSNLIREIAAEFELVGLTVAEPVPREVCKLRRLLGGLPLIMTEALRLIFPQWQGADSAGISHYLTDLHPTEAAQGYHLGSQLLFWLASRTDAPTETVPVSLDLEDTKTENGIFAYQAIKRQLRGALDIVSRRAPKKITTLGGECSVSVVPFSYLISQYPGDVALVWLDAHPDLTLPHEDYTGFHAMALAALLGKGDPGLVDLLPGKIDPSCALLVGMHSAASQEDIKRPERFGVQVVSAADANNNTQKVLEWVRRTEKRKVLVHLDLDCLDPNDLRLAVTSDPNGLRLETVSNLIREIAAEFELVGLTVAEPVPREVCKLRRLLGGLPLI

Foldseek 3Di:
DAAEEEEQEQEQQLAQLVVQCVLQVVDDSLCSSSLLNVQLVVCVVPDDDDPHHYDYQDADSDPVQFDFDQQATSVVRVLSSLVSVLVVCVVVVYQFYEYRYRAQLSQQAVVLSNCLVPPLQEAEEEEDQFDLCDEGPPPGRRNSSVNLVLLQLGYDCSRSVSGNHHDPLLRYEYEQHDPPDDPCRVCRSVVSNHYYHHLVRLQVPVVVVVVSNVVSVHQEYAYEDEPQQEQVVQPPFASDRDHSGHHPVSVVVNVVVCVVRGPYRYYYYYHGRPSVVSVVVVVVVPDPPD/DAAEEEEQAQEQQLAQLVVQCVLQVVDDSLCSSSLLNVQLVVCVVPDDDDPHHYDYQDADSDPVQFDFDQQATSVVRVLSSLVSVLVVCVVVVYQFYEYSYRAQLSQQAVVLSNCLVPPLQEAEEEEDQFDLCDEGPPPGRRNSSVNLVLLQQGYDCSRSVSGNHHDPLLRYEYEQHDPPDDPCRVCRSVVSNHYYHHLVRLQVPVVVVVVSNVVSVHQEYAYEDEPQQEQVVQPPFASDHDHSGHHPVSVVVNVVVCVVRGPYRYYYYYHGRHSVVSVVVVVVVPDPPD

Secondary structure (DSSP, 8-state):
-EEEEEEEE---TTS-HHHHHHH-TTS-HHHHHTHHHHHHHHHHHHSPP-SS-EEE------TT----BTTBTTHHHHHHHHHHHHHHHHHH-EEEEEEEESSGGGGHHHHHHHHHHSTT-EEEEEE-SS-----TTSS---GGGGHHHHHTT-S-HHHHTT-S----GGGEEEEEE-TTS-HHHHHHHHHHT-EEEEHHHHHH-THHHHHHHHHHT-SEEEEEEEGGGB-TTT---SS---SS-B-HHHHHHHHHHHHHHSEEEEEEEE----HHHHHHHHHHHHSTT-/-EEEEEEEE---TTS-HHHHHHH-TTS-HHHHHTHHHHHHHHHHHHSPP-SS-EEE------TT----BTTBTTHHHHHHHHHHHHHHHHHH-EEEEEEEESSGGGGHHHHHHHHHHSTT-EEEEEE-SS-----TTSS---GGGGHHHHHTT-S-HHHHTT-S----GGGEEEEEE-TTS-HHHHHHHHHHT-EEEEHHHHHH-THHHHHHHHHHT-SEEEEEEEGGGB-TTT---SS---SS-B-HHHHHHHHHHHHHHSEEEEEEEE----HHHHHHHHHHHHSTT-

Organism: Giardia muris (NCBI:txid5742)

InterPro domains:
  IPR006035 Ureohydrolase [PF00491] (76-274)
  IPR006035 Ureohydrolase [PS51409] (1-290)
  IPR006035 Ureohydrolase [PTHR43782] (68-275)
  IPR023696 Ureohydrolase domain superfamily [SSF52768] (42-275)

Solvent-accessible surface area (backbone atoms only — not comparable to full-atom values): 28672 Å² total; per-residue (Å²): 120,34,73,39,32,36,36,37,28,39,42,28,56,35,50,37,46,71,65,47,28,69,62,34,73,91,42,57,61,68,54,33,38,41,24,20,27,54,21,9,51,48,46,58,70,53,41,58,90,67,89,48,56,73,46,69,41,70,60,84,85,58,80,80,60,49,58,68,44,83,38,21,30,10,32,68,52,52,50,51,34,48,52,43,40,43,52,51,48,63,72,47,41,46,68,20,40,28,34,32,15,0,36,55,38,56,46,38,49,64,49,14,48,52,36,49,76,35,73,92,31,56,30,36,41,39,34,19,34,60,73,22,62,49,46,59,67,50,97,62,34,26,41,26,40,21,23,54,24,33,35,54,66,41,59,51,63,88,57,40,69,71,48,75,20,61,48,58,37,81,37,33,36,38,30,16,42,37,86,80,47,50,74,66,54,64,49,39,39,61,76,62,49,31,50,75,42,42,10,65,54,40,57,73,38,53,58,64,59,52,51,52,49,58,70,61,70,38,55,32,34,34,38,41,36,35,46,53,11,30,16,37,91,66,43,70,32,24,79,61,71,57,71,74,24,22,45,58,66,46,55,52,49,43,55,42,52,45,47,72,76,36,46,63,35,33,41,30,45,18,31,31,31,48,59,58,57,53,49,48,34,52,53,43,66,64,37,78,86,77,119,34,73,38,31,36,35,38,29,38,41,28,54,36,49,36,48,71,65,47,27,69,62,33,72,91,42,56,60,68,53,33,36,40,24,18,28,54,20,10,51,49,44,56,70,53,41,57,90,67,89,48,56,74,47,68,40,70,62,84,85,58,81,79,60,48,58,67,44,85,39,23,29,10,32,68,52,51,50,52,35,48,52,44,40,45,52,51,48,64,72,47,42,46,68,21,41,30,34,32,14,0,35,56,38,56,46,39,48,65,48,14,46,52,36,49,76,36,73,92,30,54,30,37,42,40,34,19,33,60,73,22,62,50,46,59,67,48,96,62,33,26,42,25,41,21,24,54,23,34,34,52,65,41,60,52,64,88,57,42,69,71,49,75,20,62,47,59,36,81,35,34,36,39,31,15,41,39,88,81,48,50,73,66,54,66,48,41,38,61,76,60,49,30,50,75,42,42,11,66,55,41,58,74,38,52,58,64,58,54,51,52,50,58,71,62,70,38,53,31,32,35,37,41,37,35,46,51,11,30,18,36,92,66,42,68,32,25,78,62,74,58,72,74,26,22,43,58,67,45,54,52,48,44,54,43,52,46,46,72,75,35,45,64,34,32,41,29,45,19,30,31,29,48,60,56,57,54,49,48,34,53,53,41,66,63,37,77,87,78

Radius of gyration: 26.1 Å; Cα contacts (8 Å, |Δi|>4): 1326; chains: 2; bounding box: 45×74×59 Å

=== Feature glossary ===
Reading guide. The protein is described through the following features:

Foldseek 3Di. A 3Di character summarizes, for each residue, the relative orientation of the Cα frame of its nearest spatial neighbor. Because it encodes fold topology rather than chemistry, 3Di alignments detect remote structural similarity that sequence alignment misses.

Contact-map, Ramachandran, and PAE plots. Plot images: a contact map (which residues are close in 3D, as an N×N binary image), a Ramachandran scatter (backbone torsion angles, revealing secondary-structure composition at a glance), and — for AlphaFold structures — a PAE heatmap (pairwise prediction confidence).

Radius of gyration, Cα contacts, bounding box. Radius of gyration (Rg) is the root-mean-square distance of Cα atoms from their centroid — a single number for overall size and compactness. A globular domain of N residues has Rg ≈ 2.2·N^0.38 Å; an extended or disordered chain has a much larger Rg. The Cα contact count is the number of residue pairs whose Cα atoms are within 8 Å and are more than four positions apart in sequence — a standard proxy for tertiary packing density. The bounding box is the smallest axis-aligned box enclosing all Cα atoms.

Secondary structure (8-state, DSSP). Eight-state secondary structure (DSSP): H is the canonical α-helix, G the tighter 3₁₀-helix, I the wider π-helix; E/B are β-structure, T and S are turns and bends, and '-' is everything else. DSSP derives these from the pattern of main-chain N–H···O=C hydrogen bonds, not from the sequence.

B-factor. B-factor (Debye–Waller factor) reflects atomic displacement in the crystal lattice. It is an experimental observable (units Å²), not a prediction; low values mean the atom is pinned down, high values mean it moves or is heterogeneous across the crystal.

pLDDT. pLDDT is the predicted lDDT-Cα score: AlphaFold's confidence that the local environment of each residue (all inter-atomic distances within 15 Å) is correctly placed. It is a per-residue number between 0 and 100, with higher meaning more reliable.

Nearest PDB structures. Nearest PDB neighbors are the top structural matches found by Foldseek when searching this structure against the entire Protein Data Bank. Each hit reports a TM-score (0 to 1; >0.5 almost always implies the same fold) and an E-value. These are *structural* homologs — they may share no detectable sequence similarity.

Solvent-accessible surface area. Accessible surface area quantifies burial. A residue with SASA near zero is packed into the hydrophobic core; one with SASA >100 Å² sits on the surface. Computed here via the Shrake–Rupley numerical algorithm with a 1.4 Å probe.

Rendered structure images. Structure images are PyMOL renders from six orthogonal camera directions. Cartoon representation draws helices as coils and strands as arrows; sticks shows the backbone as bonds; surface shows the solvent-excluded envelope. Rainbow coloring maps sequence position to hue (blue→red, N→C); chain coloring assigns a distinct color per polypeptide.

Backbone torsions (φ/ψ). φ (phi) and ψ (psi) are the two rotatable backbone dihedrals per residue: φ is the C(i-1)–N–Cα–C torsion, ψ is the N–Cα–C–N(i+1) torsion, both in degrees on (−180°, 180°]. α-helical residues cluster near (−60°, −45°); β-strand residues near (−120°, +130°). A Ramachandran plot is simply a scatter of (φ, ψ) for every residue.

Predicted aligned error. Predicted Aligned Error (PAE) is an AlphaFold confidence matrix: entry (i, j) is the expected error in the position of residue j, in ångströms, when the prediction is superimposed on the true structure at residue i. Low PAE within a block of residues means that block is internally rigid and well-predicted; high PAE between two blocks means their relative placement is uncertain even if each block individually is confident.

mmCIF coordinates. Structure coordinates are given as an mmCIF _atom_site loop: one row per atom with element, residue name, chain id, sequence number, and x/y/z position in Å. Only the four main-chain atoms per residue are included here; side chains are omitted to keep the record compact.

InterPro / GO / CATH / organism. Database cross-references. InterPro integrates a dozen domain/family signature databases into unified entries with residue-range hits. GO terms attach function/process/location labels with evidence codes. CATH codes position the fold in a four-level structural taxonomy. Organism is the NCBI-taxonomy species name.

Secondary structure (3-state, P-SEA). SS3 is a coarse helix/strand/coil call (letters a/b/c) made by the P-SEA algorithm from inter-Cα distances and dihedrals. It is less detailed than DSSP but needs only Cα positions.

Sequence. Sequence gives the chain of amino acids in standard one-letter code (A=alanine, C=cysteine, …, Y=tyrosine), read N→C. It is the only feature that is directly encoded by the gene; all structural features are derived from the folded form of this sequence.